Protein AF-A0A9P9BIV9-F1 (afdb_monomer)

Solvent-accessible surface area (backbone atoms only — not comparable to full-atom values): 30762 Å² total; per-residue (Å²): 132,78,80,86,63,76,57,84,69,42,60,63,52,52,39,50,51,55,51,52,54,52,54,55,40,65,40,96,83,45,85,62,80,87,85,87,86,76,80,96,44,76,60,61,51,54,48,50,50,57,45,39,75,73,60,76,75,58,86,85,82,60,58,47,70,68,33,49,66,57,42,52,51,49,48,53,53,44,51,52,53,41,53,52,59,53,53,58,62,65,63,71,75,76,74,92,73,90,81,92,77,93,74,89,81,82,92,67,83,44,92,89,82,91,82,83,90,79,87,86,68,81,66,66,53,52,58,50,51,52,53,53,50,52,52,51,52,48,52,63,74,65,29,80,42,38,61,66,52,48,53,50,54,48,48,52,53,48,53,51,59,72,70,53,92,76,52,77,68,53,55,55,53,47,61,73,65,54,64,85,49,67,66,52,49,52,41,52,52,48,54,58,45,60,75,72,40,57,72,72,59,45,49,51,33,34,50,54,53,27,42,51,58,28,38,52,80,79,45,76,41,28,43,34,25,52,55,48,57,55,10,49,78,54,83,91,63,57,90,80,59,94,81,59,61,56,49,61,52,88,68,25,91,68,45,81,93,32,67,32,52,54,51,40,51,52,52,47,40,70,61,48,41,76,55,51,39,74,49,71,77,73,56,99,83,57,85,92,63,78,44,58,78,61,78,55,54,48,78,30,38,36,40,62,60,43,71,68,54,56,58,39,30,49,30,60,90,65,34,54,94,52,36,48,49,72,66,55,16,38,50,50,41,52,54,49,46,53,54,40,41,55,68,76,38,37,72,61,85,48,81,54,51,63,58,73,66,63,98,85,54,63,93,81,72,57,83,52,40,57,58,47,33,41,58,53,38,41,73,44,57,37,51,47,59,42,68,72,68,52,58,65,84,74,46,47,66,34,59,47,45,61,54,59,58,53,58,65,74,59,40,68,72,66,72,57,56,66,46,59,53,50,15,53,52,49,25,48,44,54,39,50,21,62,75,70,64,36,61,51,17,45,51,36,53,51,47,53,47,52,51,57,56,73,74,42,86,87,83,68,57,67,58,19,54,54,47,18,51,51,50,43,53,49,53,55,52,51,51,69,70,66,60,88,54,85,76,79,71,74,72,78,78,67,76,81,53,39,82,78,79,78,72,81,76,81,78,78,82,81,82,85,129

pLDDT: mean 79.51, std 18.85, range [31.89, 98.25]

Sequence (513 aa):
MDESEDDGGSFELRSRIIVLMADLCKGPSSRLKFLVLSRYTADINKALHKYWKTSRQLNHLVLERENSGDIETLVENGLSGLRHAISMYESDTENDDEDGDGIMFDAGTSNTFNFPISRTDTGHSLQESLVFSRIRNYLIANSDGVILWVKLAIQTFMARVRRGFYKLEDLEADMKSLPKEIIDFYKLTIADLEARYPPEELQRTRTALMWVVGASAIRSLALGELYEALCVPTATAESNQTRCNLDPIANSPTRIHAKSWLAFYRQLRVRCGPLLEVIIPPSRETGSSFRKDTEINPHFTIQLLHRTVKDFLMSADESGSLAFTQNDADNLVWQTMHTYLDLALPKDAVGYCPVPASEDHDMFGAPNVVPAMVEYLENKNLLEFVLTAVPEDDLLPHLMIFERSFFPPLMEIAGTDWDQMLQEVSFSYFYYACHRGLARAMTNLLSMASVLLVSWPTLLRYGALATALKRCSSQFRNAAVSTDGPAVQPADAAPHQILSDRAPRPGRPTARR

Foldseek 3Di:
DDPVPPPVVVLVVLLVVLVVLLVQCPPPPRPDDDDDDDDDDPSNCVSVVVCCVPPVPDDDDDLLVVCLVVQLVLLVVLLVVLVVLLVVVVVVPPPPDDDDDDDDDDDDDDDDDDDDDDDDDPPVVVVLVVLSVVLSVLSSVLCSSPSPLSVLLSVVSSVVSVVDDDDSVVSSVVSVVRDSDPLVSLLVVLVVLPVPDDLVLLVLLLLLQLQQLQLVVQNFAFQLQSQLLQLQDDPVVPPPDPDDLAQSSLVRPSHDPDFFSVRSVVVSCVSNPLQKDWADPPDPPDDDDPHSPPGRDRRTTMHTNDVVSVVQLCDCVRNPSSHDHSVVSNVSNVVSLLSCLCRLQNLADGNNALFPDDDPDDLPRCPCSLVSNLVSQLSCSNLLSSLSPDDLVSNVSSLCSVVVNDDVVVCVVVVDDPLQVLLVSLLSNCLSCVVLVSVRSNSNSVSSVVSCQVPDDHDRHVCRNVVSVVVSVVVVVVVVVPPPDDDPPNDPPDRPTSDDDPDPDPDDDDDDD

Organism: NCBI:txid1682393

Mean predicted aligned error: 11.33 Å

Radius of gyration: 29.08 Å; Cα contacts (8 Å, |Δi|>4): 451; chains: 1; bounding box: 68×80×75 Å

Secondary structure (DSSP, 8-state):
--SS---TTHHHHHHHHHHHHHHHHHSTT------------HHHHHHHHHHHHHHS------HHHHTHHHHHHHHHHHHHHHHHHHHHHHHTTS---S-----------------------TTHHHHHHHHHHHHHHHHHHT-TT-HHHHHHHHHHHHHHHTTS---HHHHHHHHHHS-SSHHHHHHHHHHHHHHHS-HHHHHHHHHHHHHHHHHTTT-PEEHHHHHHHTTSPPGGGGGG-TT-SS-TTTT-TT----SSHHHHHHHHHHHHGGGEEEE----TTS-S---TT----TTSEEEES-HHHHHHHT-HHHHGGG---HHHHHHHHHHHHHHHHHHHS-SS--TTS-----TTS-TTS-TTHHHHHHHHHHT-SSHHHHHHHS-HHHHHHHHTHHHHTS-HHHHHHHT--HHHHHHHHHHHHHHHHHHHT-HHHHHHHHHHHHHHHHHS-TTSSHHHHHHHHHHHHHHHHHHHHH--SS--PPP------S----PPPPPPP----

Structure (mmCIF, N/CA/C/O backbone):
data_AF-A0A9P9BIV9-F1
#
_entry.id   AF-A0A9P9BIV9-F1
#
loop_
_atom_site.group_PDB
_atom_site.id
_atom_site.type_symbol
_atom_site.label_atom_id
_atom_site.label_alt_id
_atom_site.label_comp_id
_atom_site.label_asym_id
_atom_site.label_entity_id
_atom_site.label_seq_id
_atom_site.pdbx_PDB_ins_code
_atom_site.Cartn_x
_atom_site.Cartn_y
_atom_site.Cartn_z
_atom_site.occupancy
_atom_site.B_iso_or_equiv
_atom_site.auth_seq_id
_atom_site.auth_comp_id
_atom_site.auth_asym_id
_atom_site.auth_atom_id
_atom_site.pdbx_PDB_model_num
ATOM 1 N N . MET A 1 1 ? -6.010 -20.204 12.689 1.00 55.47 1 MET A N 1
ATOM 2 C CA . MET A 1 1 ? -7.424 -20.608 12.790 1.00 55.47 1 MET A CA 1
ATOM 3 C C . MET A 1 1 ? -8.181 -19.441 12.221 1.00 55.47 1 MET A C 1
ATOM 5 O O . MET A 1 1 ? -8.135 -18.389 12.844 1.00 55.47 1 MET A O 1
ATOM 9 N N . ASP A 1 2 ? -8.686 -19.557 10.999 1.00 49.06 2 ASP A N 1
ATOM 10 C CA . ASP A 1 2 ? -9.456 -18.454 10.436 1.00 49.06 2 ASP A CA 1
ATOM 11 C C . ASP A 1 2 ? -10.847 -18.467 11.072 1.00 49.06 2 ASP A C 1
ATOM 13 O O . ASP A 1 2 ? -11.487 -19.514 11.138 1.00 49.06 2 ASP A O 1
ATOM 17 N N . GLU A 1 3 ? -11.256 -17.340 11.645 1.00 54.75 3 GLU A N 1
ATOM 18 C CA . GLU A 1 3 ? -12.526 -17.202 12.372 1.00 54.75 3 GLU A CA 1
ATOM 19 C C . GLU A 1 3 ? -13.688 -16.844 11.431 1.00 54.75 3 GLU A C 1
ATOM 21 O O . GLU A 1 3 ? -14.828 -16.788 11.875 1.00 54.75 3 GLU A O 1
ATOM 26 N N . SER A 1 4 ? -13.416 -16.586 10.146 1.00 49.84 4 SER A N 1
ATOM 27 C CA . SER A 1 4 ? -14.420 -16.156 9.163 1.00 49.84 4 SER A CA 1
ATOM 28 C C . SER A 1 4 ? -15.247 -17.289 8.550 1.00 49.84 4 SER A C 1
ATOM 30 O O . SER A 1 4 ? -16.249 -17.008 7.903 1.00 49.84 4 SER A O 1
ATOM 32 N N . GLU A 1 5 ? -14.866 -18.550 8.759 1.00 51.59 5 GLU A N 1
ATOM 33 C CA . GLU A 1 5 ? -15.600 -19.727 8.275 1.00 51.59 5 GLU A CA 1
ATOM 34 C C . GLU A 1 5 ? -16.247 -20.453 9.465 1.00 51.59 5 GLU A C 1
ATOM 36 O O . GLU A 1 5 ? -15.752 -21.459 9.980 1.00 51.59 5 GLU A O 1
ATOM 41 N N . ASP A 1 6 ? -17.348 -19.887 9.960 1.00 54.12 6 ASP A N 1
ATOM 42 C CA . ASP A 1 6 ? -18.102 -20.393 11.116 1.00 54.12 6 ASP A CA 1
ATOM 43 C C . ASP A 1 6 ? -19.201 -21.393 10.691 1.00 54.12 6 ASP A C 1
ATOM 45 O O . ASP A 1 6 ? -20.318 -21.405 11.210 1.00 54.12 6 ASP A O 1
ATOM 49 N N . ASP A 1 7 ? -18.878 -22.292 9.758 1.00 57.00 7 ASP A N 1
ATOM 50 C CA . ASP A 1 7 ? -19.698 -23.480 9.523 1.00 57.00 7 ASP A CA 1
ATOM 51 C C . ASP A 1 7 ? -19.573 -24.372 10.764 1.00 57.00 7 ASP A C 1
ATOM 53 O O . ASP A 1 7 ? -18.467 -24.730 11.166 1.00 57.00 7 ASP A O 1
ATOM 57 N N . GLY A 1 8 ? -20.691 -24.723 11.410 1.00 57.69 8 GLY A N 1
ATOM 58 C CA . GLY A 1 8 ? -20.768 -25.271 12.780 1.00 57.69 8 GLY A CA 1
ATOM 59 C C . GLY A 1 8 ? -19.864 -26.465 13.164 1.00 57.69 8 GLY A C 1
ATOM 60 O O . GLY A 1 8 ? -19.790 -26.805 14.343 1.00 57.69 8 GLY A O 1
ATOM 61 N N . GLY A 1 9 ? -19.130 -27.078 12.228 1.00 65.00 9 GLY A N 1
ATOM 62 C CA . GLY A 1 9 ? -18.020 -28.002 12.506 1.00 65.00 9 GLY A CA 1
ATOM 63 C C . GLY A 1 9 ? -16.717 -27.333 12.994 1.00 65.00 9 GLY A C 1
ATOM 64 O O . GLY A 1 9 ? -15.860 -28.005 13.573 1.00 65.00 9 GLY A O 1
ATOM 65 N N . SER A 1 10 ? -16.570 -26.016 12.822 1.00 71.12 10 SER A N 1
ATOM 66 C CA . SER A 1 10 ? -15.372 -25.238 13.178 1.00 71.12 10 SER A CA 1
ATOM 67 C C . SER A 1 10 ? -15.097 -25.201 14.694 1.00 71.12 10 SER A C 1
ATOM 69 O O . SER A 1 10 ? -13.944 -25.264 15.132 1.00 71.12 10 SER A O 1
ATOM 71 N N . PHE A 1 11 ? -16.144 -25.197 15.530 1.00 79.50 11 PHE A N 1
ATOM 72 C CA . PHE A 1 11 ? -16.032 -25.177 17.000 1.00 79.50 11 PHE A CA 1
ATOM 73 C C . PHE A 1 11 ? -15.239 -26.372 17.553 1.00 79.50 11 PHE A C 1
ATOM 75 O O . PHE A 1 11 ? -14.280 -26.211 18.317 1.00 79.50 11 PHE A O 1
ATOM 82 N N . GLU A 1 12 ? -15.636 -27.595 17.180 1.00 81.50 12 GLU A N 1
ATOM 83 C CA . GLU A 1 12 ? -15.016 -28.805 17.730 1.00 81.50 12 GLU A CA 1
ATOM 84 C C . GLU A 1 12 ? -13.565 -28.920 17.279 1.00 81.50 12 GLU A C 1
ATOM 86 O O . GLU A 1 12 ? -12.697 -29.325 18.057 1.00 81.50 12 GLU A O 1
ATOM 91 N N . LEU A 1 13 ? -13.297 -28.513 16.038 1.00 84.44 13 LEU A N 1
ATOM 92 C CA . LEU A 1 13 ? -11.960 -28.497 15.477 1.00 84.44 13 LEU A CA 1
ATOM 93 C C . LEU A 1 13 ? -11.050 -27.515 16.229 1.00 84.44 13 LEU A C 1
ATOM 95 O O . LEU A 1 13 ? -9.978 -27.922 16.679 1.00 84.44 13 LEU A O 1
ATOM 99 N N . ARG A 1 14 ? -11.482 -26.262 16.446 1.00 86.19 14 ARG A N 1
ATOM 100 C CA . ARG A 1 14 ? -10.713 -25.257 17.209 1.00 86.19 14 ARG A CA 1
ATOM 101 C C . ARG A 1 14 ? -10.390 -25.745 18.617 1.00 86.19 14 ARG A C 1
ATOM 103 O O . ARG A 1 14 ? -9.232 -25.707 19.040 1.00 86.19 14 ARG A O 1
ATOM 110 N N . SER A 1 15 ? -11.389 -26.280 19.320 1.00 84.75 15 SER A N 1
ATOM 111 C CA . SER A 1 15 ? -11.203 -26.829 20.666 1.00 84.75 15 SER A CA 1
ATOM 112 C C . SER A 1 15 ? -10.197 -27.987 20.683 1.00 84.75 15 SER A C 1
ATOM 114 O O . SER A 1 15 ? -9.290 -28.004 21.519 1.00 84.75 15 SER A O 1
ATOM 116 N N . ARG A 1 16 ? -10.296 -28.926 19.729 1.00 87.44 16 ARG A N 1
ATOM 117 C CA . ARG A 1 16 ? -9.352 -30.048 19.584 1.00 87.44 16 ARG A CA 1
ATOM 118 C C . ARG A 1 16 ? -7.930 -29.583 19.285 1.00 87.44 16 ARG A C 1
ATOM 120 O O . ARG A 1 16 ? -6.989 -30.139 19.848 1.00 87.44 16 ARG A O 1
ATOM 127 N N . ILE A 1 17 ? -7.758 -28.566 18.443 1.00 89.69 17 ILE A N 1
ATOM 128 C CA . ILE A 1 17 ? -6.430 -28.024 18.135 1.00 89.69 17 ILE A CA 1
ATOM 129 C C . ILE A 1 17 ? -5.813 -27.380 19.382 1.00 89.69 17 ILE A C 1
ATOM 131 O O . ILE A 1 17 ? -4.655 -27.655 19.688 1.00 89.69 17 ILE A O 1
ATOM 135 N N . ILE A 1 18 ? -6.578 -26.587 20.140 1.00 89.06 18 ILE A N 1
ATOM 136 C CA . ILE A 1 18 ? -6.105 -25.978 21.397 1.00 89.06 18 ILE A CA 1
ATOM 137 C C . ILE A 1 18 ? -5.671 -27.055 22.398 1.00 89.06 18 ILE A C 1
ATOM 139 O O . ILE A 1 18 ? -4.619 -26.933 23.024 1.00 89.06 18 ILE A O 1
ATOM 143 N N . VAL A 1 19 ? -6.461 -28.124 22.527 1.00 86.50 19 VAL A N 1
ATOM 144 C CA . VAL A 1 19 ? -6.142 -29.291 23.362 1.00 86.50 19 VAL A CA 1
ATOM 145 C C . VAL A 1 19 ? -4.810 -29.914 22.940 1.00 86.50 19 VAL A C 1
ATOM 147 O O . VAL A 1 19 ? -3.924 -30.088 23.775 1.00 86.50 19 VAL A O 1
ATOM 150 N N . LEU A 1 20 ? -4.637 -30.181 21.644 1.00 90.38 20 LEU A N 1
ATOM 151 C CA . LEU A 1 20 ? -3.427 -30.796 21.105 1.00 90.38 20 LEU A CA 1
ATOM 152 C C . LEU A 1 20 ? -2.191 -29.903 21.298 1.00 90.38 20 LEU A C 1
ATOM 154 O O . LEU A 1 20 ? -1.144 -30.387 21.722 1.00 90.38 20 LEU A O 1
ATOM 158 N N . MET A 1 21 ? -2.316 -28.595 21.062 1.00 91.19 21 MET A N 1
ATOM 159 C CA . MET A 1 21 ? -1.257 -27.617 21.337 1.00 91.19 21 MET A CA 1
ATOM 160 C C . MET A 1 21 ? -0.862 -27.613 22.817 1.00 91.19 21 MET A C 1
ATOM 162 O O . MET A 1 21 ? 0.325 -27.644 23.149 1.00 91.19 21 MET A O 1
ATOM 166 N N . ALA A 1 22 ? -1.848 -27.612 23.715 1.00 87.50 22 ALA A N 1
ATOM 167 C CA . ALA A 1 22 ? -1.600 -27.630 25.149 1.00 87.50 22 ALA A CA 1
ATOM 168 C C . ALA A 1 22 ? -0.892 -28.920 25.590 1.00 87.50 22 ALA A C 1
ATOM 170 O O . ALA A 1 22 ? 0.041 -28.860 26.390 1.00 87.50 22 ALA A O 1
ATOM 171 N N . ASP A 1 23 ? -1.293 -30.074 25.059 1.00 87.12 23 ASP A N 1
ATOM 172 C CA . ASP A 1 23 ? -0.687 -31.361 25.405 1.00 87.12 23 ASP A CA 1
ATOM 173 C C . ASP A 1 23 ? 0.752 -31.477 24.873 1.00 87.12 23 ASP A C 1
ATOM 175 O O . ASP A 1 23 ? 1.636 -31.944 25.595 1.00 87.12 23 ASP A O 1
ATOM 179 N N . LEU A 1 24 ? 1.035 -30.945 23.676 1.00 89.69 24 LEU A N 1
ATOM 180 C CA . LEU A 1 24 ? 2.400 -30.832 23.145 1.00 89.69 24 LEU A CA 1
ATOM 181 C C . LEU A 1 24 ? 3.302 -29.954 24.025 1.00 89.69 24 LEU A C 1
ATOM 183 O O . LEU A 1 24 ? 4.482 -30.266 24.201 1.00 89.69 24 LEU A O 1
ATOM 187 N N . CYS A 1 25 ? 2.774 -28.876 24.612 1.00 88.31 25 CYS A N 1
ATOM 188 C CA . CYS A 1 25 ? 3.525 -28.030 25.546 1.00 88.31 25 CYS A CA 1
ATOM 189 C C . CYS A 1 25 ? 3.793 -28.700 26.901 1.00 88.31 25 CYS A C 1
ATOM 191 O O . CYS A 1 25 ? 4.795 -28.387 27.537 1.00 88.31 25 CYS A O 1
ATOM 193 N N . LYS A 1 26 ? 2.934 -29.624 27.351 1.00 85.62 26 LYS A N 1
ATOM 194 C CA . LYS A 1 26 ? 3.081 -30.300 28.654 1.00 85.62 26 LYS A CA 1
ATOM 195 C C . LYS A 1 26 ? 4.129 -31.409 28.675 1.00 85.62 26 LYS A C 1
ATOM 197 O O . LYS A 1 26 ? 4.451 -31.905 29.754 1.00 85.62 26 LYS A O 1
ATOM 202 N N . GLY A 1 27 ? 4.632 -31.834 27.515 1.00 86.75 27 GLY A N 1
ATOM 203 C CA . GLY A 1 27 ? 5.666 -32.862 27.449 1.00 86.75 27 GLY A CA 1
ATOM 204 C C . GLY A 1 27 ? 6.870 -32.486 28.333 1.00 86.75 27 GLY A C 1
ATOM 205 O O . GLY A 1 27 ? 7.323 -31.345 28.267 1.00 86.75 27 GLY A O 1
ATOM 206 N N . PRO A 1 28 ? 7.426 -33.409 29.141 1.00 84.56 28 PRO A N 1
ATOM 207 C CA . PRO A 1 28 ? 8.485 -33.098 30.113 1.00 84.56 28 PRO A CA 1
ATOM 208 C C . PRO A 1 28 ? 9.779 -32.570 29.472 1.00 84.56 28 PRO A C 1
ATOM 210 O O . PRO A 1 28 ? 10.578 -31.910 30.129 1.00 84.56 28 PRO A O 1
ATOM 213 N N . SER A 1 29 ? 9.978 -32.836 28.181 1.00 90.56 29 SER A N 1
ATOM 214 C CA . SER A 1 29 ? 11.087 -32.338 27.362 1.00 90.56 29 SER A CA 1
ATOM 215 C C . SER A 1 29 ? 10.657 -31.281 26.338 1.00 90.56 29 SER A C 1
ATOM 217 O O . SER A 1 29 ? 11.441 -30.930 25.454 1.00 90.56 29 SER A O 1
ATOM 219 N N . SER A 1 30 ? 9.413 -30.798 26.403 1.00 87.56 30 SER A N 1
ATOM 220 C CA . SER A 1 30 ? 8.884 -29.861 25.419 1.00 87.56 30 SER A CA 1
ATOM 221 C C . SER A 1 30 ? 9.525 -28.489 25.583 1.00 87.56 30 SER A C 1
ATOM 223 O O . SER A 1 30 ? 9.549 -27.906 26.665 1.00 87.56 30 SER A O 1
ATOM 225 N N . ARG A 1 31 ? 10.054 -27.963 24.478 1.00 91.50 31 ARG A N 1
ATOM 226 C CA . ARG A 1 31 ? 10.532 -26.576 24.365 1.00 91.50 31 ARG A CA 1
ATOM 227 C C . ARG A 1 31 ? 9.579 -25.716 23.535 1.00 91.50 31 ARG A C 1
ATOM 229 O O . ARG A 1 31 ? 9.904 -24.574 23.219 1.00 91.50 31 ARG A O 1
ATOM 236 N N . LEU A 1 32 ? 8.428 -26.275 23.158 1.00 91.69 32 LEU A N 1
ATOM 237 C CA . LEU A 1 32 ? 7.446 -25.605 22.321 1.00 91.69 32 LEU A CA 1
ATOM 238 C C . LEU A 1 32 ? 6.685 -24.564 23.140 1.00 91.69 32 LEU A C 1
ATOM 240 O O . LEU A 1 32 ? 6.249 -24.826 24.261 1.00 91.69 32 LEU A O 1
ATOM 244 N N . LYS A 1 33 ? 6.506 -23.385 22.549 1.00 90.62 33 LYS A N 1
ATOM 245 C CA . LYS A 1 33 ? 5.648 -22.322 23.067 1.00 90.62 33 LYS A CA 1
ATOM 246 C C . LYS A 1 33 ? 4.685 -21.931 21.960 1.00 90.62 33 LYS A C 1
ATOM 248 O O . LYS A 1 33 ? 5.127 -21.576 20.871 1.00 90.62 33 LYS A O 1
ATOM 253 N N . PHE A 1 34 ? 3.393 -21.990 22.248 1.00 90.06 34 PHE A N 1
ATOM 254 C CA . PHE A 1 34 ? 2.366 -21.495 21.341 1.00 90.06 34 PHE A CA 1
ATOM 255 C C . PHE A 1 34 ? 1.891 -20.125 21.816 1.00 90.06 34 PHE A C 1
ATOM 257 O O . PHE A 1 34 ? 1.604 -19.939 22.998 1.00 90.06 34 PHE A O 1
ATOM 264 N N . LEU A 1 35 ? 1.802 -19.182 20.881 1.00 90.62 35 LEU A N 1
ATOM 265 C CA . LEU A 1 35 ? 1.076 -17.933 21.057 1.00 90.62 35 LEU A CA 1
ATOM 266 C C . LEU A 1 35 ? -0.214 -18.049 20.249 1.00 90.62 35 LEU A C 1
ATOM 268 O O . LEU A 1 35 ? -0.167 -18.204 19.031 1.00 90.62 35 LEU A O 1
ATOM 272 N N . VAL A 1 36 ? -1.352 -18.015 20.936 1.00 86.75 36 VAL A N 1
ATOM 273 C CA . VAL A 1 36 ? -2.672 -18.053 20.303 1.00 86.75 36 VAL A CA 1
ATOM 274 C C . VAL A 1 36 ? -3.251 -16.649 20.360 1.00 86.75 36 VAL A C 1
ATOM 276 O O . VAL A 1 36 ? -3.406 -16.092 21.444 1.00 86.75 36 VAL A O 1
ATOM 279 N N . LEU A 1 37 ? -3.541 -16.088 19.190 1.00 87.31 37 LEU A N 1
ATOM 280 C CA . LEU A 1 37 ? -4.213 -14.805 19.032 1.00 87.31 37 LEU A CA 1
ATOM 281 C C . LEU A 1 37 ? -5.593 -15.090 18.441 1.00 87.31 37 LEU A C 1
ATOM 283 O O . LEU A 1 37 ? -5.682 -15.725 17.390 1.00 87.31 37 LEU A O 1
ATOM 287 N N . SER A 1 38 ? -6.648 -14.666 19.127 1.00 83.38 38 SER A N 1
ATOM 288 C CA . SER A 1 38 ? -8.033 -14.850 18.692 1.00 83.38 38 SER A CA 1
ATOM 289 C C . SER A 1 38 ? -8.885 -13.676 19.158 1.00 83.38 38 SER A C 1
ATOM 291 O O . SER A 1 38 ? -8.543 -13.014 20.145 1.00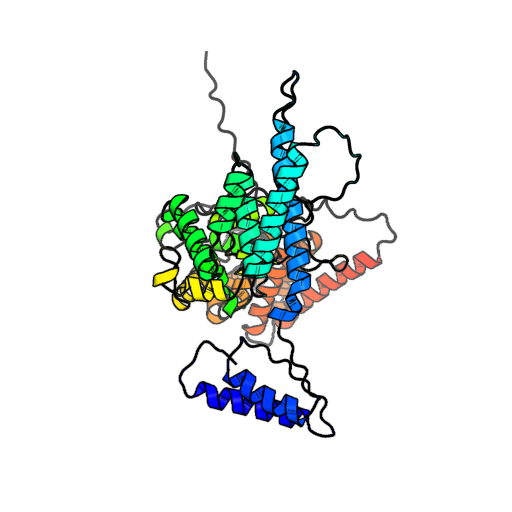 83.38 38 SER A O 1
ATOM 293 N N . ARG A 1 39 ? -10.021 -13.439 18.497 1.00 78.88 39 ARG A N 1
ATOM 294 C CA . ARG A 1 39 ? -11.077 -12.621 19.110 1.00 78.88 39 ARG A CA 1
ATOM 295 C C . ARG A 1 39 ? -11.677 -13.389 20.289 1.00 78.88 39 ARG A C 1
ATOM 297 O O . ARG A 1 39 ? -11.432 -14.586 20.476 1.00 78.88 39 ARG A O 1
ATOM 304 N N . TYR A 1 40 ? -12.446 -12.696 21.127 1.00 78.25 40 TYR A N 1
ATOM 305 C CA . TYR A 1 40 ? -13.193 -13.389 22.166 1.00 78.25 40 TYR A CA 1
ATOM 306 C C . TYR A 1 40 ? -14.263 -14.264 21.519 1.00 78.25 40 TYR A C 1
ATOM 308 O O . TYR A 1 40 ? -15.232 -13.769 20.948 1.00 78.25 40 TYR A O 1
ATOM 316 N N . THR A 1 41 ? -14.110 -15.571 21.676 1.00 80.56 41 THR A N 1
ATOM 317 C CA . THR A 1 41 ? -15.161 -16.538 21.390 1.00 80.56 41 THR A CA 1
ATOM 318 C C . THR A 1 41 ? -15.339 -17.450 22.605 1.00 80.56 41 THR A C 1
ATOM 320 O O . THR A 1 41 ? -14.379 -17.849 23.282 1.00 80.56 41 THR A O 1
ATOM 323 N N . ALA A 1 42 ? -16.596 -17.746 22.951 1.00 82.31 42 ALA A N 1
ATOM 324 C CA . ALA A 1 42 ? -16.920 -18.499 24.164 1.00 82.31 42 ALA A CA 1
ATOM 325 C C . ALA A 1 42 ? -16.284 -19.903 24.168 1.00 82.31 42 ALA A C 1
ATOM 327 O O . ALA A 1 42 ? -15.971 -20.447 25.228 1.00 82.31 42 ALA A O 1
ATOM 328 N N . ASP A 1 43 ? -16.063 -20.480 22.989 1.00 82.44 43 ASP A N 1
ATOM 329 C CA . ASP A 1 43 ? -15.478 -21.798 22.770 1.00 82.44 43 ASP A CA 1
ATOM 330 C C . ASP A 1 43 ? -13.978 -21.858 23.041 1.00 82.44 43 ASP A C 1
ATOM 332 O O . ASP A 1 43 ? -13.536 -22.703 23.826 1.00 82.44 43 ASP A O 1
ATOM 336 N N . ILE A 1 44 ? -13.210 -20.932 22.462 1.00 84.81 44 ILE A N 1
ATOM 337 C CA . ILE A 1 44 ? -11.770 -20.802 22.688 1.00 84.81 44 ILE A CA 1
ATOM 338 C C . ILE A 1 44 ? -11.526 -20.520 24.167 1.00 84.81 44 ILE A C 1
ATOM 340 O O . ILE A 1 44 ? -10.722 -21.203 24.805 1.00 84.81 44 ILE A O 1
ATOM 344 N N . ASN A 1 45 ? -12.288 -19.590 24.750 1.00 85.25 45 ASN A N 1
ATOM 345 C CA . ASN A 1 45 ? -12.191 -19.283 26.171 1.00 85.25 45 ASN A CA 1
ATOM 346 C C . ASN A 1 45 ? -12.516 -20.511 27.038 1.00 85.25 45 ASN A C 1
ATOM 348 O O . ASN A 1 45 ? -11.766 -20.838 27.955 1.00 85.25 45 ASN A O 1
ATOM 352 N N . LYS A 1 46 ? -13.585 -21.260 26.733 1.00 86.94 46 LYS A N 1
ATOM 353 C CA . LYS A 1 46 ? -13.937 -22.486 27.471 1.00 86.94 46 LYS A CA 1
ATOM 354 C C . LYS A 1 46 ? -12.851 -23.559 27.352 1.00 86.94 46 LYS A C 1
ATOM 356 O O . LYS A 1 46 ? -12.527 -24.203 28.356 1.00 86.94 46 LYS A O 1
ATOM 361 N N . ALA A 1 47 ? -12.280 -23.739 26.161 1.00 84.69 47 ALA A N 1
ATOM 362 C CA . ALA A 1 47 ? -11.188 -24.675 25.915 1.00 84.69 47 ALA A CA 1
ATOM 363 C C . ALA A 1 47 ? -9.944 -24.286 26.727 1.00 84.69 47 ALA A C 1
ATOM 365 O O . ALA A 1 47 ? -9.456 -25.093 27.517 1.00 84.69 47 ALA A O 1
ATOM 366 N N . LEU A 1 48 ? -9.487 -23.037 26.620 1.00 85.38 48 LEU A N 1
ATOM 367 C CA . LEU A 1 48 ? -8.315 -22.521 27.333 1.00 85.38 48 LEU A CA 1
ATOM 368 C C . LEU A 1 48 ? -8.512 -22.495 28.854 1.00 85.38 48 LEU A C 1
ATOM 370 O O . LEU A 1 48 ? -7.606 -22.867 29.601 1.00 85.38 48 LEU A O 1
ATOM 374 N N . HIS A 1 49 ? -9.704 -22.140 29.337 1.00 84.06 49 HIS A N 1
ATOM 375 C CA . HIS A 1 49 ? -10.006 -22.060 30.767 1.00 84.06 49 HIS A CA 1
ATOM 376 C C . HIS A 1 49 ? -9.862 -23.414 31.479 1.00 84.06 49 HIS A C 1
ATOM 378 O O . HIS A 1 49 ? -9.401 -23.472 32.624 1.00 84.06 49 HIS A O 1
ATOM 384 N N . LYS A 1 50 ? -10.187 -24.523 30.796 1.00 83.38 50 LYS A N 1
ATOM 385 C CA . LYS A 1 50 ? -9.949 -25.887 31.302 1.00 83.38 50 LYS A CA 1
ATOM 386 C C . LYS A 1 50 ? -8.463 -26.120 31.605 1.00 83.38 50 LYS A C 1
ATOM 388 O O . LYS A 1 50 ? -8.120 -26.703 32.636 1.00 83.38 50 LYS A O 1
ATOM 393 N N . TYR A 1 51 ? -7.577 -25.634 30.739 1.00 79.12 51 TYR A N 1
ATOM 394 C CA . TYR A 1 51 ? -6.127 -25.781 30.890 1.00 79.12 51 TYR A CA 1
ATOM 395 C C . TYR A 1 51 ? -5.529 -24.789 31.875 1.00 79.12 51 TYR A C 1
ATOM 397 O O . TYR A 1 51 ? -4.659 -25.171 32.658 1.00 79.12 51 TYR A O 1
ATOM 405 N N . TRP A 1 52 ? -6.036 -23.558 31.897 1.00 82.31 52 TRP A N 1
ATOM 406 C CA . TRP A 1 52 ? -5.646 -22.555 32.880 1.00 82.31 52 TRP A CA 1
ATOM 407 C C . TRP A 1 52 ? -5.838 -23.068 34.312 1.00 82.31 52 TRP A C 1
ATOM 409 O O . TRP A 1 52 ? -4.901 -23.042 35.111 1.00 82.31 52 TRP A O 1
ATOM 419 N N . LYS A 1 53 ? -7.014 -23.649 34.597 1.00 82.62 53 LYS A N 1
ATOM 420 C CA . LYS A 1 53 ? -7.326 -24.259 35.899 1.00 82.62 53 LYS A CA 1
ATOM 421 C C . LYS A 1 53 ? -6.413 -25.431 36.257 1.00 82.62 53 LYS A C 1
ATOM 423 O O . LYS A 1 53 ? -6.084 -25.604 37.425 1.00 82.62 53 LYS A O 1
ATOM 428 N N . THR A 1 54 ? -6.025 -26.2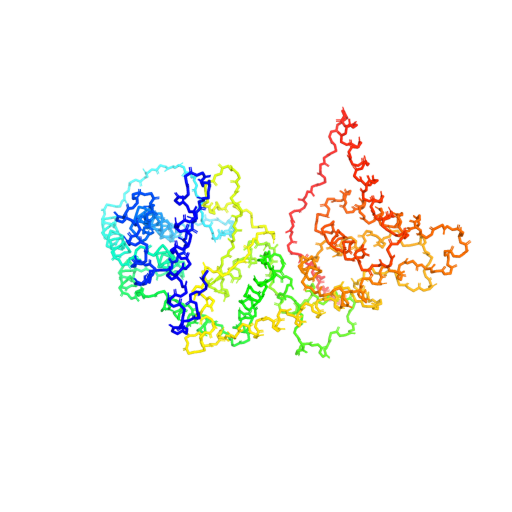36 35.270 1.00 79.44 54 THR A N 1
ATOM 429 C CA . THR A 1 54 ? -5.331 -27.510 35.516 1.00 79.44 54 THR A CA 1
ATOM 430 C C . THR A 1 54 ? -3.811 -27.357 35.585 1.00 79.44 54 THR A C 1
ATOM 432 O O . THR A 1 54 ? -3.172 -28.060 36.361 1.00 79.44 54 THR A O 1
ATOM 435 N N . SER A 1 55 ? -3.210 -26.463 34.790 1.00 68.25 55 SER A N 1
ATOM 436 C CA . SER A 1 55 ? -1.758 -26.492 34.565 1.00 68.25 55 SER A CA 1
ATOM 437 C C . SER A 1 55 ? -0.961 -25.299 35.082 1.00 68.25 55 SER A C 1
ATOM 439 O O . SER A 1 55 ? 0.256 -25.422 35.083 1.00 68.25 55 SER A O 1
ATOM 441 N N . ARG A 1 56 ? -1.549 -24.168 35.512 1.00 69.31 56 ARG A N 1
ATOM 442 C CA . ARG A 1 56 ? -0.829 -22.917 35.904 1.00 69.31 56 ARG A CA 1
ATOM 443 C C . ARG A 1 56 ? 0.228 -22.380 34.907 1.00 69.31 56 ARG A C 1
ATOM 445 O O . ARG A 1 56 ? 0.790 -21.322 35.140 1.00 69.31 56 ARG A O 1
ATOM 452 N N . GLN A 1 57 ? 0.488 -23.079 33.805 1.00 74.00 57 GLN A N 1
ATOM 453 C CA . GLN A 1 57 ? 1.475 -22.765 32.772 1.00 74.00 57 GLN A CA 1
ATOM 454 C C . GLN A 1 57 ? 0.864 -21.993 31.596 1.00 74.00 57 GLN A C 1
ATOM 456 O O . GLN A 1 57 ? 1.589 -21.584 30.695 1.00 74.00 57 GLN A O 1
ATOM 461 N N . LEU A 1 58 ? -0.460 -21.797 31.586 1.00 82.38 58 LEU A N 1
ATOM 462 C CA . LEU A 1 58 ? -1.119 -20.958 30.594 1.00 82.38 58 LEU A CA 1
ATOM 463 C C . LEU A 1 58 ? -1.124 -19.509 31.082 1.00 82.38 58 LEU A C 1
ATOM 465 O O . LEU A 1 58 ? -1.793 -19.191 32.066 1.00 82.38 58 LEU A O 1
ATOM 469 N N . ASN A 1 59 ? -0.439 -18.640 30.347 1.00 85.25 59 ASN A N 1
ATOM 470 C CA . ASN A 1 59 ? -0.610 -17.200 30.474 1.00 85.25 59 ASN A CA 1
ATOM 471 C C . ASN A 1 59 ? -1.782 -16.782 29.585 1.00 85.25 59 ASN A C 1
ATOM 473 O O . ASN A 1 59 ? -1.762 -17.034 28.382 1.00 85.25 59 ASN A O 1
ATOM 477 N N . HIS A 1 60 ? -2.808 -16.184 30.184 1.00 84.81 60 HIS A N 1
ATOM 478 C CA . HIS A 1 60 ? -3.975 -15.676 29.472 1.00 84.81 60 HIS A CA 1
ATOM 479 C C . HIS A 1 60 ? -3.992 -14.156 29.596 1.00 84.81 60 HIS A C 1
ATOM 481 O O . HIS A 1 60 ? -4.116 -13.635 30.703 1.00 84.81 60 HIS A O 1
ATOM 487 N N . LEU A 1 61 ? -3.837 -13.474 28.464 1.00 85.44 61 LEU A N 1
ATOM 488 C CA . LEU A 1 61 ? -3.830 -12.019 28.371 1.00 85.44 61 LEU A CA 1
ATOM 489 C C . LEU A 1 61 ? -5.091 -11.578 27.634 1.00 85.44 61 LEU A C 1
ATOM 491 O O . LEU A 1 61 ? -5.342 -12.022 26.516 1.00 85.44 61 LEU A O 1
ATOM 495 N N . VAL A 1 62 ? -5.878 -10.714 28.271 1.00 86.38 62 VAL A N 1
ATOM 496 C CA . VAL A 1 62 ? -7.067 -10.109 27.664 1.00 86.38 62 VAL A CA 1
ATOM 497 C C . VAL A 1 62 ? -6.701 -8.679 27.303 1.00 86.38 62 VAL A C 1
ATOM 499 O O . VAL A 1 62 ? -6.703 -7.813 28.174 1.00 86.38 62 VAL A O 1
ATOM 502 N N . LEU A 1 63 ? -6.376 -8.448 26.027 1.00 85.44 63 LEU A N 1
ATOM 503 C CA . LEU A 1 63 ? -5.864 -7.156 25.553 1.00 85.44 63 LEU A CA 1
ATOM 504 C C . LEU A 1 63 ? -6.777 -5.986 25.924 1.00 85.44 63 LEU A C 1
ATOM 506 O O . LEU A 1 63 ? -6.279 -4.941 26.299 1.00 85.44 63 LEU A O 1
ATOM 510 N N . GLU A 1 64 ? -8.096 -6.178 25.920 1.00 84.75 64 GLU A N 1
ATOM 511 C CA . GLU A 1 64 ? -9.067 -5.159 26.339 1.00 84.75 64 GLU A CA 1
ATOM 512 C C . GLU A 1 64 ? -8.734 -4.524 27.701 1.00 84.75 64 GLU A C 1
ATOM 514 O O . GLU A 1 64 ? -8.827 -3.312 27.875 1.00 84.75 64 GLU A O 1
ATOM 519 N N . ARG A 1 65 ? -8.296 -5.352 28.658 1.00 86.19 65 ARG A N 1
ATOM 520 C CA . ARG A 1 65 ? -7.951 -4.923 30.019 1.00 86.19 65 ARG A CA 1
ATOM 521 C C . ARG A 1 65 ? -6.540 -4.366 30.102 1.00 86.19 65 ARG A C 1
ATOM 523 O O . ARG A 1 65 ? -6.307 -3.421 30.842 1.00 86.19 65 ARG A O 1
ATOM 530 N N . GLU A 1 66 ? -5.615 -4.963 29.359 1.00 90.19 66 GLU A N 1
ATOM 531 C CA . GLU A 1 66 ? -4.210 -4.545 29.342 1.00 90.19 66 GLU A CA 1
ATOM 532 C C . GLU A 1 66 ? -4.030 -3.197 28.623 1.00 90.19 66 GLU A C 1
ATOM 534 O O . GLU A 1 66 ? -3.164 -2.407 28.985 1.00 90.19 66 GLU A O 1
ATOM 539 N N . ASN A 1 67 ? -4.896 -2.890 27.654 1.00 92.06 67 ASN A N 1
ATOM 540 C CA . ASN A 1 67 ? -4.824 -1.680 26.839 1.00 92.06 67 ASN A CA 1
ATOM 541 C C . ASN A 1 67 ? -5.241 -0.404 27.587 1.00 92.06 67 ASN A C 1
ATOM 543 O O . ASN A 1 67 ? -5.105 0.679 27.024 1.00 92.06 67 ASN A O 1
ATOM 547 N N . SER A 1 68 ? -5.774 -0.476 28.814 1.00 91.88 68 SER A N 1
ATOM 548 C CA . SER A 1 68 ? -6.345 0.705 29.482 1.00 91.88 68 SER A CA 1
ATOM 549 C C . SER A 1 68 ? -5.319 1.830 29.667 1.00 91.88 68 SER A C 1
ATOM 551 O O . SER A 1 68 ? -5.624 2.988 29.393 1.00 91.88 68 SER A O 1
ATOM 553 N N . GLY A 1 69 ? -4.083 1.496 30.058 1.00 92.88 69 GLY A N 1
ATOM 554 C CA . GLY A 1 69 ? -3.000 2.475 30.214 1.00 92.88 69 GLY A CA 1
ATOM 555 C C . GLY A 1 69 ? -2.543 3.088 28.884 1.00 92.88 69 GLY A C 1
ATOM 556 O O . GLY A 1 69 ? -2.279 4.292 28.804 1.00 92.88 69 GLY A O 1
ATOM 557 N N . ASP A 1 70 ? -2.511 2.283 27.820 1.00 91.56 70 ASP A N 1
ATOM 558 C CA . ASP A 1 70 ? -2.193 2.754 26.468 1.00 91.56 70 ASP A CA 1
ATOM 559 C C . ASP A 1 70 ? -3.302 3.659 25.921 1.00 91.56 70 ASP A C 1
ATOM 561 O O . ASP A 1 70 ? -3.016 4.678 25.295 1.00 91.56 70 ASP A O 1
ATOM 565 N N . ILE A 1 71 ? -4.567 3.332 26.200 1.00 93.75 71 ILE A N 1
ATOM 566 C CA . ILE A 1 71 ? -5.730 4.152 25.847 1.00 93.75 71 ILE A CA 1
ATOM 567 C C . ILE A 1 71 ? -5.680 5.490 26.573 1.00 93.75 71 ILE A C 1
ATOM 569 O O . ILE A 1 71 ? -5.839 6.521 25.927 1.00 93.75 71 ILE A O 1
ATOM 573 N N . GLU A 1 72 ? -5.420 5.503 27.881 1.00 94.56 72 GLU A N 1
ATOM 574 C CA . GLU A 1 72 ? -5.259 6.750 28.633 1.00 94.56 72 GLU A CA 1
ATOM 575 C C . GLU A 1 72 ? -4.154 7.619 28.026 1.00 94.56 72 GLU A C 1
ATOM 577 O O . GLU A 1 72 ? -4.376 8.796 27.740 1.00 94.56 72 GLU A O 1
ATOM 582 N N . THR A 1 73 ? -2.995 7.025 27.742 1.00 93.62 73 THR A N 1
ATOM 583 C CA . THR A 1 73 ? -1.863 7.722 27.118 1.00 93.62 73 THR A CA 1
ATOM 584 C C . THR A 1 73 ? -2.222 8.257 25.729 1.00 93.62 73 THR A C 1
ATOM 586 O O . THR A 1 73 ? -1.895 9.395 25.387 1.00 93.62 73 THR A O 1
ATOM 589 N N . LEU A 1 74 ? -2.926 7.463 24.920 1.00 92.44 74 LEU A N 1
ATOM 590 C CA . LEU A 1 74 ? -3.372 7.851 23.585 1.00 92.44 74 LEU A CA 1
ATOM 591 C C . LEU A 1 74 ? -4.386 9.000 23.634 1.00 92.44 74 LEU A C 1
ATOM 593 O O . LEU A 1 74 ? -4.280 9.932 22.836 1.00 92.44 74 LEU A O 1
ATOM 597 N N . VAL A 1 75 ? -5.341 8.950 24.567 1.00 94.56 75 VAL A N 1
ATOM 598 C CA . VAL A 1 75 ? -6.326 10.015 24.789 1.00 94.56 75 VAL A CA 1
ATOM 599 C C . VAL A 1 75 ? -5.622 11.300 25.205 1.00 94.56 75 VAL A C 1
ATOM 601 O O . VAL A 1 75 ? -5.852 12.331 24.581 1.00 94.56 75 VAL A O 1
ATOM 604 N N . GLU A 1 76 ? -4.720 11.255 26.185 1.00 93.69 76 GLU A N 1
ATOM 605 C CA . GLU A 1 76 ? -3.984 12.442 26.638 1.00 93.69 76 GLU A CA 1
ATOM 606 C C . GLU A 1 76 ? -3.165 13.078 25.511 1.00 93.69 76 GLU A C 1
ATOM 608 O O . GLU A 1 76 ? -3.254 14.285 25.270 1.00 93.69 76 GLU A O 1
ATOM 613 N N . ASN A 1 77 ? -2.427 12.264 24.755 1.00 89.44 77 ASN A N 1
ATOM 614 C CA . ASN A 1 77 ? -1.653 12.742 23.613 1.00 89.44 77 ASN A CA 1
ATOM 615 C C . ASN A 1 77 ? -2.556 13.332 22.519 1.00 89.44 77 ASN A C 1
ATOM 617 O O . ASN A 1 77 ? -2.243 14.379 21.949 1.00 89.44 77 ASN A O 1
ATOM 621 N N . GLY A 1 78 ? -3.691 12.687 22.239 1.00 90.44 78 GLY A N 1
ATOM 622 C CA . GLY A 1 78 ? -4.668 13.160 21.265 1.00 90.44 78 GLY A CA 1
ATOM 623 C C . GLY A 1 78 ? -5.303 14.490 21.653 1.00 90.44 78 GLY A C 1
ATOM 624 O O . GLY A 1 78 ? -5.382 15.396 20.825 1.00 90.44 78 GLY A O 1
ATOM 625 N N . LEU A 1 79 ? -5.708 14.636 22.916 1.00 92.69 79 LEU A N 1
ATOM 626 C CA . LEU A 1 79 ? -6.288 15.873 23.440 1.00 92.69 79 LEU A CA 1
ATOM 627 C C . LEU A 1 79 ? -5.260 17.001 23.513 1.00 92.69 79 LEU A C 1
ATOM 629 O O . LEU A 1 79 ? -5.598 18.140 23.203 1.00 92.69 79 LEU A O 1
ATOM 633 N N . SER A 1 80 ? -4.006 16.698 23.850 1.00 90.50 80 SER A N 1
ATOM 634 C CA . SER A 1 80 ? -2.903 17.661 23.764 1.00 90.50 80 SER A CA 1
ATOM 635 C C . SER A 1 80 ? -2.707 18.161 22.327 1.00 90.50 80 SER A C 1
ATOM 637 O O . SER A 1 80 ? -2.648 19.367 22.082 1.00 90.50 80 SER A O 1
ATOM 639 N N . GLY A 1 81 ? -2.713 17.247 21.349 1.00 87.25 81 GLY A N 1
ATOM 640 C CA . GLY A 1 81 ? -2.667 17.599 19.928 1.00 87.25 81 GLY A CA 1
ATOM 641 C C . GLY A 1 81 ? -3.863 18.441 19.475 1.00 87.25 81 GLY A C 1
ATOM 642 O O . GLY A 1 81 ? -3.693 19.361 18.674 1.00 87.25 81 GLY A O 1
ATOM 643 N N . LEU A 1 82 ? -5.051 18.164 20.017 1.00 88.44 82 LEU A N 1
ATOM 644 C CA . LEU A 1 82 ? -6.267 18.927 19.749 1.00 88.44 82 LEU A CA 1
ATOM 645 C C . LEU A 1 82 ? -6.168 20.348 20.303 1.00 88.44 82 LEU A C 1
ATOM 647 O O . LEU A 1 82 ? -6.370 21.285 19.541 1.00 88.44 82 LEU A O 1
ATOM 651 N N . ARG A 1 83 ? -5.761 20.524 21.567 1.00 89.62 83 ARG A N 1
ATOM 652 C CA . ARG A 1 83 ? -5.505 21.852 22.161 1.00 89.62 83 ARG A CA 1
ATOM 653 C C . ARG A 1 83 ? -4.506 22.658 21.346 1.00 89.62 83 ARG A C 1
ATOM 655 O O . ARG A 1 83 ? -4.707 23.838 21.098 1.00 89.62 83 ARG A O 1
ATOM 662 N N . HIS A 1 84 ? -3.440 22.011 20.884 1.00 85.31 84 HIS A N 1
ATOM 663 C CA . HIS A 1 84 ? -2.453 22.693 20.063 1.00 85.31 84 HIS A CA 1
ATOM 664 C C . HIS A 1 84 ? -3.037 23.151 18.720 1.00 85.31 84 HIS A C 1
ATOM 666 O O . HIS A 1 84 ? -2.818 24.292 18.315 1.00 85.31 84 HIS A O 1
ATOM 672 N N . ALA A 1 85 ? -3.812 22.292 18.051 1.00 84.06 85 ALA A N 1
ATOM 673 C CA . ALA A 1 85 ? -4.492 22.659 16.812 1.00 84.06 85 ALA A CA 1
ATOM 674 C C . ALA A 1 85 ? -5.465 23.827 17.022 1.00 84.06 85 ALA A C 1
ATOM 676 O O . ALA A 1 85 ? -5.493 24.726 16.195 1.00 84.06 85 ALA A O 1
ATOM 677 N N . ILE A 1 86 ? -6.197 23.828 18.137 1.00 85.62 86 ILE A N 1
ATOM 678 C CA . ILE A 1 86 ? -7.093 24.909 18.568 1.00 85.62 86 ILE A CA 1
ATOM 679 C C . ILE A 1 86 ? -6.315 26.224 18.728 1.00 85.62 86 ILE A C 1
ATOM 681 O O . ILE A 1 86 ? -6.638 27.203 18.059 1.00 85.62 86 ILE A O 1
ATOM 685 N N . SER A 1 87 ? -5.230 26.211 19.512 1.00 84.31 87 SER A N 1
ATOM 686 C CA . SER A 1 87 ? -4.431 27.408 19.818 1.00 84.31 87 SER A CA 1
ATOM 687 C C . SER A 1 87 ? -3.796 28.073 18.593 1.00 84.31 87 SER A C 1
ATOM 689 O O . SER A 1 87 ? -3.687 29.293 18.554 1.00 84.31 87 SER A O 1
ATOM 691 N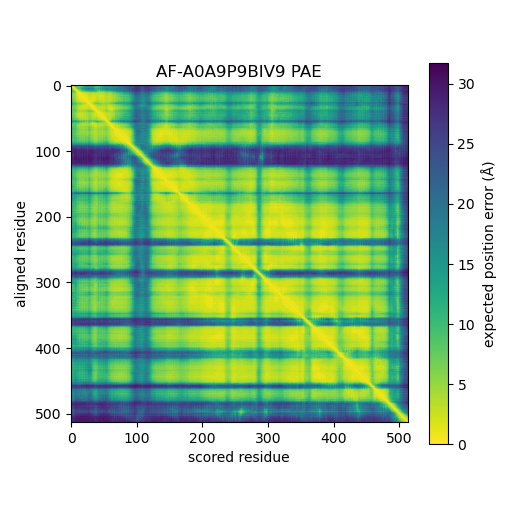 N . MET A 1 88 ? -3.402 27.294 17.575 1.00 79.62 88 MET A N 1
ATOM 692 C CA . MET A 1 88 ? -2.828 27.862 16.348 1.00 79.62 88 MET A CA 1
ATOM 693 C C . MET A 1 88 ? -3.835 28.708 15.562 1.00 79.62 88 MET A C 1
ATOM 695 O O . MET A 1 88 ? -3.434 29.661 14.909 1.00 79.62 88 MET A O 1
ATOM 699 N N . TYR A 1 89 ? -5.132 28.392 15.629 1.00 72.56 89 TYR A N 1
ATOM 700 C CA . TYR A 1 89 ? -6.150 29.185 14.934 1.00 72.56 89 TYR A CA 1
ATOM 701 C C . TYR A 1 89 ? -6.465 30.505 15.640 1.00 72.56 89 TYR A C 1
ATOM 703 O O . TYR A 1 89 ? -6.834 31.464 14.973 1.00 72.56 89 TYR A O 1
ATOM 711 N N . GLU A 1 90 ? -6.330 30.560 16.965 1.00 73.12 90 GLU A N 1
ATOM 712 C CA . GLU A 1 90 ? -6.596 31.773 17.748 1.00 73.12 90 GLU A CA 1
ATOM 713 C C . GLU A 1 90 ? -5.437 32.780 17.650 1.00 73.12 90 GLU A C 1
ATOM 715 O O . GLU A 1 90 ? -5.663 33.987 17.674 1.00 73.12 90 GLU A O 1
ATOM 720 N N . SER A 1 91 ? -4.194 32.309 17.476 1.00 67.12 91 SER A N 1
ATOM 721 C CA . SER A 1 91 ? -3.020 33.186 17.350 1.00 67.12 91 SER A CA 1
ATOM 722 C C . SER A 1 91 ? -2.896 33.897 15.999 1.00 67.12 91 SER A C 1
ATOM 724 O O . SER A 1 91 ? -2.263 34.948 15.927 1.00 67.12 91 SER A O 1
ATOM 726 N N . ASP A 1 92 ? -3.483 33.345 14.934 1.00 59.28 92 ASP A N 1
ATOM 727 C CA . ASP A 1 92 ? -3.399 33.917 13.580 1.00 59.28 92 ASP A CA 1
ATOM 728 C C . ASP A 1 92 ? -4.378 35.088 13.365 1.00 59.28 92 ASP A C 1
ATOM 730 O O . ASP A 1 92 ? -4.277 35.801 12.371 1.00 59.28 92 ASP A O 1
ATOM 734 N N . THR A 1 93 ? -5.314 35.325 14.292 1.00 56.19 93 THR A N 1
ATOM 735 C CA . THR A 1 93 ? -6.348 36.366 14.156 1.00 56.19 93 THR A CA 1
ATOM 736 C C . THR A 1 93 ? -5.979 37.746 14.718 1.00 56.19 93 THR A C 1
ATOM 738 O O . THR A 1 93 ? -6.792 38.659 14.604 1.00 56.19 93 THR A O 1
ATOM 741 N N . GLU A 1 94 ? -4.785 37.938 15.297 1.00 54.69 94 GLU A N 1
ATOM 742 C CA . GLU A 1 94 ? -4.437 39.185 16.017 1.00 54.69 94 GLU A CA 1
ATOM 743 C C . GLU A 1 94 ? -3.216 39.969 15.484 1.00 54.69 94 GLU A C 1
ATOM 745 O O . GLU A 1 94 ? -2.846 40.967 16.094 1.00 54.69 94 GLU A O 1
ATOM 750 N N . ASN A 1 95 ? -2.606 39.601 14.346 1.00 49.19 95 ASN A N 1
ATOM 751 C CA . ASN A 1 95 ? -1.419 40.302 13.804 1.00 49.19 95 ASN A CA 1
ATOM 752 C C . ASN A 1 95 ? -1.592 40.811 12.357 1.00 49.19 95 ASN A C 1
ATOM 754 O O . ASN A 1 95 ? -0.716 40.606 11.519 1.00 49.19 95 ASN A O 1
ATOM 758 N N . ASP A 1 96 ? -2.699 41.497 12.068 1.00 47.25 96 ASP A N 1
ATOM 759 C CA . ASP A 1 96 ? -2.926 42.209 10.794 1.00 47.25 96 ASP A CA 1
ATOM 760 C C . ASP A 1 96 ? -2.533 43.703 10.888 1.00 47.25 96 ASP A C 1
ATOM 762 O O . ASP A 1 96 ? -3.284 44.581 10.469 1.00 47.25 96 ASP A O 1
ATOM 766 N N . ASP A 1 97 ? -1.335 43.999 11.406 1.00 47.03 97 ASP A N 1
ATOM 767 C CA . ASP A 1 97 ? -0.704 45.317 11.255 1.00 47.03 97 ASP A CA 1
ATOM 768 C C . ASP A 1 97 ? 0.598 45.181 10.438 1.00 47.03 97 ASP A C 1
ATOM 770 O O . ASP A 1 97 ? 1.620 44.700 10.921 1.00 47.03 97 ASP A O 1
ATOM 774 N N . GLU A 1 98 ? 0.494 45.592 9.169 1.00 53.56 98 GLU A N 1
ATOM 775 C CA . GLU A 1 98 ? 1.523 46.200 8.305 1.00 53.56 98 GLU A CA 1
ATOM 776 C C . GLU A 1 98 ? 2.951 45.603 8.309 1.00 53.56 98 GLU A C 1
ATOM 778 O O . GLU A 1 98 ? 3.823 46.023 9.059 1.00 53.56 98 GLU A O 1
ATOM 783 N N . ASP A 1 99 ? 3.226 44.672 7.389 1.00 43.56 99 ASP A N 1
ATOM 784 C CA . ASP A 1 99 ? 4.186 44.835 6.275 1.00 43.56 99 ASP A CA 1
ATOM 785 C C . ASP A 1 99 ? 4.639 43.471 5.728 1.00 43.56 99 ASP A C 1
ATOM 787 O O . ASP A 1 99 ? 4.951 42.525 6.448 1.00 43.56 99 ASP A O 1
ATOM 791 N N . GLY A 1 100 ? 4.614 43.359 4.401 1.00 49.47 100 GLY A N 1
ATOM 792 C CA . GLY A 1 100 ? 4.669 42.088 3.691 1.00 49.47 100 GLY A CA 1
ATOM 793 C C . GLY A 1 100 ? 5.990 41.322 3.774 1.00 49.47 100 GLY A C 1
ATOM 794 O O . GLY A 1 100 ? 7.060 41.875 3.560 1.00 49.47 100 GLY A O 1
ATOM 795 N N . ASP A 1 101 ? 5.877 40.002 3.909 1.00 37.44 101 ASP A N 1
ATOM 796 C CA . ASP A 1 101 ? 6.397 39.059 2.916 1.00 37.44 101 ASP A CA 1
ATOM 797 C C . ASP A 1 101 ? 5.651 37.721 3.067 1.00 37.44 101 ASP A C 1
ATOM 799 O O . ASP A 1 101 ? 5.465 37.204 4.169 1.00 37.44 101 ASP A O 1
ATOM 803 N N . GLY A 1 102 ? 5.136 37.182 1.963 1.00 40.88 102 GLY A N 1
ATOM 804 C CA . GLY A 1 102 ? 4.192 36.064 1.973 1.00 40.88 102 GLY A CA 1
ATOM 805 C C . GLY A 1 102 ? 4.857 34.725 2.293 1.00 40.88 102 GLY A C 1
ATOM 806 O O . GLY A 1 102 ? 5.401 34.077 1.398 1.00 40.88 102 GLY A O 1
ATOM 807 N N . ILE A 1 103 ? 4.743 34.262 3.540 1.00 35.62 103 ILE A N 1
ATOM 808 C CA . ILE A 1 103 ? 5.150 32.910 3.945 1.00 35.62 103 ILE A CA 1
ATOM 809 C C . ILE A 1 103 ? 3.918 31.992 3.972 1.00 35.62 103 ILE A C 1
ATOM 811 O O . ILE A 1 103 ? 3.101 32.037 4.887 1.00 35.62 103 ILE A O 1
ATOM 815 N N . MET A 1 104 ? 3.792 31.121 2.964 1.00 38.41 104 MET A N 1
ATOM 816 C CA . MET A 1 104 ? 2.854 29.989 2.980 1.00 38.41 104 MET A CA 1
ATOM 817 C C . MET A 1 104 ? 3.292 28.968 4.043 1.00 38.41 104 MET A C 1
ATOM 819 O O . MET A 1 104 ? 4.294 28.277 3.852 1.00 38.41 104 MET A O 1
ATOM 823 N N . PHE A 1 105 ? 2.536 28.842 5.138 1.00 36.25 105 PHE A N 1
ATOM 824 C CA . PHE A 1 105 ? 2.778 27.838 6.179 1.00 36.25 105 PHE A CA 1
ATOM 825 C C . PHE A 1 105 ? 2.019 26.528 5.921 1.00 36.25 105 PHE A C 1
ATOM 827 O O . PHE A 1 105 ? 0.812 26.501 5.689 1.00 36.25 105 PHE A O 1
ATOM 834 N N . ASP A 1 106 ? 2.774 25.427 5.966 1.00 38.47 106 ASP A N 1
ATOM 835 C CA . ASP A 1 106 ? 2.337 24.060 5.690 1.00 38.47 106 ASP A CA 1
ATOM 836 C C . ASP A 1 106 ? 1.884 23.341 6.979 1.00 38.47 106 ASP A C 1
ATOM 838 O O . ASP A 1 106 ? 2.626 23.232 7.962 1.00 38.47 106 ASP A O 1
ATOM 842 N N . ALA A 1 107 ? 0.648 22.837 6.975 1.00 35.28 107 ALA A N 1
ATOM 843 C CA . ALA A 1 107 ? -0.004 22.205 8.118 1.00 35.28 107 ALA A CA 1
ATOM 844 C C . ALA A 1 107 ? 0.323 20.700 8.218 1.00 35.28 107 ALA A C 1
ATOM 846 O O . ALA A 1 107 ? -0.225 19.858 7.504 1.00 35.28 107 ALA A O 1
ATOM 847 N N . GLY A 1 108 ? 1.175 20.346 9.181 1.00 34.81 108 GLY A N 1
ATOM 848 C CA . GLY A 1 108 ? 1.375 18.978 9.669 1.00 34.81 108 GLY A CA 1
ATOM 849 C C . GLY A 1 108 ? 2.209 18.989 10.951 1.00 34.81 108 GLY A C 1
ATOM 850 O O . GLY A 1 108 ? 3.356 19.391 10.914 1.00 34.81 108 GLY A O 1
ATOM 851 N N . THR A 1 109 ? 1.636 18.637 12.102 1.00 42.00 109 THR A N 1
ATOM 852 C CA . THR A 1 109 ? 2.238 18.679 13.462 1.00 42.00 109 THR A CA 1
ATOM 853 C C . THR A 1 109 ? 2.768 17.289 13.876 1.00 42.00 109 THR A C 1
ATOM 855 O O . THR A 1 109 ? 2.167 16.301 13.467 1.00 42.00 109 THR A O 1
ATOM 858 N N . SER A 1 110 ? 3.904 17.093 14.580 1.00 46.78 110 SER A N 1
ATOM 859 C CA . SER A 1 110 ? 4.328 17.574 15.927 1.00 46.78 110 SER A CA 1
ATOM 860 C C . SER A 1 110 ? 5.880 17.624 16.066 1.00 46.78 110 SER A C 1
ATOM 862 O O . SER A 1 110 ? 6.538 16.746 15.513 1.00 46.78 110 SER A O 1
ATOM 864 N N . ASN A 1 111 ? 6.581 18.638 16.608 1.00 39.34 111 ASN A N 1
ATOM 865 C CA . ASN A 1 111 ? 6.656 19.341 17.917 1.00 39.34 111 ASN A CA 1
ATOM 866 C C . ASN A 1 111 ? 7.573 18.707 18.998 1.00 39.34 111 ASN A C 1
ATOM 868 O O . ASN A 1 111 ? 7.166 17.781 19.691 1.00 39.34 111 ASN A O 1
ATOM 872 N N . THR A 1 112 ? 8.757 19.316 19.194 1.00 33.38 112 THR A N 1
ATOM 873 C CA . THR A 1 112 ? 9.460 19.504 20.484 1.00 33.38 112 THR A CA 1
ATOM 874 C C . THR A 1 112 ? 10.254 20.813 20.427 1.00 33.38 112 THR A C 1
ATOM 876 O O . THR A 1 112 ? 11.339 20.828 19.857 1.00 33.38 112 THR A O 1
ATOM 879 N N . PHE A 1 113 ? 9.749 21.893 21.025 1.00 32.56 113 PHE A N 1
ATOM 880 C CA . PHE A 1 113 ? 10.563 23.037 21.453 1.00 32.56 113 PHE A CA 1
ATOM 881 C C . PHE A 1 113 ? 9.942 23.655 22.714 1.00 32.56 113 PHE A C 1
ATOM 883 O O . PHE A 1 113 ? 8.752 23.956 22.754 1.00 32.56 113 PHE A O 1
ATOM 890 N N . ASN A 1 114 ? 10.766 23.789 23.755 1.00 41.41 114 ASN A N 1
ATOM 891 C CA . ASN A 1 114 ? 10.473 24.503 24.999 1.00 41.41 114 ASN A CA 1
ATOM 892 C C . ASN A 1 114 ? 10.470 26.003 24.730 1.00 41.41 114 ASN A C 1
ATOM 894 O O . ASN A 1 114 ? 11.489 26.444 24.221 1.00 41.41 114 ASN A O 1
ATOM 898 N N . PHE A 1 115 ? 9.451 26.769 25.147 1.00 34.56 115 PHE A N 1
ATOM 899 C CA . PHE A 1 115 ? 9.563 28.221 25.400 1.00 34.56 115 PHE A CA 1
ATOM 900 C C . PHE A 1 115 ? 8.361 28.784 26.201 1.00 34.56 115 PHE A C 1
ATOM 902 O O . PHE A 1 115 ? 7.445 28.023 26.518 1.00 34.56 115 PHE A O 1
ATOM 909 N N . PRO A 1 116 ? 8.434 30.041 26.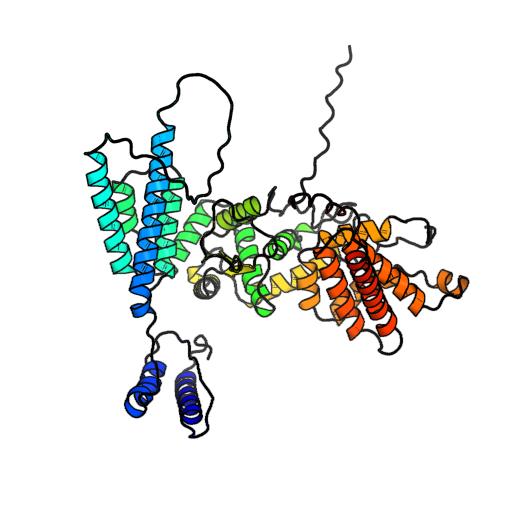697 1.00 35.56 116 PRO A N 1
ATOM 910 C CA . PRO A 1 116 ? 7.989 30.421 28.028 1.00 35.56 116 PRO A CA 1
ATOM 911 C C . PRO A 1 116 ? 6.514 30.812 28.092 1.00 35.56 116 PRO A C 1
ATOM 913 O O . PRO A 1 116 ? 5.950 31.429 27.195 1.00 35.56 116 PRO A O 1
ATOM 916 N N . ILE A 1 117 ? 5.925 30.483 29.237 1.00 39.28 117 ILE A N 1
ATOM 917 C CA . ILE A 1 117 ? 4.549 30.780 29.620 1.00 39.28 117 ILE A CA 1
ATOM 918 C C . ILE A 1 117 ? 4.409 32.293 29.825 1.00 39.28 117 ILE A C 1
ATOM 920 O O . ILE A 1 117 ? 4.826 32.812 30.863 1.00 39.28 117 ILE A O 1
ATOM 924 N N . SER A 1 118 ? 3.799 32.994 28.867 1.00 35.62 118 SER A N 1
ATOM 925 C CA . SER A 1 118 ? 3.244 34.324 29.122 1.00 35.62 118 SER A CA 1
ATOM 926 C C . SER A 1 118 ? 1.782 34.177 29.540 1.00 35.62 118 SER A C 1
ATOM 928 O O . SER A 1 118 ? 0.971 33.555 28.859 1.00 35.62 118 SER A O 1
ATOM 930 N N . ARG A 1 119 ? 1.491 34.671 30.743 1.00 49.56 119 ARG A N 1
ATOM 931 C CA . ARG A 1 119 ? 0.206 34.611 31.440 1.00 49.56 119 ARG A CA 1
ATOM 932 C C . ARG A 1 119 ? -0.615 35.846 31.089 1.00 49.56 119 ARG A C 1
ATOM 934 O O . ARG A 1 119 ? -0.160 36.917 31.463 1.00 49.56 119 ARG A O 1
ATOM 941 N N . THR A 1 120 ? -1.826 35.665 30.558 1.00 43.03 120 THR A N 1
ATOM 942 C CA . THR A 1 120 ? -3.045 36.428 30.917 1.00 43.03 120 THR A CA 1
ATOM 943 C C . THR A 1 120 ? -4.269 35.891 30.154 1.00 43.03 120 THR A C 1
ATOM 945 O O . THR A 1 120 ? -4.682 36.511 29.188 1.00 43.03 120 THR A O 1
ATOM 948 N N . ASP A 1 121 ? -4.866 34.768 30.582 1.00 48.22 121 ASP A N 1
ATOM 949 C CA . ASP A 1 121 ? -6.293 34.479 30.317 1.00 48.22 121 ASP A CA 1
ATOM 950 C C . ASP A 1 121 ? -6.835 33.380 31.260 1.00 48.22 121 ASP A C 1
ATOM 952 O O . ASP A 1 121 ? -6.748 32.179 31.003 1.00 48.22 121 ASP A O 1
ATOM 956 N N . THR A 1 122 ? -7.305 33.762 32.448 1.00 53.22 122 THR A N 1
ATOM 957 C CA . THR A 1 122 ? -7.684 32.800 33.504 1.00 53.22 122 THR A CA 1
ATOM 958 C C . THR A 1 122 ? -9.136 32.321 33.419 1.00 53.22 122 THR A C 1
ATOM 960 O O . THR A 1 122 ? -9.482 31.350 34.091 1.00 53.22 122 THR A O 1
ATOM 963 N N . GLY A 1 123 ? -9.986 32.967 32.612 1.00 55.62 123 GLY A N 1
ATOM 964 C CA . GLY A 1 123 ? -11.411 32.632 32.490 1.00 55.62 123 GLY A CA 1
ATOM 965 C C . GLY A 1 123 ? -11.694 31.576 31.421 1.00 55.62 123 GLY A C 1
ATOM 966 O O . GLY A 1 123 ? -12.300 30.545 31.723 1.00 55.62 123 GLY A O 1
ATOM 967 N N . HIS A 1 124 ? -11.201 31.793 30.197 1.00 61.44 124 HIS A N 1
ATOM 968 C CA . HIS A 1 124 ? -11.385 30.869 29.069 1.00 61.44 124 HIS A CA 1
ATOM 969 C C . HIS A 1 124 ? -10.700 29.512 29.301 1.00 61.44 124 HIS A C 1
ATOM 971 O O . HIS A 1 124 ? -11.272 28.459 29.009 1.00 61.44 124 HIS A O 1
ATOM 977 N N . SER A 1 125 ? -9.544 29.522 29.970 1.00 71.50 125 SER A N 1
ATOM 978 C CA . SER A 1 125 ? -8.772 28.317 30.295 1.00 71.50 125 SER A CA 1
ATOM 979 C C . SER A 1 125 ? -9.518 27.314 31.198 1.00 71.50 125 SER A C 1
ATOM 981 O O . SER A 1 125 ? -9.339 26.099 31.068 1.00 71.50 125 SER A O 1
ATOM 983 N N . LEU A 1 126 ? -10.389 27.780 32.108 1.00 80.25 126 LEU A N 1
ATOM 984 C CA . LEU A 1 126 ? -11.126 26.890 33.018 1.00 80.25 126 LEU A CA 1
ATOM 985 C C . LEU A 1 126 ? -12.258 26.143 32.305 1.00 80.25 126 LEU A C 1
ATOM 987 O O . LEU A 1 126 ? -12.412 24.937 32.504 1.00 80.25 126 LEU A O 1
ATOM 991 N N . GLN A 1 127 ? -13.039 26.837 31.473 1.00 83.00 127 GLN A N 1
ATOM 992 C CA . GLN A 1 127 ? -14.126 26.218 30.710 1.00 83.00 127 GLN A CA 1
ATOM 993 C C . GLN A 1 127 ? -13.580 25.218 29.688 1.00 83.00 127 GLN A C 1
ATOM 995 O O . GLN A 1 127 ? -14.093 24.101 29.599 1.00 83.00 127 GLN A O 1
ATOM 1000 N N . GLU A 1 128 ? -12.506 25.579 28.985 1.00 85.62 128 GLU A N 1
ATOM 1001 C CA . GLU A 1 128 ? -11.797 24.679 28.079 1.00 85.62 128 GLU A CA 1
ATOM 1002 C C . GLU A 1 128 ? -11.326 23.416 28.821 1.00 85.62 128 GLU A C 1
ATOM 1004 O O . GLU A 1 128 ? -11.658 22.296 28.430 1.00 85.62 128 GLU A O 1
ATOM 1009 N N . SER A 1 129 ? -10.637 23.576 29.957 1.00 88.94 129 SER A N 1
ATOM 1010 C CA . SER A 1 129 ? -10.159 22.449 30.767 1.00 88.94 129 SER A CA 1
ATOM 1011 C C . SER A 1 129 ? -11.289 21.498 31.189 1.00 88.94 129 SER A C 1
ATOM 1013 O O . SER A 1 129 ? -11.132 20.274 31.124 1.00 88.94 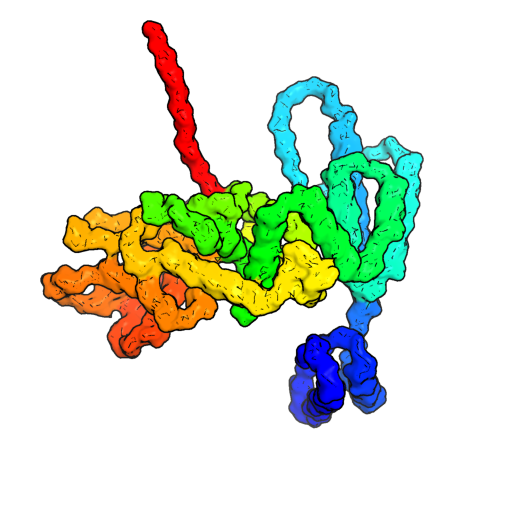129 SER A O 1
ATOM 1015 N N . LEU A 1 130 ? -12.461 22.038 31.549 1.00 91.12 130 LEU A N 1
ATOM 1016 C CA . LEU A 1 130 ? -13.641 21.238 31.889 1.00 91.12 130 LEU A CA 1
ATOM 1017 C C . LEU A 1 130 ? -14.193 20.460 30.687 1.00 91.12 130 LEU A C 1
ATOM 1019 O O . LEU A 1 130 ? -14.514 19.281 30.838 1.00 91.12 130 LEU A O 1
ATOM 1023 N N . VAL A 1 131 ? -14.293 21.077 29.504 1.00 90.06 131 VAL A N 1
ATOM 1024 C CA . VAL A 1 131 ? -14.750 20.400 28.273 1.00 90.06 131 VAL A CA 1
ATOM 1025 C C . VAL A 1 131 ? -13.793 19.269 27.906 1.00 90.06 131 VAL A C 1
ATOM 1027 O O . VAL A 1 131 ? -14.223 18.133 27.712 1.00 90.06 131 VAL A O 1
ATOM 1030 N N . PHE A 1 132 ? -12.486 19.529 27.909 1.00 92.19 132 PHE A N 1
ATOM 1031 C CA . PHE A 1 132 ? -11.478 18.506 27.636 1.00 92.19 132 PHE A CA 1
ATOM 1032 C C . PHE A 1 132 ? -11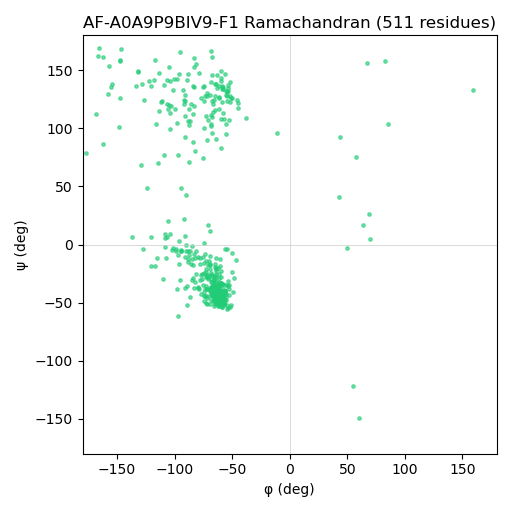.493 17.367 28.658 1.00 92.19 132 PHE A C 1
ATOM 1034 O O . PHE A 1 132 ? -11.323 16.211 28.277 1.00 92.19 132 PHE A O 1
ATOM 1041 N N . SER A 1 133 ? -11.734 17.660 29.939 1.00 94.44 133 SER A N 1
ATOM 1042 C CA . SER A 1 133 ? -11.905 16.624 30.961 1.00 94.44 133 SER A CA 1
ATOM 1043 C C . SER A 1 133 ? -13.139 15.755 30.689 1.00 94.44 133 SER A C 1
ATOM 1045 O O . SER A 1 133 ? -13.067 14.532 30.819 1.00 94.44 133 SER A O 1
ATOM 1047 N N . ARG A 1 134 ? -14.253 16.351 30.237 1.00 94.81 134 ARG A N 1
ATOM 1048 C CA . ARG A 1 134 ? -15.443 15.594 29.814 1.00 94.81 134 ARG A CA 1
ATOM 1049 C C . ARG A 1 134 ? -15.148 14.701 28.609 1.00 94.81 134 ARG A C 1
ATOM 1051 O O . ARG A 1 134 ? -15.499 13.524 28.651 1.00 94.81 134 ARG A O 1
ATOM 1058 N N . ILE A 1 135 ? -14.453 15.221 27.594 1.00 93.94 135 ILE A N 1
ATOM 1059 C CA . ILE A 1 135 ? -14.051 14.448 26.407 1.00 93.94 135 ILE A CA 1
ATOM 1060 C C . ILE A 1 135 ? -13.124 13.296 26.794 1.00 93.94 135 ILE A C 1
ATOM 1062 O O . ILE A 1 135 ? -13.362 12.164 26.378 1.00 93.94 135 ILE A O 1
ATOM 1066 N N . ARG A 1 136 ? -12.120 13.548 27.641 1.00 95.69 136 ARG A N 1
ATOM 1067 C CA . ARG A 1 136 ? -11.223 12.512 28.172 1.00 95.69 136 ARG A CA 1
ATOM 1068 C C . ARG A 1 136 ? -12.015 11.375 28.811 1.00 95.69 136 ARG A C 1
ATOM 1070 O O . ARG A 1 136 ? -11.847 10.217 28.435 1.00 95.69 136 ARG A O 1
ATOM 1077 N N . ASN A 1 137 ? -12.885 11.713 29.762 1.00 95.94 137 ASN A N 1
ATOM 1078 C CA . ASN A 1 137 ? -13.662 10.727 30.507 1.00 95.94 137 ASN A CA 1
ATOM 1079 C C . ASN A 1 137 ? -14.590 9.934 29.582 1.00 95.94 137 ASN A C 1
ATOM 1081 O O . ASN A 1 137 ? -14.715 8.724 29.741 1.00 95.94 137 ASN A O 1
ATOM 1085 N N . TYR A 1 138 ? -15.200 10.598 28.596 1.00 95.25 138 TYR A N 1
ATOM 1086 C CA . TYR A 1 138 ? -16.040 9.937 27.605 1.00 95.25 138 TYR A CA 1
ATOM 1087 C C . TYR A 1 138 ? -15.249 8.943 26.751 1.00 95.25 138 TYR A C 1
ATOM 1089 O O . TYR A 1 138 ? -15.674 7.799 26.613 1.00 95.25 138 TYR A O 1
ATOM 1097 N N . LEU A 1 139 ? -14.099 9.354 26.205 1.00 94.75 139 LEU A N 1
ATOM 1098 C CA . LEU A 1 139 ? -13.280 8.496 25.349 1.00 94.75 139 LEU A CA 1
ATOM 1099 C C . LEU A 1 139 ? -12.772 7.263 26.098 1.00 94.75 139 LEU A C 1
ATOM 1101 O O . LEU A 1 139 ? -12.839 6.168 25.557 1.00 94.75 139 LEU A O 1
ATOM 1105 N N . ILE A 1 140 ? -12.317 7.421 27.345 1.00 94.75 140 ILE A N 1
ATOM 1106 C CA . ILE A 1 140 ? -11.873 6.289 28.170 1.00 94.75 140 ILE A CA 1
ATOM 1107 C C . ILE A 1 140 ? -13.052 5.350 28.453 1.00 94.75 140 ILE A C 1
ATOM 1109 O O . ILE A 1 140 ? -12.948 4.149 28.207 1.00 94.75 140 ILE A O 1
ATOM 1113 N N . ALA A 1 141 ? -14.186 5.896 28.907 1.00 93.62 141 ALA A N 1
ATOM 1114 C CA . ALA A 1 141 ? -15.342 5.107 29.333 1.00 93.62 141 ALA A CA 1
ATOM 1115 C C . ALA A 1 141 ? -16.057 4.359 28.198 1.00 93.62 141 ALA A C 1
ATOM 1117 O O . ALA A 1 141 ? -16.721 3.370 28.479 1.00 93.62 141 ALA A O 1
ATOM 1118 N N . ASN A 1 142 ? -15.948 4.826 26.950 1.00 93.00 142 ASN A N 1
ATOM 1119 C CA . ASN A 1 142 ? -16.589 4.200 25.784 1.00 93.00 142 ASN A CA 1
ATOM 1120 C C . ASN A 1 142 ? -15.586 3.491 24.859 1.00 93.00 142 ASN A C 1
ATOM 1122 O O . ASN A 1 142 ? -15.964 3.051 23.781 1.00 93.00 142 ASN A O 1
ATOM 1126 N N . SER A 1 143 ? -14.305 3.414 25.238 1.00 91.62 143 SER A N 1
ATOM 1127 C CA . SER A 1 143 ? -13.291 2.765 24.400 1.00 91.62 143 SER A CA 1
ATOM 1128 C C . SER A 1 143 ? -13.414 1.245 24.364 1.00 91.62 143 SER A C 1
ATOM 1130 O O . SER A 1 143 ? -12.923 0.648 23.412 1.00 91.62 143 SER A O 1
ATOM 1132 N N . ASP A 1 144 ? -13.987 0.628 25.407 1.00 90.00 144 ASP A N 1
ATOM 1133 C CA . ASP A 1 144 ? -14.091 -0.826 25.595 1.00 90.00 144 ASP A CA 1
ATOM 1134 C C . ASP A 1 144 ? -12.792 -1.572 25.230 1.00 90.00 144 ASP A C 1
ATOM 1136 O O . ASP A 1 144 ? -12.795 -2.584 24.537 1.00 90.00 144 ASP A O 1
ATOM 1140 N N . GLY A 1 145 ? -11.635 -1.010 25.613 1.00 89.56 145 GLY A N 1
ATOM 1141 C CA . GLY A 1 145 ? -10.312 -1.582 25.325 1.00 89.56 145 GLY A CA 1
ATOM 1142 C C . GLY A 1 145 ? -9.870 -1.536 23.850 1.00 89.56 145 GLY A C 1
ATOM 1143 O O . GLY A 1 145 ? -8.791 -2.038 23.507 1.00 89.56 145 GLY A O 1
ATOM 1144 N N . VAL A 1 146 ? -10.658 -0.914 22.970 1.00 90.50 146 VAL A N 1
ATOM 1145 C CA . VAL A 1 146 ? -10.426 -0.807 21.526 1.00 90.50 146 VAL A CA 1
ATOM 1146 C C . VAL A 1 146 ? -9.628 0.458 21.190 1.00 90.50 146 VAL A C 1
ATOM 1148 O O . VAL A 1 146 ? -10.167 1.525 20.896 1.00 90.50 146 VAL A O 1
ATOM 1151 N N . ILE A 1 147 ? -8.302 0.320 21.125 1.00 90.62 147 ILE A N 1
ATOM 1152 C CA . ILE A 1 147 ? -7.370 1.400 20.735 1.00 90.62 147 ILE A CA 1
ATOM 1153 C C . ILE A 1 147 ? -7.752 2.041 19.387 1.00 90.62 147 ILE A C 1
ATOM 1155 O O . ILE A 1 147 ? -7.650 3.256 19.205 1.00 90.62 147 ILE A O 1
ATOM 1159 N N . LEU A 1 148 ? -8.214 1.227 18.433 1.00 90.06 148 LEU A N 1
ATOM 1160 C CA . LEU A 1 148 ? -8.604 1.684 17.099 1.00 90.06 148 LEU A CA 1
ATOM 1161 C C . LEU A 1 148 ? -9.768 2.682 17.136 1.00 90.06 148 LEU A C 1
ATOM 1163 O O . LEU A 1 148 ? -9.730 3.690 16.432 1.00 90.06 148 LEU A O 1
ATOM 1167 N N . TRP A 1 149 ? -10.771 2.422 17.975 1.00 94.19 149 TRP A N 1
ATOM 1168 C CA . TRP A 1 149 ? -11.928 3.294 18.152 1.00 94.19 149 TRP A CA 1
ATOM 1169 C C . TRP A 1 149 ? -11.490 4.667 18.668 1.00 94.19 149 TRP A C 1
ATOM 1171 O O . TRP A 1 149 ? -11.825 5.697 18.085 1.00 94.19 149 TRP A O 1
ATOM 1181 N N . VAL A 1 150 ? -10.620 4.678 19.682 1.00 93.75 150 VAL A N 1
ATOM 1182 C CA . VAL A 1 150 ? -10.057 5.907 20.262 1.00 93.75 150 VAL A CA 1
ATOM 1183 C C . VAL A 1 150 ? -9.268 6.699 19.213 1.00 93.75 150 VAL A C 1
ATOM 1185 O O . VAL A 1 150 ? -9.448 7.912 19.083 1.00 93.75 150 VAL A O 1
ATOM 1188 N N . LYS A 1 151 ? -8.436 6.018 18.410 1.00 91.31 151 LYS A N 1
ATOM 1189 C CA . LYS A 1 151 ? -7.680 6.629 17.301 1.00 91.31 151 LYS A CA 1
ATOM 1190 C C . LYS A 1 151 ? -8.619 7.299 16.290 1.00 91.31 151 LYS A C 1
ATOM 1192 O O . LYS A 1 151 ? -8.349 8.430 15.888 1.00 91.31 151 LYS A O 1
ATOM 1197 N N . LEU A 1 152 ? -9.711 6.641 15.897 1.00 90.69 152 LEU A N 1
ATOM 1198 C CA . LEU A 1 152 ? -10.699 7.182 14.953 1.00 90.69 152 LEU A CA 1
ATOM 1199 C C . LEU A 1 152 ? -11.472 8.373 15.535 1.00 90.69 152 LEU A C 1
ATOM 1201 O O . LEU A 1 152 ? -11.618 9.395 14.859 1.00 90.69 152 LEU A O 1
ATOM 1205 N N . ALA A 1 153 ? -11.895 8.291 16.797 1.00 92.44 153 ALA A N 1
ATOM 1206 C CA . ALA A 1 153 ? -12.577 9.379 17.492 1.00 92.44 153 ALA A CA 1
ATOM 1207 C C . ALA A 1 153 ? -11.703 10.646 17.560 1.00 92.44 153 ALA A C 1
ATOM 1209 O O . ALA A 1 153 ? -12.122 11.721 17.128 1.00 92.44 153 ALA A O 1
ATOM 1210 N N . ILE A 1 154 ? -10.446 10.514 18.002 1.00 91.12 154 ILE A N 1
ATOM 1211 C CA . ILE A 1 154 ? -9.484 11.629 18.054 1.00 91.12 154 ILE A CA 1
ATOM 1212 C C . ILE A 1 154 ? -9.241 12.206 16.657 1.00 91.12 154 ILE A C 1
ATOM 1214 O O . ILE A 1 154 ? -9.223 13.424 16.480 1.00 91.12 154 ILE A O 1
ATOM 1218 N N . GLN A 1 155 ? -9.069 11.355 15.642 1.00 87.50 155 GLN A N 1
ATOM 1219 C CA . GLN A 1 155 ? -8.881 11.819 14.266 1.00 87.50 155 GLN A CA 1
ATOM 1220 C C . GLN A 1 155 ? -10.092 12.587 13.735 1.00 87.50 155 GLN A C 1
ATOM 1222 O O . GLN A 1 155 ? -9.900 13.571 13.022 1.00 87.50 155 GLN A O 1
ATOM 1227 N N . THR A 1 156 ? -11.305 12.180 14.110 1.00 87.88 156 THR A N 1
ATOM 1228 C CA . THR A 1 156 ? -12.551 12.866 13.746 1.00 87.88 156 THR A CA 1
ATOM 1229 C C . THR A 1 156 ? -12.585 14.273 14.342 1.00 87.88 156 THR A C 1
ATOM 1231 O O . THR A 1 156 ? -12.784 15.244 13.609 1.00 87.88 156 THR A O 1
ATOM 1234 N N . PHE A 1 157 ? -12.269 14.416 15.635 1.00 89.06 157 PHE A N 1
ATOM 1235 C CA . PHE A 1 157 ? -12.158 15.731 16.278 1.00 89.06 157 PHE A CA 1
ATOM 1236 C C . PHE A 1 157 ? -11.087 16.611 15.626 1.00 89.06 157 PHE A C 1
ATOM 1238 O O . PHE A 1 157 ? -11.352 17.758 15.265 1.00 89.06 157 PHE A O 1
ATOM 1245 N N . MET A 1 158 ? -9.889 16.062 15.407 1.00 86.50 158 MET A N 1
ATOM 1246 C CA . MET A 1 158 ? -8.784 16.782 14.766 1.00 86.50 158 MET A CA 1
ATOM 1247 C C . MET A 1 158 ? -9.134 17.236 13.347 1.00 86.50 158 MET A C 1
ATOM 1249 O O . MET A 1 158 ? -8.759 18.333 12.939 1.00 86.50 158 MET A O 1
ATOM 1253 N N . ALA A 1 159 ? -9.821 16.394 12.571 1.00 82.44 159 ALA A N 1
ATOM 1254 C CA . ALA A 1 159 ? -10.247 16.736 11.220 1.00 82.44 159 ALA A CA 1
ATOM 1255 C C . ALA A 1 159 ? -11.240 17.900 11.228 1.00 82.44 159 ALA A C 1
ATOM 1257 O O . ALA A 1 159 ? -11.151 18.766 10.361 1.00 82.44 159 ALA A O 1
ATOM 1258 N N . ARG A 1 160 ? -12.145 17.951 12.210 1.00 83.19 160 ARG A N 1
ATOM 1259 C CA . ARG A 1 160 ? -13.132 19.024 12.325 1.00 83.19 160 ARG A CA 1
ATOM 1260 C C . ARG A 1 160 ? -12.524 20.347 12.767 1.00 83.19 160 ARG A C 1
ATOM 1262 O O . ARG A 1 160 ? -12.770 21.346 12.104 1.00 83.19 160 ARG A O 1
ATOM 1269 N N . VAL A 1 161 ? -11.665 20.347 13.788 1.00 85.56 161 VAL A N 1
ATOM 1270 C CA . VAL A 1 161 ? -10.935 21.560 14.209 1.00 85.56 161 VAL A CA 1
ATOM 1271 C C . VAL A 1 161 ? -10.143 22.156 13.042 1.00 85.56 161 VAL A C 1
ATOM 1273 O O . VAL A 1 161 ? -10.179 23.360 12.815 1.00 85.56 161 VAL A O 1
ATOM 1276 N N . ARG A 1 162 ? -9.514 21.308 12.218 1.00 80.44 162 ARG A N 1
ATOM 1277 C CA . ARG A 1 162 ? -8.762 21.743 11.029 1.00 80.44 162 ARG A CA 1
ATOM 1278 C C . ARG A 1 162 ? -9.612 22.296 9.881 1.00 80.44 162 ARG A C 1
ATOM 1280 O O . ARG A 1 162 ? -9.057 22.929 8.990 1.00 80.44 162 ARG A O 1
ATOM 1287 N N . ARG A 1 163 ? -10.927 22.045 9.848 1.00 79.06 163 ARG A N 1
ATOM 1288 C CA . ARG A 1 163 ? -11.822 22.638 8.833 1.00 79.06 163 ARG A CA 1
ATOM 1289 C C . ARG A 1 163 ? -12.121 24.120 9.122 1.00 79.06 163 ARG A C 1
ATOM 1291 O O . ARG A 1 163 ? -12.633 24.796 8.237 1.00 79.06 163 ARG A O 1
ATOM 1298 N N . GLY A 1 164 ? -11.747 24.626 10.302 1.00 70.00 164 GLY A N 1
ATOM 1299 C CA . GLY A 1 164 ? -12.010 25.997 10.738 1.00 70.00 164 GLY A CA 1
ATOM 1300 C C . GLY A 1 164 ? -13.417 26.167 11.321 1.00 70.00 164 GLY A C 1
ATOM 1301 O O . GLY A 1 164 ? -14.308 25.369 11.044 1.00 70.00 164 GLY A O 1
ATOM 1302 N N . PHE A 1 165 ? -13.601 27.209 12.140 1.00 65.25 165 PHE A N 1
ATOM 1303 C CA . PHE A 1 165 ? -14.851 27.543 12.844 1.00 65.25 165 PHE A CA 1
ATOM 1304 C C . PHE A 1 165 ? -15.382 26.424 13.754 1.00 65.25 165 PHE A C 1
ATOM 1306 O O . PHE A 1 165 ? -16.376 25.770 13.446 1.00 65.25 165 PHE A O 1
ATOM 1313 N N . TYR A 1 166 ? -14.748 26.229 14.909 1.00 74.69 166 TYR A N 1
ATOM 1314 C CA . TYR A 1 166 ? -15.280 25.355 15.956 1.00 74.69 166 TYR A CA 1
ATOM 1315 C C . TYR A 1 166 ? -15.565 26.170 17.217 1.00 74.69 166 TYR A C 1
ATOM 1317 O O . TYR A 1 166 ? -14.810 27.073 17.574 1.00 74.69 166 TYR A O 1
ATOM 1325 N N . LYS A 1 167 ? -16.660 25.840 17.901 1.00 84.31 167 LYS A N 1
ATOM 1326 C CA . LYS A 1 167 ? -16.891 26.257 19.284 1.00 84.31 167 LYS A CA 1
ATOM 1327 C C . LYS A 1 167 ? -16.661 25.071 20.211 1.00 84.31 167 LYS A C 1
ATOM 1329 O O . LYS A 1 167 ? -16.851 23.918 19.820 1.00 84.31 167 LYS A O 1
ATOM 1334 N N . LEU A 1 168 ? -16.272 25.343 21.454 1.00 84.50 168 LEU A N 1
ATOM 1335 C CA . LEU A 1 168 ? -16.096 24.301 22.472 1.00 84.50 168 LEU A CA 1
ATOM 1336 C C . LEU A 1 168 ? -17.391 23.504 22.697 1.00 84.50 168 LEU A C 1
ATOM 1338 O O . LEU A 1 168 ? -17.339 22.296 22.930 1.00 84.50 168 LEU A O 1
ATOM 1342 N N . GLU A 1 169 ? -18.551 24.154 22.577 1.00 84.19 169 GLU A N 1
ATOM 1343 C CA . GLU A 1 169 ? -19.860 23.505 22.674 1.00 84.19 169 GLU A CA 1
ATOM 1344 C C . GLU A 1 169 ? -20.104 22.514 21.528 1.00 84.19 169 GLU A C 1
ATOM 1346 O O . GLU A 1 169 ? -20.668 21.441 21.758 1.00 84.19 169 GLU A O 1
ATOM 1351 N N . ASP A 1 170 ? -19.639 22.836 20.318 1.00 86.94 170 ASP A N 1
ATOM 1352 C CA . ASP A 1 170 ? -19.778 21.964 19.148 1.00 86.94 170 ASP A CA 1
ATOM 1353 C C . ASP A 1 170 ? -18.938 20.697 19.323 1.00 86.94 170 ASP A C 1
ATOM 1355 O O . ASP A 1 170 ? -19.406 19.602 19.026 1.00 86.94 170 ASP A O 1
ATOM 1359 N N . LEU A 1 171 ? -17.735 20.819 19.895 1.00 86.50 171 LEU A N 1
ATOM 1360 C CA . LEU A 1 171 ? -16.864 19.676 20.171 1.00 86.50 171 LEU A CA 1
ATOM 1361 C C . LEU A 1 171 ? -17.495 18.702 21.183 1.00 86.50 171 LEU A C 1
ATOM 1363 O O . LEU A 1 171 ? -17.367 17.482 21.055 1.00 86.50 171 LEU A O 1
ATOM 1367 N N . GLU A 1 172 ? -18.209 19.224 22.184 1.00 86.50 172 GLU A N 1
ATOM 1368 C CA . GLU A 1 172 ? -18.943 18.388 23.137 1.00 86.50 172 GLU A CA 1
ATOM 1369 C C . GLU A 1 172 ? -20.186 17.738 22.506 1.00 86.50 172 GLU A C 1
ATOM 1371 O O . GLU A 1 172 ? -20.500 16.581 22.808 1.00 86.50 172 GLU A O 1
ATOM 1376 N N . ALA A 1 173 ? -20.901 18.452 21.634 1.00 88.69 173 ALA A N 1
ATOM 1377 C CA . ALA A 1 173 ? -22.004 17.872 20.870 1.00 88.69 173 ALA A CA 1
ATOM 1378 C C . ALA A 1 173 ? -21.500 16.739 19.962 1.00 88.69 173 ALA A C 1
ATOM 1380 O O . ALA A 1 173 ? -22.088 15.656 19.933 1.00 88.69 173 ALA A O 1
ATOM 1381 N N . ASP A 1 174 ? -20.354 16.950 19.318 1.00 87.12 174 ASP A N 1
ATOM 1382 C CA . ASP A 1 174 ? -19.713 15.970 18.450 1.00 87.12 174 ASP A CA 1
ATOM 1383 C C . ASP A 1 174 ? -19.308 14.721 19.213 1.00 87.12 174 ASP A C 1
ATOM 1385 O O . ASP A 1 174 ? -19.596 13.613 18.765 1.00 87.12 174 ASP A O 1
ATOM 1389 N N . MET A 1 175 ? -18.731 14.890 20.404 1.00 91.06 175 MET A N 1
ATOM 1390 C CA . MET A 1 175 ? -18.399 13.788 21.304 1.00 91.06 175 MET A CA 1
ATOM 1391 C C . MET A 1 175 ? -19.609 12.890 21.572 1.00 91.06 175 MET A C 1
ATOM 1393 O O . MET A 1 175 ? -19.485 11.668 21.524 1.00 91.06 175 MET A O 1
ATOM 1397 N N . LYS A 1 176 ? -20.784 13.481 21.813 1.00 87.88 176 LYS A N 1
ATOM 1398 C CA . LYS A 1 176 ? -22.029 12.733 22.058 1.00 87.88 176 LYS A CA 1
ATOM 1399 C C . LYS A 1 176 ? -22.587 12.077 20.794 1.00 87.88 176 LYS A C 1
ATOM 1401 O O . LYS A 1 176 ? -23.336 11.113 20.907 1.00 87.88 176 LYS A O 1
ATOM 1406 N N . SER A 1 177 ? -22.238 12.595 19.618 1.00 90.38 177 SER A N 1
ATOM 1407 C CA . SER A 1 177 ? -22.638 12.044 18.318 1.00 90.38 177 SER A CA 1
ATOM 1408 C C . SER A 1 177 ? -21.694 10.964 17.782 1.00 90.38 177 SER A C 1
ATOM 1410 O O . SER A 1 177 ? -22.018 10.328 16.780 1.00 90.38 177 SER A O 1
ATOM 1412 N N . LEU A 1 178 ? -20.535 10.756 18.424 1.00 90.69 178 LEU A N 1
ATOM 1413 C CA . LEU A 1 178 ? -19.564 9.766 17.972 1.00 90.69 178 LEU A CA 1
ATOM 1414 C C . LEU A 1 178 ? -20.190 8.367 17.948 1.00 90.69 178 LEU A C 1
ATOM 1416 O O . LEU A 1 178 ? -20.801 7.954 18.942 1.00 90.69 178 LEU A O 1
ATOM 1420 N N . PRO A 1 179 ? -19.991 7.609 16.859 1.00 92.62 179 PRO A N 1
ATOM 1421 C CA . PRO A 1 179 ? -20.418 6.226 16.822 1.00 92.62 179 PRO A CA 1
ATOM 1422 C C . PRO A 1 179 ? -19.751 5.394 17.919 1.00 92.62 179 PRO A C 1
ATOM 1424 O O . PRO A 1 179 ? -18.585 5.591 18.254 1.00 92.62 179 PRO A O 1
ATOM 1427 N N . 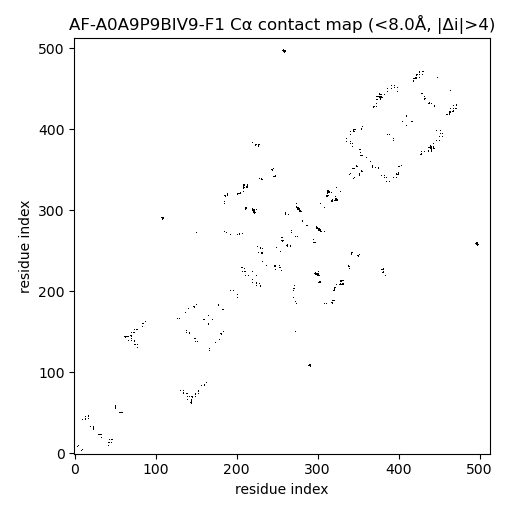LYS A 1 180 ? -20.493 4.446 18.492 1.00 89.94 180 LYS A N 1
ATOM 1428 C CA . LYS A 1 180 ? -19.947 3.520 19.498 1.00 89.94 180 LYS A CA 1
ATOM 1429 C C . LYS A 1 180 ? -19.258 2.325 18.854 1.00 89.94 180 LYS A C 1
ATOM 1431 O O . LYS A 1 180 ? -18.266 1.840 19.374 1.00 89.94 180 LYS A O 1
ATOM 1436 N N . GLU A 1 181 ? -19.727 1.921 17.680 1.00 90.25 181 GLU A N 1
ATOM 1437 C CA . GLU A 1 181 ? -19.169 0.804 16.933 1.00 90.25 181 GLU A CA 1
ATOM 1438 C C . GLU A 1 181 ? -18.173 1.279 15.871 1.00 90.25 181 GLU A C 1
ATOM 1440 O O . GLU A 1 181 ? -18.334 2.330 15.244 1.00 90.25 181 GLU A O 1
ATOM 1445 N N . ILE A 1 182 ? -17.143 0.469 15.618 1.00 91.62 182 ILE A N 1
ATOM 1446 C CA . ILE A 1 182 ? -16.125 0.764 14.597 1.00 91.62 182 ILE A CA 1
ATOM 1447 C C . ILE A 1 182 ? -16.738 0.794 13.187 1.00 91.62 182 ILE A C 1
ATOM 1449 O O . ILE A 1 182 ? -16.353 1.619 12.360 1.00 91.62 182 ILE A O 1
ATOM 1453 N N . ILE A 1 183 ? -17.699 -0.090 12.911 1.00 92.94 183 ILE A N 1
ATOM 1454 C CA . ILE A 1 183 ? -18.371 -0.168 11.607 1.00 92.94 183 ILE A CA 1
ATOM 1455 C C . ILE A 1 183 ? -19.085 1.149 11.291 1.00 92.94 183 ILE A C 1
ATOM 1457 O O . ILE A 1 183 ? -18.994 1.659 10.176 1.00 92.94 183 ILE A O 1
ATOM 1461 N N . ASP A 1 184 ? -19.738 1.746 12.284 1.00 93.69 184 ASP A N 1
ATOM 1462 C CA . ASP A 1 184 ? -20.452 3.005 12.106 1.00 93.69 184 ASP A CA 1
ATOM 1463 C C . ASP A 1 184 ? -19.492 4.181 11.851 1.00 93.69 184 ASP A C 1
ATOM 1465 O O . ASP A 1 184 ? -19.821 5.091 11.088 1.00 93.69 184 ASP A O 1
ATOM 1469 N N . PHE A 1 185 ? -18.263 4.140 12.385 1.00 91.56 185 PHE A N 1
ATOM 1470 C CA . PHE A 1 185 ? -17.203 5.078 11.985 1.00 91.56 185 PHE A CA 1
ATOM 1471 C C . PHE A 1 185 ? -16.808 4.929 10.514 1.00 91.56 185 PHE A C 1
ATOM 1473 O O . PHE A 1 185 ? -16.537 5.929 9.841 1.00 91.56 185 PHE A O 1
ATOM 1480 N N . TYR A 1 186 ? -16.759 3.700 9.999 1.00 94.69 186 TYR A N 1
ATOM 1481 C CA . TYR A 1 186 ? -16.477 3.474 8.584 1.00 94.69 186 TYR A CA 1
ATOM 1482 C C . TYR A 1 186 ? -17.628 3.965 7.704 1.00 94.69 186 TYR A C 1
ATOM 1484 O O . TYR A 1 186 ? -17.372 4.660 6.723 1.00 94.69 186 TYR A O 1
ATOM 1492 N N . LYS A 1 187 ? -18.885 3.717 8.095 1.00 95.19 187 LYS A N 1
ATOM 1493 C CA . LYS A 1 187 ? -20.073 4.259 7.410 1.00 95.19 187 LYS A CA 1
ATOM 1494 C C . LYS A 1 187 ? -20.052 5.786 7.369 1.00 95.19 187 LYS A C 1
ATOM 1496 O O . LYS A 1 187 ? -20.222 6.367 6.301 1.00 95.19 187 LYS A O 1
ATOM 1501 N N . LEU A 1 188 ? -19.757 6.433 8.500 1.00 92.19 188 LEU A N 1
ATOM 1502 C CA . LEU A 1 188 ? -19.601 7.888 8.566 1.00 92.19 188 LEU A CA 1
ATOM 1503 C C . LEU A 1 188 ? -18.484 8.377 7.633 1.00 92.19 188 LEU A C 1
ATOM 1505 O O . LEU A 1 188 ? -18.658 9.360 6.922 1.00 92.19 188 LEU A O 1
ATOM 1509 N N . THR A 1 189 ? -17.355 7.663 7.593 1.00 91.69 189 THR A N 1
ATOM 1510 C CA . THR A 1 189 ? -16.237 7.978 6.692 1.00 91.69 189 THR A CA 1
ATOM 1511 C C . THR A 1 189 ? -16.653 7.910 5.223 1.00 91.69 189 THR A C 1
ATOM 1513 O O . THR A 1 189 ? -16.291 8.802 4.455 1.00 91.69 189 THR A O 1
ATOM 1516 N N . ILE A 1 190 ? -17.401 6.877 4.823 1.00 94.44 190 ILE A N 1
ATOM 1517 C CA . ILE A 1 190 ? -17.886 6.729 3.446 1.00 94.44 190 ILE A CA 1
ATOM 1518 C C . ILE A 1 190 ? -18.883 7.828 3.102 1.00 94.44 190 ILE A C 1
ATOM 1520 O O . ILE A 1 190 ? -18.701 8.479 2.079 1.00 94.44 190 ILE A O 1
ATOM 1524 N N . ALA A 1 191 ? -19.852 8.112 3.973 1.00 94.19 191 ALA A N 1
ATOM 1525 C CA . ALA A 1 191 ? -20.801 9.204 3.760 1.00 94.19 191 ALA A CA 1
ATOM 1526 C C . ALA A 1 191 ? -20.082 10.556 3.579 1.00 94.19 191 ALA A C 1
ATOM 1528 O O . ALA A 1 191 ? -20.401 11.325 2.672 1.00 94.19 191 ALA A O 1
ATOM 1529 N N . ASP A 1 192 ? -19.046 10.820 4.384 1.00 91.12 192 ASP A N 1
ATOM 1530 C CA . ASP A 1 192 ? -18.196 12.007 4.251 1.00 91.12 192 ASP A CA 1
ATOM 1531 C C . ASP A 1 192 ? -17.437 12.041 2.914 1.00 91.12 192 ASP A C 1
ATOM 1533 O O . ASP A 1 192 ? -17.163 13.121 2.387 1.00 91.12 192 ASP A O 1
ATOM 1537 N N . LEU A 1 193 ? -17.012 10.892 2.382 1.00 93.38 193 LEU A N 1
ATOM 1538 C CA . LEU A 1 193 ? -16.351 10.803 1.076 1.00 93.38 193 LEU A CA 1
ATOM 1539 C C . LEU A 1 193 ? -17.349 11.007 -0.068 1.00 93.38 193 LEU A C 1
ATOM 1541 O O . LEU A 1 193 ? -17.066 11.790 -0.972 1.00 93.38 193 LEU A O 1
ATOM 1545 N N . GLU A 1 194 ? -18.518 10.375 0.002 1.00 95.12 194 GLU A N 1
ATOM 1546 C CA . GLU A 1 194 ? -19.599 10.493 -0.982 1.00 95.12 194 GLU A CA 1
ATOM 1547 C C . GLU A 1 194 ? -20.141 11.920 -1.080 1.00 95.12 194 GLU A C 1
ATOM 1549 O O . GLU A 1 194 ? -20.412 12.411 -2.173 1.00 95.12 194 GLU A O 1
ATOM 1554 N N . ALA A 1 195 ? -20.224 12.630 0.046 1.00 94.56 195 ALA A N 1
ATOM 1555 C CA . ALA A 1 195 ? -20.617 14.035 0.062 1.00 94.56 195 ALA A CA 1
ATOM 1556 C C . ALA A 1 195 ? -19.569 14.965 -0.579 1.00 94.56 195 ALA A C 1
ATOM 1558 O O . ALA A 1 195 ? -19.911 16.052 -1.047 1.00 94.56 195 ALA A O 1
ATOM 1559 N N . ARG A 1 196 ? -18.287 14.573 -0.577 1.00 92.81 196 ARG A N 1
ATOM 1560 C CA . ARG A 1 196 ? -17.170 15.407 -1.055 1.00 92.81 196 ARG A CA 1
ATOM 1561 C C . ARG A 1 196 ? -16.771 15.136 -2.500 1.00 92.81 196 ARG A C 1
ATOM 1563 O O . ARG A 1 196 ? -16.260 16.049 -3.148 1.00 92.81 196 ARG A O 1
ATOM 1570 N N . TYR A 1 197 ? -16.943 13.909 -2.987 1.00 94.88 197 TYR A N 1
ATOM 1571 C CA . TYR A 1 197 ? -16.372 13.468 -4.256 1.00 94.88 197 TYR A CA 1
ATOM 1572 C C . TYR A 1 197 ? -17.430 12.977 -5.245 1.00 94.88 197 TYR A C 1
ATOM 1574 O O . TYR A 1 197 ? -18.354 12.267 -4.856 1.00 94.88 197 TYR A O 1
ATOM 1582 N N . PRO A 1 198 ? -17.277 13.295 -6.544 1.00 95.12 198 PRO A N 1
ATOM 1583 C CA . PRO A 1 198 ? -18.110 12.700 -7.579 1.00 95.12 198 PRO A CA 1
ATOM 1584 C C . PRO A 1 198 ? -17.817 11.192 -7.724 1.00 95.12 198 PRO A C 1
ATOM 1586 O O . PRO A 1 198 ? -16.725 10.740 -7.358 1.00 95.12 198 PRO A O 1
ATOM 1589 N N . PRO A 1 199 ? -18.732 10.416 -8.339 1.00 94.88 199 PRO A N 1
ATOM 1590 C CA . PRO A 1 199 ? -18.575 8.969 -8.515 1.00 94.88 199 PRO A CA 1
ATOM 1591 C C . PRO A 1 199 ? -17.256 8.541 -9.175 1.00 94.88 199 PRO A C 1
ATOM 1593 O O . PRO A 1 199 ? -16.685 7.521 -8.802 1.00 94.88 199 PRO A O 1
ATOM 1596 N N . GLU A 1 200 ? -16.728 9.330 -10.114 1.00 92.06 200 GLU A N 1
ATOM 1597 C CA . GLU A 1 200 ? -15.453 9.039 -10.786 1.00 92.06 200 GLU A CA 1
ATOM 1598 C C . GLU A 1 200 ? -14.246 9.099 -9.834 1.00 92.06 200 GLU A C 1
ATOM 1600 O O . GLU A 1 200 ? -13.354 8.253 -9.898 1.00 92.06 200 GLU A O 1
ATOM 1605 N N . GLU A 1 201 ? -14.215 10.067 -8.913 1.00 92.12 201 GLU A N 1
ATOM 1606 C CA . GLU A 1 201 ? -13.152 10.167 -7.904 1.00 92.12 201 GLU A CA 1
ATOM 1607 C C . GLU A 1 201 ? -13.335 9.113 -6.802 1.00 92.12 201 GLU A C 1
ATOM 1609 O O . GLU A 1 201 ? -12.346 8.545 -6.337 1.00 92.12 201 GLU A O 1
ATOM 1614 N N . LEU A 1 202 ? -14.579 8.775 -6.439 1.00 95.25 202 LEU A N 1
ATOM 1615 C CA . LEU A 1 202 ? -14.861 7.649 -5.539 1.00 95.25 202 LEU A CA 1
ATOM 1616 C C . LEU A 1 202 ? -14.387 6.323 -6.131 1.00 95.25 202 LEU A C 1
ATOM 1618 O O . LEU A 1 202 ? -13.810 5.508 -5.414 1.00 95.25 202 LEU A O 1
ATOM 1622 N N . GLN A 1 203 ? -14.544 6.127 -7.442 1.00 95.12 203 GLN A N 1
ATOM 1623 C CA . GLN A 1 203 ? -14.018 4.944 -8.114 1.00 95.12 203 GLN A CA 1
ATOM 1624 C C . GLN A 1 203 ? -12.490 4.874 -8.007 1.00 95.12 203 GLN A C 1
ATOM 1626 O O . GLN A 1 203 ? -11.951 3.793 -7.801 1.00 95.12 203 GLN A O 1
ATOM 1631 N N . ARG A 1 204 ? -11.776 6.007 -8.057 1.00 93.69 204 ARG A N 1
ATOM 1632 C CA . ARG A 1 204 ? -10.318 6.040 -7.819 1.00 93.69 204 ARG A CA 1
ATOM 1633 C C . ARG A 1 204 ? -9.965 5.661 -6.381 1.00 93.69 204 ARG A C 1
ATOM 1635 O O . ARG A 1 204 ? -9.003 4.923 -6.171 1.00 93.69 204 ARG A O 1
ATOM 1642 N N . THR A 1 205 ? -10.742 6.125 -5.400 1.00 96.19 205 THR A N 1
ATOM 1643 C CA . THR A 1 205 ? -10.608 5.687 -4.001 1.00 96.19 205 THR A CA 1
ATOM 1644 C C . THR A 1 205 ? -10.825 4.181 -3.878 1.00 96.19 205 THR A C 1
ATOM 1646 O O . THR A 1 205 ? -10.001 3.489 -3.281 1.00 96.19 205 THR A O 1
ATOM 1649 N N . ARG A 1 206 ? -11.886 3.655 -4.497 1.00 97.38 206 ARG A N 1
ATOM 1650 C CA . ARG A 1 206 ? -12.189 2.222 -4.528 1.00 97.38 206 ARG A CA 1
ATOM 1651 C C . ARG A 1 206 ? -11.048 1.423 -5.160 1.00 97.38 206 ARG A C 1
ATOM 1653 O O . ARG A 1 206 ? -10.595 0.461 -4.555 1.00 97.38 206 ARG A O 1
ATOM 1660 N N . THR A 1 207 ? -10.513 1.864 -6.299 1.00 97.00 207 THR A N 1
ATOM 1661 C CA . THR A 1 207 ? -9.350 1.252 -6.962 1.00 97.00 207 THR A CA 1
ATOM 1662 C C . THR A 1 207 ? -8.126 1.204 -6.044 1.00 97.00 207 THR A C 1
ATOM 1664 O O . THR A 1 207 ? -7.464 0.171 -5.976 1.00 97.00 207 THR A O 1
ATOM 1667 N N . ALA A 1 208 ? -7.831 2.273 -5.295 1.00 97.62 208 ALA A N 1
ATOM 1668 C CA . ALA A 1 208 ? -6.719 2.275 -4.340 1.00 97.62 208 ALA A CA 1
ATOM 1669 C C . ALA A 1 208 ? -6.916 1.258 -3.205 1.00 97.62 208 ALA A C 1
ATOM 1671 O O . ALA A 1 208 ? -5.986 0.529 -2.863 1.00 97.62 208 ALA A O 1
ATOM 1672 N N . LEU A 1 209 ? -8.128 1.175 -2.651 1.00 98.19 209 LEU A N 1
ATOM 1673 C CA . LEU A 1 209 ? -8.469 0.201 -1.611 1.00 98.19 209 LEU A CA 1
ATOM 1674 C C . LEU A 1 209 ? -8.407 -1.239 -2.140 1.00 98.19 209 LEU A C 1
ATOM 1676 O O . LEU A 1 209 ? -7.845 -2.107 -1.474 1.00 98.19 209 LEU A O 1
ATOM 1680 N N . MET A 1 210 ? -8.923 -1.483 -3.347 1.00 98.25 210 MET A N 1
ATOM 1681 C CA . MET A 1 210 ? -8.853 -2.782 -4.018 1.00 98.25 210 MET A CA 1
ATOM 1682 C C . MET A 1 210 ? -7.409 -3.209 -4.270 1.00 98.25 210 MET A C 1
ATOM 1684 O O . MET A 1 210 ? -7.075 -4.355 -3.999 1.00 98.25 210 MET A O 1
ATOM 1688 N N . TRP A 1 211 ? -6.531 -2.298 -4.699 1.00 98.19 211 TRP A N 1
ATOM 1689 C CA . TRP A 1 211 ? -5.105 -2.592 -4.856 1.00 98.19 211 TRP A CA 1
ATOM 1690 C C . TRP A 1 211 ? -4.455 -3.041 -3.550 1.00 98.19 211 TRP A C 1
ATOM 1692 O O . TRP A 1 211 ? -3.768 -4.058 -3.525 1.00 98.19 211 TRP A O 1
ATOM 1702 N N . VAL A 1 212 ? -4.707 -2.325 -2.452 1.00 98.12 212 VAL A N 1
ATOM 1703 C CA . VAL A 1 212 ? -4.168 -2.687 -1.132 1.00 98.12 212 VAL A CA 1
ATOM 1704 C C . VAL A 1 212 ? -4.709 -4.042 -0.659 1.00 98.12 212 VAL A C 1
ATOM 1706 O O . VAL A 1 212 ? -3.961 -4.831 -0.080 1.00 98.12 212 VAL A O 1
ATOM 1709 N N . VAL A 1 213 ? -5.984 -4.346 -0.925 1.00 97.88 213 VAL A N 1
ATOM 1710 C CA . VAL A 1 213 ? -6.593 -5.636 -0.566 1.00 97.88 213 VAL A CA 1
ATOM 1711 C C . VAL A 1 213 ? -6.091 -6.783 -1.442 1.00 97.88 213 VAL A C 1
ATOM 1713 O O . VAL A 1 213 ? -5.669 -7.800 -0.893 1.00 97.88 213 VAL A O 1
ATOM 1716 N N . GLY A 1 214 ? -6.122 -6.647 -2.765 1.00 97.69 214 GLY A N 1
ATOM 1717 C CA . GLY A 1 214 ? -5.728 -7.705 -3.699 1.00 97.69 214 GLY A CA 1
ATOM 1718 C C . GLY A 1 214 ? -4.236 -8.020 -3.604 1.00 97.69 214 GLY A C 1
ATOM 1719 O O . GLY A 1 214 ? -3.843 -9.178 -3.500 1.00 97.69 214 GLY A O 1
ATOM 1720 N N . ALA A 1 215 ? -3.387 -6.993 -3.494 1.00 97.44 215 ALA A N 1
ATOM 1721 C CA . ALA A 1 215 ? -1.948 -7.200 -3.363 1.00 97.44 215 ALA A CA 1
ATOM 1722 C C . ALA A 1 215 ? -1.553 -7.937 -2.073 1.00 97.44 215 ALA A C 1
ATOM 1724 O O . ALA A 1 215 ? -0.561 -8.665 -2.072 1.00 97.44 215 ALA A O 1
ATOM 1725 N N . SER A 1 216 ? -2.346 -7.817 -0.997 1.00 95.38 216 SER A N 1
ATOM 1726 C CA . SER A 1 216 ? -2.064 -8.466 0.294 1.00 95.38 216 SER A CA 1
ATOM 1727 C C . SER A 1 216 ? -2.001 -9.999 0.234 1.00 95.38 216 SER A C 1
ATOM 1729 O O . SER A 1 216 ? -1.419 -10.604 1.133 1.00 95.38 216 SER A O 1
ATOM 1731 N N . ALA A 1 217 ? -2.547 -10.621 -0.819 1.00 92.75 217 ALA A N 1
ATOM 1732 C CA . ALA A 1 217 ? -2.413 -12.056 -1.073 1.00 92.75 217 ALA A CA 1
ATOM 1733 C C . ALA A 1 217 ? -0.989 -12.463 -1.499 1.00 92.75 217 ALA A C 1
ATOM 1735 O O . ALA A 1 217 ? -0.584 -13.600 -1.269 1.00 92.75 217 ALA A O 1
ATOM 1736 N N . ILE A 1 218 ? -0.229 -11.536 -2.093 1.00 94.69 218 ILE A N 1
ATOM 1737 C CA . ILE A 1 218 ? 1.160 -11.735 -2.530 1.00 94.69 218 ILE A CA 1
ATOM 1738 C C . ILE A 1 218 ? 2.107 -11.191 -1.456 1.00 94.69 218 ILE A C 1
ATOM 1740 O O . ILE A 1 218 ? 2.891 -11.932 -0.866 1.00 94.69 218 ILE A O 1
ATOM 1744 N N . ARG A 1 219 ? 2.021 -9.879 -1.191 1.00 95.44 219 ARG A N 1
ATOM 1745 C CA . ARG A 1 219 ? 2.722 -9.167 -0.112 1.00 95.44 219 ARG A CA 1
ATOM 1746 C C . ARG A 1 219 ? 2.140 -7.770 0.079 1.00 95.44 219 ARG A C 1
ATOM 1748 O O . ARG A 1 219 ? 1.516 -7.215 -0.819 1.00 95.44 219 ARG A O 1
ATOM 1755 N N . SER A 1 220 ? 2.412 -7.149 1.223 1.00 95.19 220 SER A N 1
ATOM 1756 C CA . SER A 1 220 ? 2.060 -5.740 1.421 1.00 95.19 220 SER A CA 1
ATOM 1757 C C . SER A 1 220 ? 2.753 -4.840 0.387 1.00 95.19 220 SER A C 1
ATOM 1759 O O . SER A 1 220 ? 3.927 -5.043 0.058 1.00 95.19 220 SER A O 1
ATOM 1761 N N . LEU A 1 221 ? 2.021 -3.837 -0.104 1.00 96.75 221 LEU A N 1
ATOM 1762 C CA . LEU A 1 221 ? 2.530 -2.865 -1.071 1.00 96.75 221 LEU A CA 1
ATOM 1763 C C . LEU A 1 221 ? 3.393 -1.808 -0.391 1.00 96.75 221 LEU A C 1
ATOM 1765 O O . LEU A 1 221 ? 3.120 -1.381 0.732 1.00 96.75 221 LEU A O 1
ATOM 1769 N N . ALA A 1 222 ? 4.394 -1.326 -1.111 1.00 97.19 222 ALA A N 1
ATOM 1770 C CA . ALA A 1 222 ? 5.067 -0.076 -0.809 1.00 97.19 222 ALA A CA 1
ATOM 1771 C C . ALA A 1 222 ? 4.261 1.121 -1.347 1.00 97.19 222 ALA A C 1
ATOM 1773 O O . ALA A 1 222 ? 3.500 1.017 -2.312 1.00 97.19 222 ALA A O 1
ATOM 1774 N N . LEU A 1 223 ? 4.446 2.298 -0.752 1.00 97.19 223 LEU A N 1
ATOM 1775 C CA . LEU A 1 223 ? 3.756 3.524 -1.150 1.00 97.19 223 LEU A CA 1
ATOM 1776 C C . LEU A 1 223 ? 4.047 3.905 -2.613 1.00 97.19 223 LEU A C 1
ATOM 1778 O O . LEU A 1 223 ? 3.140 4.327 -3.330 1.00 97.19 223 LEU A O 1
ATOM 1782 N N . GLY A 1 224 ? 5.293 3.734 -3.059 1.00 97.12 224 GLY A N 1
ATOM 1783 C CA . GLY A 1 224 ? 5.705 3.964 -4.446 1.00 97.12 224 GLY A CA 1
ATOM 1784 C C . GLY A 1 224 ? 5.097 2.962 -5.430 1.00 97.12 224 GLY A C 1
ATOM 1785 O O . GLY A 1 224 ? 4.783 3.335 -6.557 1.00 97.12 224 GLY A O 1
ATOM 1786 N N . GLU A 1 225 ? 4.868 1.720 -4.996 1.00 98.25 225 GLU A N 1
ATOM 1787 C CA . GLU A 1 225 ? 4.192 0.695 -5.804 1.00 98.25 225 GLU A CA 1
ATOM 1788 C C . GLU A 1 225 ? 2.723 1.066 -6.005 1.00 98.25 225 GLU A C 1
ATOM 1790 O O . GLU A 1 225 ? 2.253 1.098 -7.139 1.00 98.25 225 GLU A O 1
ATOM 1795 N N . LEU A 1 226 ? 2.014 1.445 -4.930 1.00 98.06 226 LEU A N 1
ATOM 1796 C CA . LEU A 1 226 ? 0.627 1.907 -5.040 1.00 98.06 226 LEU A CA 1
ATOM 1797 C C . LEU A 1 226 ? 0.518 3.173 -5.901 1.00 98.06 226 LEU A C 1
ATOM 1799 O O . LEU A 1 226 ? -0.422 3.309 -6.680 1.00 98.06 226 LEU A O 1
ATOM 1803 N N . TYR A 1 227 ? 1.465 4.106 -5.771 1.00 97.31 227 TYR A N 1
ATOM 1804 C CA . TYR A 1 227 ? 1.498 5.311 -6.598 1.00 97.31 227 TYR A CA 1
ATOM 1805 C C . TYR A 1 227 ? 1.483 4.980 -8.090 1.00 97.31 227 TYR A C 1
ATOM 1807 O O . TYR A 1 227 ? 0.648 5.500 -8.830 1.00 97.31 227 TYR A O 1
ATOM 1815 N N . GLU A 1 228 ? 2.393 4.111 -8.524 1.00 97.12 228 GLU A N 1
ATOM 1816 C CA . GLU A 1 228 ? 2.512 3.743 -9.930 1.00 97.12 228 GLU A CA 1
ATOM 1817 C C . GLU A 1 228 ? 1.356 2.842 -10.386 1.00 97.12 228 GLU A C 1
ATOM 1819 O O . GLU A 1 228 ? 0.836 3.039 -11.480 1.00 97.12 228 GLU A O 1
ATOM 1824 N N . ALA A 1 229 ? 0.869 1.948 -9.520 1.00 97.56 229 ALA A N 1
ATOM 1825 C CA . ALA A 1 229 ? -0.315 1.125 -9.762 1.00 97.56 229 ALA A CA 1
ATOM 1826 C C . ALA A 1 229 ? -1.562 1.959 -10.094 1.00 97.56 229 ALA A C 1
ATOM 1828 O O . ALA A 1 229 ? -2.312 1.630 -11.010 1.00 97.56 229 ALA A O 1
ATOM 1829 N N . LEU A 1 230 ? -1.757 3.086 -9.402 1.00 96.38 230 LEU A N 1
ATOM 1830 C CA . LEU A 1 230 ? -2.850 4.028 -9.675 1.00 96.38 230 LEU A CA 1
ATOM 1831 C C . LEU A 1 230 ? -2.655 4.849 -10.961 1.00 96.38 230 LEU A C 1
ATOM 1833 O O . LEU A 1 230 ? -3.598 5.493 -11.433 1.00 96.38 230 LEU A O 1
ATOM 1837 N N . CYS A 1 231 ? -1.443 4.852 -11.516 1.00 95.38 231 CYS A N 1
ATOM 1838 C CA . CYS A 1 231 ? -1.138 5.499 -12.787 1.00 95.38 231 CYS A CA 1
ATOM 1839 C C . CYS A 1 231 ? -1.361 4.569 -13.985 1.00 95.38 231 CYS A C 1
ATOM 1841 O O . CYS A 1 231 ? -1.434 5.064 -15.108 1.00 95.38 231 CYS A O 1
ATOM 1843 N N . VAL A 1 232 ? -1.496 3.256 -13.785 1.00 95.38 232 VAL A N 1
ATOM 1844 C CA . VAL A 1 232 ? -1.741 2.324 -14.891 1.00 95.38 232 VAL A CA 1
ATOM 1845 C C . VAL A 1 232 ? -3.119 2.607 -15.506 1.00 95.38 232 VAL A C 1
ATOM 1847 O O . VAL A 1 232 ? -4.117 2.622 -14.779 1.00 95.38 232 VAL A O 1
ATOM 1850 N N . PRO A 1 233 ? -3.203 2.862 -16.825 1.00 90.69 233 PRO A N 1
ATOM 1851 C CA . PRO A 1 233 ? -4.478 3.056 -17.500 1.00 90.69 233 PRO A CA 1
ATOM 1852 C C . PRO A 1 233 ? -5.373 1.825 -17.343 1.00 90.69 233 PRO A C 1
ATOM 1854 O O . PRO A 1 233 ? -4.925 0.695 -17.504 1.00 90.69 233 PRO A O 1
ATOM 1857 N N . THR A 1 234 ? -6.653 2.041 -17.055 1.00 82.94 234 THR A N 1
ATOM 1858 C CA . THR A 1 234 ? -7.655 0.973 -17.119 1.00 82.94 234 THR A CA 1
ATOM 1859 C C . THR A 1 234 ? -8.148 0.813 -18.557 1.00 82.94 234 THR A C 1
ATOM 1861 O O . THR A 1 234 ? -8.179 1.791 -19.305 1.00 82.94 234 THR A O 1
ATOM 1864 N N . ALA A 1 235 ? -8.596 -0.390 -18.934 1.00 69.62 235 ALA A N 1
ATOM 1865 C CA . ALA A 1 235 ? -9.005 -0.743 -20.304 1.00 69.62 235 ALA A CA 1
ATOM 1866 C C . ALA A 1 235 ? -9.977 0.255 -20.976 1.00 69.62 235 ALA A C 1
ATOM 1868 O O . ALA A 1 235 ? -9.965 0.456 -22.187 1.00 69.62 235 ALA A O 1
ATOM 1869 N N . THR A 1 236 ? -10.796 0.960 -20.191 1.00 60.69 236 THR A N 1
ATOM 1870 C CA . THR A 1 236 ? -11.700 2.018 -20.673 1.00 60.69 236 THR A CA 1
ATOM 1871 C C . THR A 1 236 ? -10.997 3.256 -21.252 1.00 60.69 236 THR A C 1
ATOM 1873 O O . THR A 1 236 ? -11.630 4.015 -21.980 1.00 60.69 236 THR A O 1
ATOM 1876 N N . ALA A 1 237 ? -9.718 3.485 -20.942 1.00 59.34 237 ALA A N 1
ATOM 1877 C CA . ALA A 1 237 ? -8.943 4.656 -21.368 1.00 59.34 237 ALA A CA 1
ATOM 1878 C C . ALA A 1 237 ? -8.043 4.397 -22.597 1.00 59.34 237 ALA A C 1
ATOM 1880 O O . ALA A 1 237 ? -7.435 5.331 -23.126 1.00 59.34 237 ALA A O 1
ATOM 1881 N N . GLU A 1 238 ? -7.967 3.152 -23.075 1.00 57.25 238 GLU A N 1
ATOM 1882 C CA . GLU A 1 238 ? -6.986 2.702 -24.075 1.00 57.25 238 GLU A CA 1
ATOM 1883 C C . GLU A 1 238 ? -7.228 3.245 -25.493 1.00 57.25 238 GLU A C 1
ATOM 1885 O O . GLU A 1 238 ? -6.311 3.271 -26.317 1.00 57.25 238 GLU A O 1
ATOM 1890 N N . SER A 1 239 ? -8.430 3.744 -25.800 1.00 52.84 239 SER A N 1
ATOM 1891 C CA . SER A 1 239 ? -8.824 4.048 -27.181 1.00 52.84 239 SER A CA 1
ATOM 1892 C C . SER A 1 239 ? -8.097 5.236 -27.832 1.00 52.84 239 SER A C 1
ATOM 1894 O O . SER A 1 239 ? -8.231 5.415 -29.039 1.00 52.84 239 SER A O 1
ATOM 1896 N N . ASN A 1 240 ? -7.316 6.036 -27.088 1.00 52.22 240 ASN A N 1
ATOM 1897 C CA . ASN A 1 240 ? -6.696 7.268 -27.611 1.00 52.22 240 ASN A CA 1
ATOM 1898 C C . ASN A 1 240 ? -5.168 7.396 -27.412 1.00 52.22 240 ASN A C 1
ATOM 1900 O O . ASN A 1 240 ? -4.593 8.375 -27.886 1.00 52.22 240 ASN A O 1
ATOM 1904 N N . GLN A 1 241 ? -4.489 6.463 -26.730 1.00 56.47 241 GLN A N 1
ATOM 1905 C CA . GLN A 1 241 ? -3.085 6.651 -26.296 1.00 56.47 241 GLN A CA 1
ATOM 1906 C C . GLN A 1 241 ? -2.018 5.934 -27.138 1.00 56.47 241 GLN A C 1
ATOM 1908 O O . GLN A 1 241 ? -0.828 6.180 -26.955 1.00 56.47 241 GLN A O 1
ATOM 1913 N N . THR A 1 242 ? -2.405 5.127 -28.124 1.00 53.78 242 THR A N 1
ATOM 1914 C CA . THR A 1 242 ? -1.519 4.208 -28.868 1.00 53.78 242 THR A CA 1
ATOM 1915 C C . THR A 1 242 ? -0.488 4.866 -29.807 1.00 53.78 242 THR A C 1
ATOM 1917 O O . THR A 1 242 ? 0.109 4.178 -30.629 1.00 53.78 242 THR A O 1
ATOM 1920 N N . ARG A 1 243 ? -0.266 6.189 -29.752 1.00 55.69 243 ARG A N 1
ATOM 1921 C CA . ARG A 1 243 ? 0.632 6.896 -30.696 1.00 55.69 243 ARG A CA 1
ATOM 1922 C C . ARG A 1 243 ? 1.561 7.946 -30.088 1.00 55.69 243 ARG A C 1
ATOM 1924 O O . ARG A 1 243 ? 2.237 8.648 -30.837 1.00 55.69 243 ARG A O 1
ATOM 1931 N N . CYS A 1 244 ? 1.613 8.083 -28.767 1.00 61.81 244 CYS A N 1
ATOM 1932 C CA . CYS A 1 244 ? 2.500 9.061 -28.139 1.00 61.81 244 CYS A CA 1
ATOM 1933 C C . CYS A 1 244 ? 3.849 8.424 -27.773 1.00 61.81 244 CYS A C 1
ATOM 1935 O O . CYS A 1 244 ? 3.888 7.387 -27.125 1.00 61.81 244 CYS A O 1
ATOM 1937 N N . ASN A 1 245 ? 4.959 9.093 -28.106 1.00 79.31 245 ASN A N 1
ATOM 1938 C CA . ASN A 1 245 ? 6.321 8.737 -27.658 1.00 79.31 245 ASN A CA 1
ATOM 1939 C C . ASN A 1 245 ? 6.557 9.012 -26.156 1.00 79.31 245 ASN A C 1
ATOM 1941 O O . ASN A 1 245 ? 7.697 9.133 -25.720 1.00 79.31 245 ASN A O 1
ATOM 1945 N N . LEU A 1 246 ? 5.491 9.186 -25.375 1.00 88.19 246 LEU A N 1
ATOM 1946 C CA . LEU A 1 246 ? 5.543 9.502 -23.953 1.00 88.19 246 LEU A CA 1
ATOM 1947 C C . LEU A 1 246 ? 5.148 8.263 -23.160 1.00 88.19 246 LEU A C 1
ATOM 1949 O O . LEU A 1 246 ? 4.221 7.560 -23.551 1.00 88.19 246 LEU A O 1
ATOM 1953 N N . ASP A 1 247 ? 5.824 8.036 -22.037 1.00 89.62 247 ASP A N 1
ATOM 1954 C CA . ASP A 1 247 ? 5.517 6.927 -21.137 1.00 89.62 247 ASP A CA 1
ATOM 1955 C C . ASP A 1 247 ? 4.075 7.071 -20.604 1.00 89.62 247 ASP A C 1
ATOM 1957 O O . ASP A 1 247 ? 3.784 8.056 -19.909 1.00 89.62 247 ASP A O 1
ATOM 1961 N N . PRO A 1 248 ? 3.168 6.130 -20.919 1.00 91.69 248 PRO A N 1
ATOM 1962 C CA . PRO A 1 248 ? 1.757 6.231 -20.556 1.00 91.69 248 PRO A CA 1
ATOM 1963 C C . PRO A 1 248 ? 1.521 6.134 -19.047 1.00 91.69 248 PRO A C 1
ATOM 1965 O O . PRO A 1 248 ? 0.558 6.713 -18.549 1.00 91.69 248 PRO A O 1
ATOM 1968 N N . ILE A 1 249 ? 2.412 5.469 -18.304 1.00 93.06 249 ILE A N 1
ATOM 1969 C CA . ILE A 1 249 ? 2.328 5.369 -16.843 1.00 93.06 249 ILE A CA 1
ATOM 1970 C C . ILE A 1 249 ? 2.748 6.708 -16.227 1.00 93.06 249 ILE A C 1
ATOM 1972 O O . ILE A 1 249 ? 2.029 7.280 -15.407 1.00 93.06 249 ILE A O 1
ATOM 1976 N N . ALA A 1 250 ? 3.880 7.269 -16.664 1.00 91.19 250 ALA A N 1
ATOM 1977 C CA . ALA A 1 250 ? 4.372 8.547 -16.139 1.00 91.19 250 ALA A CA 1
ATOM 1978 C C . ALA A 1 250 ? 3.443 9.732 -16.478 1.00 91.19 250 ALA A C 1
ATOM 1980 O O . ALA A 1 250 ? 3.330 10.682 -15.695 1.00 91.19 250 ALA A O 1
ATOM 1981 N N . ASN A 1 251 ? 2.753 9.662 -17.621 1.00 90.12 251 ASN A N 1
ATOM 1982 C CA . ASN A 1 251 ? 1.879 10.713 -18.154 1.00 90.12 251 ASN A CA 1
ATOM 1983 C C . ASN A 1 251 ? 0.384 10.398 -18.006 1.00 90.12 251 ASN A C 1
ATOM 1985 O O . ASN A 1 251 ? -0.452 10.967 -18.712 1.00 90.12 251 ASN A O 1
ATOM 1989 N N . SER A 1 252 ? 0.035 9.486 -17.101 1.00 90.00 252 SER A N 1
ATOM 1990 C CA . SER A 1 252 ? -1.346 9.054 -16.933 1.00 90.00 252 SER A CA 1
ATOM 1991 C C . SER A 1 252 ? -2.266 10.196 -16.472 1.00 90.00 252 SER A C 1
ATOM 1993 O O . SER A 1 252 ? -1.935 10.906 -15.518 1.00 90.00 252 SER A O 1
ATOM 1995 N N . PRO A 1 253 ? -3.459 10.370 -17.074 1.00 86.88 253 PRO A N 1
ATOM 1996 C CA . PRO A 1 253 ? -4.432 11.374 -16.637 1.00 86.88 253 PRO A CA 1
ATOM 1997 C C . PRO A 1 253 ? -5.074 11.040 -15.279 1.00 86.88 253 PRO A C 1
ATOM 1999 O O . PRO A 1 253 ? -5.722 11.894 -14.671 1.00 86.88 253 PRO A O 1
ATOM 2002 N N . THR A 1 254 ? -4.929 9.803 -14.790 1.00 85.94 254 THR A N 1
ATOM 2003 C CA . THR A 1 254 ? -5.409 9.388 -13.460 1.00 85.94 254 THR A CA 1
ATOM 2004 C C . THR A 1 254 ? -4.379 9.626 -12.358 1.00 85.94 254 THR A C 1
ATOM 2006 O O . THR A 1 254 ? -4.691 9.450 -11.176 1.00 85.94 254 THR A O 1
ATOM 2009 N N . ARG A 1 255 ? -3.169 10.061 -12.728 1.00 88.06 255 ARG A N 1
ATOM 2010 C CA . ARG A 1 255 ? -2.050 10.303 -11.821 1.00 88.06 255 ARG A CA 1
ATOM 2011 C C . ARG A 1 255 ? -2.412 11.329 -10.751 1.00 88.06 255 ARG A C 1
ATOM 2013 O O . ARG A 1 255 ? -2.927 12.412 -11.027 1.00 88.06 255 ARG A O 1
ATOM 2020 N N . ILE A 1 256 ? -2.070 11.012 -9.504 1.00 88.94 256 ILE A N 1
ATOM 2021 C CA . ILE A 1 256 ? -2.124 11.983 -8.411 1.00 88.94 256 ILE A CA 1
ATOM 2022 C C . ILE A 1 256 ? -0.964 12.966 -8.593 1.00 88.94 256 ILE A C 1
ATOM 2024 O O . ILE A 1 256 ? 0.205 12.600 -8.435 1.00 88.94 256 ILE A O 1
ATOM 2028 N N . HIS A 1 257 ? -1.278 14.217 -8.937 1.00 88.81 257 HIS A N 1
ATOM 2029 C CA . HIS A 1 257 ? -0.285 15.276 -9.098 1.00 88.81 257 HIS A CA 1
ATOM 2030 C C . HIS A 1 257 ? 0.271 15.694 -7.730 1.00 88.81 257 HIS A C 1
ATOM 2032 O O . HIS A 1 257 ? -0.249 16.581 -7.051 1.00 88.81 257 HIS A O 1
ATOM 2038 N N . ALA A 1 258 ? 1.347 15.034 -7.314 1.00 89.81 258 ALA A N 1
ATOM 2039 C CA . ALA A 1 258 ? 2.080 15.325 -6.094 1.00 89.81 258 ALA A CA 1
ATOM 2040 C C . ALA A 1 258 ? 3.530 15.673 -6.436 1.00 89.81 258 ALA A C 1
ATOM 2042 O O . ALA A 1 258 ? 4.146 15.001 -7.251 1.00 89.81 258 ALA A O 1
ATOM 2043 N N . LYS A 1 259 ? 4.075 16.718 -5.803 1.00 90.56 259 LYS A N 1
ATOM 2044 C CA . LYS A 1 259 ? 5.483 17.130 -5.976 1.00 90.56 259 LYS A CA 1
ATOM 2045 C C . LYS A 1 259 ? 6.442 16.382 -5.041 1.00 90.56 259 LYS A C 1
ATOM 2047 O O . LYS A 1 259 ? 7.651 16.410 -5.238 1.00 90.56 259 LYS A O 1
ATOM 2052 N N . SER A 1 260 ? 5.906 15.745 -4.003 1.00 93.06 260 SER A N 1
ATOM 2053 C CA . SER A 1 260 ? 6.654 15.014 -2.980 1.00 93.06 260 SER A CA 1
ATOM 2054 C C . SER A 1 260 ? 5.844 13.830 -2.462 1.00 93.06 260 SER A C 1
ATOM 2056 O O . SER A 1 260 ? 4.611 13.825 -2.537 1.00 93.06 260 SER A O 1
ATOM 2058 N N . TRP A 1 261 ? 6.525 12.846 -1.879 1.00 92.88 261 TRP A N 1
ATOM 2059 C CA . TRP A 1 261 ? 5.888 11.681 -1.259 1.00 92.88 261 TRP A CA 1
ATOM 2060 C C . TRP A 1 261 ? 4.960 12.050 -0.103 1.00 92.88 261 TRP A C 1
ATOM 2062 O O . TRP A 1 261 ? 3.892 11.458 0.041 1.00 92.88 261 TRP A O 1
ATOM 2072 N N . LEU A 1 262 ? 5.294 13.096 0.658 1.00 89.44 262 LEU A N 1
ATOM 2073 C CA . LEU A 1 262 ? 4.403 13.640 1.682 1.00 89.44 262 LEU A CA 1
ATOM 2074 C C . LEU A 1 262 ? 3.114 14.209 1.070 1.00 89.44 262 LEU A C 1
ATOM 2076 O O . LEU A 1 262 ? 2.028 13.954 1.589 1.00 89.44 262 LEU A O 1
ATOM 2080 N N . ALA A 1 263 ? 3.209 14.942 -0.044 1.00 90.81 263 ALA A N 1
ATOM 2081 C CA . ALA A 1 263 ? 2.033 15.460 -0.740 1.00 90.81 263 ALA A CA 1
ATOM 2082 C C . ALA A 1 263 ? 1.169 14.326 -1.314 1.00 90.81 263 ALA A C 1
ATOM 2084 O O . ALA A 1 263 ? -0.055 14.390 -1.205 1.00 90.81 263 ALA A O 1
ATOM 2085 N N . PHE A 1 264 ? 1.788 13.276 -1.864 1.00 94.38 264 PHE A N 1
ATOM 2086 C CA . PHE A 1 264 ? 1.070 12.088 -2.331 1.00 94.38 264 PHE A CA 1
ATOM 2087 C C . PHE A 1 264 ? 0.340 11.395 -1.178 1.00 94.38 264 PHE A C 1
ATOM 2089 O O . PHE A 1 264 ? -0.866 11.175 -1.264 1.00 94.38 264 PHE A O 1
ATOM 2096 N N . TYR A 1 265 ? 1.030 11.139 -0.064 1.00 92.50 265 TYR A N 1
ATOM 2097 C CA . TYR A 1 265 ? 0.432 10.540 1.128 1.00 92.50 265 TYR A CA 1
ATOM 2098 C C . TYR A 1 265 ? -0.742 11.365 1.672 1.00 92.50 265 TYR A C 1
ATOM 2100 O O . TYR A 1 265 ? -1.796 10.812 1.989 1.00 92.50 265 TYR A O 1
ATOM 2108 N N . ARG A 1 266 ? -0.610 12.697 1.738 1.00 89.38 266 ARG A N 1
ATOM 2109 C CA . ARG A 1 266 ? -1.709 13.583 2.154 1.00 89.38 266 ARG A CA 1
ATOM 2110 C C . ARG A 1 266 ? -2.909 13.475 1.214 1.00 89.38 266 ARG A C 1
ATOM 2112 O O . ARG A 1 266 ? -4.030 13.342 1.698 1.00 89.38 266 ARG A O 1
ATOM 2119 N N . GLN A 1 267 ? -2.689 13.487 -0.102 1.00 92.06 267 GLN A N 1
ATOM 2120 C CA . GLN A 1 267 ? -3.765 13.317 -1.087 1.00 92.06 267 GLN A CA 1
ATOM 2121 C C . GLN A 1 267 ? -4.430 11.941 -0.969 1.00 92.06 267 GLN A C 1
ATOM 2123 O O . GLN A 1 267 ? -5.656 11.845 -1.003 1.00 92.06 267 GLN A O 1
ATOM 2128 N N . LEU A 1 268 ? -3.646 10.887 -0.741 1.00 93.06 268 LEU A N 1
ATOM 2129 C CA . LEU A 1 268 ? -4.162 9.542 -0.521 1.00 93.06 268 LEU A CA 1
ATOM 2130 C C . LEU A 1 268 ? -5.023 9.463 0.747 1.00 93.06 268 LEU A C 1
ATOM 2132 O O . LEU A 1 268 ? -6.123 8.919 0.705 1.00 93.06 268 LEU A O 1
ATOM 2136 N N . ARG A 1 269 ? -4.578 10.077 1.849 1.00 90.38 269 ARG A N 1
ATOM 2137 C CA . ARG A 1 269 ? -5.338 10.160 3.106 1.00 90.38 269 ARG A CA 1
ATOM 2138 C C . ARG A 1 269 ? -6.623 10.974 2.961 1.00 90.38 269 ARG A C 1
ATOM 2140 O O . ARG A 1 269 ? -7.632 10.654 3.577 1.00 90.38 269 ARG A O 1
ATOM 2147 N N . VAL A 1 270 ? -6.599 12.029 2.154 1.00 89.94 270 VAL A N 1
ATOM 2148 C CA . VAL A 1 270 ? -7.786 12.836 1.854 1.00 89.94 270 VAL A CA 1
ATOM 2149 C C . VAL A 1 270 ? -8.822 12.019 1.067 1.00 89.94 270 VAL A C 1
ATOM 2151 O O . VAL A 1 270 ? -10.008 12.099 1.387 1.00 89.94 270 VAL A O 1
ATOM 2154 N N . ARG A 1 271 ? -8.371 11.193 0.112 1.00 91.81 271 ARG A N 1
ATOM 2155 C CA . ARG A 1 271 ? -9.220 10.342 -0.742 1.00 91.81 271 ARG A CA 1
ATOM 2156 C C . ARG A 1 271 ? -9.743 9.080 -0.062 1.00 91.81 271 ARG A C 1
ATOM 2158 O O . ARG A 1 271 ? -10.900 8.732 -0.249 1.00 91.81 271 ARG A O 1
ATOM 2165 N N . CYS A 1 272 ? -8.898 8.393 0.700 1.00 93.94 272 CYS A N 1
ATOM 2166 C CA . CYS A 1 272 ? -9.232 7.110 1.328 1.00 93.94 272 CYS A CA 1
ATOM 2167 C C . CYS A 1 272 ? -9.635 7.262 2.801 1.00 93.94 272 CYS A C 1
ATOM 2169 O O . CYS A 1 272 ? -10.004 6.287 3.453 1.00 93.94 272 CYS A O 1
ATOM 2171 N N . GLY A 1 273 ? -9.555 8.477 3.348 1.00 88.38 273 GLY A N 1
ATOM 2172 C CA . GLY A 1 273 ? -9.845 8.741 4.750 1.00 88.38 273 GLY A CA 1
ATOM 2173 C C . GLY A 1 273 ? -8.916 7.959 5.691 1.00 88.38 273 GLY A C 1
ATOM 2174 O O . GLY A 1 273 ? -7.759 7.693 5.355 1.00 88.38 273 GLY A O 1
ATOM 2175 N N . PRO A 1 274 ? -9.399 7.585 6.886 1.00 89.38 274 PRO A N 1
ATOM 2176 C CA . PRO A 1 274 ? -8.666 6.729 7.809 1.00 89.38 274 PRO A CA 1
ATOM 2177 C C . PRO A 1 274 ? -8.626 5.253 7.382 1.00 89.38 274 PRO A C 1
ATOM 2179 O O . PRO A 1 274 ? -8.066 4.456 8.117 1.00 89.38 274 PRO A O 1
ATOM 2182 N N . LEU A 1 275 ? -9.199 4.847 6.243 1.00 94.62 275 LEU A N 1
ATOM 2183 C CA . LEU A 1 275 ? -9.271 3.426 5.865 1.00 94.62 275 LEU A CA 1
ATOM 2184 C C . LEU A 1 275 ? -7.898 2.827 5.513 1.00 94.62 275 LEU A C 1
ATOM 2186 O O . LEU A 1 275 ? -7.721 1.611 5.591 1.00 94.62 275 LEU A O 1
ATOM 2190 N N . LEU A 1 276 ? -6.928 3.678 5.168 1.00 93.88 276 LEU A N 1
ATOM 2191 C CA . LEU A 1 276 ? -5.543 3.309 4.885 1.00 93.88 276 LEU A CA 1
ATOM 2192 C C . LEU A 1 276 ? -4.588 3.881 5.928 1.00 93.88 276 LEU A C 1
ATOM 2194 O O . LEU A 1 276 ? -4.764 4.998 6.421 1.00 93.88 276 LEU A O 1
ATOM 2198 N N . GLU A 1 277 ? -3.515 3.143 6.188 1.00 91.44 277 GLU A N 1
ATOM 2199 C CA . GLU A 1 277 ? -2.370 3.637 6.937 1.00 91.44 277 GLU A CA 1
ATOM 2200 C C . GLU A 1 277 ? -1.050 3.316 6.234 1.00 91.44 277 GLU A C 1
ATOM 2202 O O . GLU A 1 277 ? -0.910 2.311 5.536 1.00 91.44 277 GLU A O 1
ATOM 2207 N N . VAL A 1 278 ? -0.076 4.206 6.424 1.00 92.12 278 VAL A N 1
ATOM 2208 C CA . VAL A 1 278 ? 1.304 4.008 5.981 1.00 92.12 278 VAL A CA 1
ATOM 2209 C C . VAL A 1 278 ? 2.135 3.643 7.202 1.00 92.12 278 VAL A C 1
ATOM 2211 O O . VAL A 1 278 ? 2.221 4.417 8.159 1.00 92.12 278 VAL A O 1
ATOM 2214 N N . ILE A 1 279 ? 2.733 2.458 7.163 1.00 90.19 279 ILE A N 1
ATOM 2215 C CA . ILE A 1 279 ? 3.607 1.933 8.202 1.00 90.19 279 ILE A CA 1
ATOM 2216 C C . ILE A 1 279 ? 5.007 2.476 7.974 1.00 90.19 279 ILE A C 1
ATOM 2218 O O . ILE A 1 279 ? 5.693 2.134 7.010 1.00 90.19 279 ILE A O 1
ATOM 2222 N N . ILE A 1 280 ? 5.427 3.326 8.903 1.00 83.81 280 ILE A N 1
ATOM 2223 C CA . ILE A 1 280 ? 6.800 3.801 8.979 1.00 83.81 280 ILE A CA 1
ATOM 2224 C C . ILE A 1 280 ? 7.592 2.729 9.730 1.00 83.81 280 ILE A C 1
ATOM 2226 O O . ILE A 1 280 ? 7.258 2.449 10.887 1.00 83.81 280 ILE A O 1
ATOM 2230 N N . PRO A 1 281 ? 8.620 2.120 9.113 1.00 77.50 281 PRO A N 1
ATOM 2231 C CA . PRO A 1 281 ? 9.493 1.194 9.814 1.00 77.50 281 PRO A CA 1
ATOM 2232 C C . PRO A 1 281 ? 10.035 1.880 11.071 1.00 77.50 281 PRO A C 1
ATOM 2234 O O . PRO A 1 281 ? 10.485 3.026 10.971 1.00 77.50 281 PRO A O 1
ATOM 2237 N N . PRO A 1 282 ? 9.998 1.231 12.249 1.00 64.69 282 PRO A N 1
ATOM 2238 C CA . PRO A 1 282 ? 10.577 1.818 13.445 1.00 64.69 282 PRO A CA 1
ATOM 2239 C C . PRO A 1 282 ? 12.051 2.084 13.149 1.00 64.69 282 PRO A C 1
ATOM 2241 O O . PRO A 1 282 ? 12.831 1.152 12.932 1.00 64.69 282 PRO A O 1
ATOM 2244 N N . SER A 1 283 ? 12.440 3.360 13.090 1.00 56.53 283 SER A N 1
ATOM 2245 C CA . SER A 1 283 ? 13.857 3.690 13.089 1.00 56.53 283 SER A CA 1
ATOM 2246 C C . SER A 1 283 ? 14.426 3.096 14.374 1.00 56.53 283 SER A C 1
ATOM 2248 O O . SER A 1 283 ? 13.796 3.167 15.432 1.00 56.53 283 SER A O 1
ATOM 2250 N N . ARG A 1 284 ? 15.593 2.448 14.290 1.00 46.75 284 ARG A N 1
ATOM 2251 C CA . ARG A 1 284 ? 16.208 1.699 15.405 1.00 46.75 284 ARG A CA 1
ATOM 2252 C C . ARG A 1 284 ? 16.424 2.526 16.687 1.00 46.75 284 ARG A C 1
ATOM 2254 O O . ARG A 1 284 ? 16.860 1.965 17.684 1.00 46.75 284 ARG A O 1
ATOM 2261 N N . GLU A 1 285 ? 16.126 3.823 16.675 1.00 43.59 285 GLU A N 1
ATOM 2262 C CA . GLU A 1 285 ? 16.515 4.772 17.709 1.00 43.59 285 GLU A CA 1
ATOM 2263 C C . GLU A 1 285 ? 15.356 5.423 18.478 1.00 43.59 285 GLU A C 1
ATOM 2265 O O . GLU A 1 285 ? 15.604 5.898 19.579 1.00 43.59 285 GLU A O 1
ATOM 2270 N N . THR A 1 286 ? 14.095 5.435 18.014 1.00 40.22 286 THR A N 1
ATOM 2271 C CA . THR A 1 286 ? 13.008 6.031 18.828 1.00 40.22 286 THR A CA 1
ATOM 2272 C C . THR A 1 286 ? 11.620 5.464 18.537 1.00 40.22 286 THR A C 1
ATOM 2274 O O . THR A 1 286 ? 11.234 5.265 17.390 1.00 40.22 286 THR A O 1
ATOM 2277 N N . GLY A 1 287 ? 10.860 5.232 19.614 1.00 41.88 287 GLY A N 1
ATOM 2278 C CA . GLY A 1 287 ? 9.466 4.801 19.581 1.00 41.88 287 GLY A CA 1
ATOM 2279 C C . GLY A 1 287 ? 8.593 5.685 18.688 1.00 41.88 287 GLY A C 1
ATOM 2280 O O . GLY A 1 287 ? 8.729 6.906 18.635 1.00 41.88 287 GLY A O 1
ATOM 2281 N N . SER A 1 288 ? 7.709 5.008 17.974 1.00 38.62 288 SER A N 1
ATOM 2282 C CA . SER A 1 288 ? 6.836 5.448 16.892 1.00 38.62 288 SER A CA 1
ATOM 2283 C C . SER A 1 288 ? 5.928 6.633 17.236 1.00 38.62 288 SER A C 1
ATOM 2285 O O . SER A 1 288 ? 4.799 6.462 17.693 1.00 38.62 288 SER A O 1
ATOM 2287 N N . SER A 1 289 ? 6.382 7.838 16.905 1.00 45.16 289 SER A N 1
ATOM 2288 C CA . SER A 1 289 ? 5.506 8.957 16.567 1.00 45.16 289 SER A CA 1
ATOM 2289 C C . SER A 1 289 ? 6.042 9.624 15.306 1.00 45.16 289 SER A C 1
ATOM 2291 O O . SER A 1 289 ? 7.252 9.807 15.166 1.00 45.16 289 SER A O 1
ATOM 2293 N N . PHE A 1 290 ? 5.140 9.948 14.379 1.00 50.31 290 PHE A N 1
ATOM 2294 C CA . PHE A 1 290 ? 5.419 10.748 13.188 1.00 50.31 290 PHE A CA 1
ATOM 2295 C C . PHE A 1 290 ? 6.035 12.068 13.667 1.00 50.31 290 PHE A C 1
ATOM 2297 O O . PHE A 1 290 ? 5.331 12.926 14.208 1.00 50.31 290 PHE A O 1
ATOM 2304 N N . ARG A 1 291 ? 7.353 12.238 13.527 1.00 55.12 291 ARG A N 1
ATOM 2305 C CA . ARG A 1 291 ? 7.927 13.569 13.720 1.00 55.12 291 ARG A CA 1
ATOM 2306 C C . ARG A 1 291 ? 7.408 14.433 12.575 1.00 55.12 291 ARG A C 1
ATOM 2308 O O . ARG A 1 291 ? 7.219 13.943 11.462 1.00 55.12 291 ARG A O 1
ATOM 2315 N N . LYS A 1 292 ? 7.183 15.720 12.841 1.00 52.91 292 LYS A N 1
ATOM 2316 C CA . LYS A 1 292 ? 6.865 16.730 11.815 1.00 52.91 292 LYS A CA 1
ATOM 2317 C C . LYS A 1 292 ? 7.851 16.696 10.634 1.00 52.91 292 LYS A C 1
ATOM 2319 O O . LYS A 1 292 ? 7.463 17.011 9.515 1.00 52.91 292 LYS A O 1
ATOM 2324 N N . ASP A 1 293 ? 9.057 16.187 10.885 1.00 62.22 293 ASP A N 1
ATOM 2325 C CA . ASP A 1 293 ? 10.157 16.074 9.927 1.00 62.22 293 ASP A CA 1
ATOM 2326 C C . ASP A 1 293 ? 10.376 14.643 9.403 1.00 62.22 293 ASP A C 1
ATOM 2328 O O . ASP A 1 293 ? 11.390 14.372 8.763 1.00 62.22 293 ASP A O 1
ATOM 2332 N N . THR A 1 294 ? 9.479 13.688 9.691 1.00 70.50 294 THR A N 1
ATOM 2333 C CA . THR A 1 294 ? 9.602 12.343 9.118 1.00 70.50 294 THR A CA 1
ATOM 2334 C C . THR A 1 294 ? 9.337 12.422 7.621 1.00 70.50 294 THR A C 1
ATOM 2336 O O . THR A 1 294 ? 8.194 12.515 7.170 1.00 70.50 294 THR A O 1
ATOM 2339 N N . GLU A 1 295 ? 10.421 12.384 6.852 1.00 85.94 295 GLU A N 1
ATOM 2340 C CA . GLU A 1 295 ? 10.371 12.291 5.405 1.00 85.94 295 GLU A CA 1
ATOM 2341 C C . GLU A 1 295 ? 9.617 11.019 5.004 1.00 85.94 295 GLU A C 1
ATOM 2343 O O . GLU A 1 295 ? 9.953 9.905 5.419 1.00 85.94 295 GLU A O 1
ATOM 2348 N N . ILE A 1 296 ? 8.548 11.192 4.225 1.00 89.88 296 ILE A N 1
ATOM 2349 C CA . ILE A 1 296 ? 7.791 10.060 3.699 1.00 89.88 296 ILE A CA 1
ATOM 2350 C C . ILE A 1 296 ? 8.592 9.433 2.581 1.00 89.88 296 ILE A C 1
ATOM 2352 O O . ILE A 1 296 ? 8.920 10.095 1.601 1.00 89.88 296 ILE A O 1
ATOM 2356 N N . ASN A 1 297 ? 8.867 8.144 2.730 1.00 91.50 297 ASN A N 1
ATOM 2357 C CA . ASN A 1 297 ? 9.659 7.396 1.779 1.00 91.50 297 ASN A CA 1
ATOM 2358 C C . ASN A 1 297 ? 8.756 6.490 0.913 1.00 91.50 297 ASN A C 1
ATOM 2360 O O . ASN A 1 297 ? 7.821 5.881 1.445 1.00 91.50 297 ASN A O 1
ATOM 2364 N N . PRO A 1 298 ? 9.023 6.353 -0.400 1.00 94.12 298 PRO A N 1
ATOM 2365 C CA . PRO A 1 298 ? 8.267 5.459 -1.283 1.00 94.12 298 PRO A CA 1
ATOM 2366 C C . PRO A 1 298 ? 8.307 3.985 -0.870 1.00 94.12 298 PRO A C 1
ATOM 2368 O O . PRO A 1 298 ? 7.413 3.232 -1.243 1.00 94.12 298 PRO A O 1
ATOM 2371 N N . HIS A 1 299 ? 9.312 3.561 -0.105 1.00 93.56 299 HIS A N 1
ATOM 2372 C CA . HIS A 1 299 ? 9.457 2.191 0.382 1.00 93.56 299 HIS A CA 1
ATOM 2373 C C . HIS A 1 299 ? 8.618 1.894 1.633 1.00 93.56 299 HIS A C 1
ATOM 2375 O O . HIS A 1 299 ? 8.591 0.751 2.085 1.00 93.56 299 HIS A O 1
ATOM 2381 N N . PHE A 1 300 ? 7.942 2.890 2.219 1.00 94.75 300 PHE A N 1
ATOM 2382 C CA . PHE A 1 300 ? 7.059 2.642 3.358 1.00 94.75 300 PHE A CA 1
ATOM 2383 C C . PHE A 1 300 ? 5.877 1.775 2.946 1.00 94.75 300 PHE A C 1
ATOM 2385 O O . PHE A 1 300 ? 5.291 1.967 1.882 1.00 94.75 300 PHE A O 1
ATOM 2392 N N . THR A 1 301 ? 5.526 0.823 3.802 1.00 95.44 301 THR A N 1
ATOM 2393 C CA . THR A 1 301 ? 4.444 -0.119 3.532 1.00 95.44 301 THR A CA 1
ATOM 2394 C C . THR A 1 301 ? 3.098 0.571 3.692 1.00 95.44 301 THR A C 1
ATOM 2396 O O . THR A 1 301 ? 2.881 1.293 4.662 1.00 95.44 301 THR A O 1
ATOM 2399 N N . ILE A 1 302 ? 2.178 0.328 2.767 1.00 95.94 302 ILE A N 1
ATOM 2400 C CA . ILE A 1 302 ? 0.788 0.751 2.871 1.00 95.94 302 ILE A CA 1
ATOM 2401 C C . ILE A 1 302 ? -0.118 -0.453 3.105 1.00 95.94 302 ILE A C 1
ATOM 2403 O O . ILE A 1 302 ? 0.037 -1.505 2.485 1.00 95.94 302 ILE A O 1
ATOM 2407 N N . GLN A 1 303 ? -1.068 -0.291 4.018 1.00 95.75 303 GLN A N 1
ATOM 2408 C CA . GLN A 1 303 ? -2.047 -1.315 4.351 1.00 95.75 303 GLN A CA 1
ATOM 2409 C C . GLN A 1 303 ? -3.388 -0.686 4.727 1.00 95.75 303 GLN A C 1
ATOM 2411 O O . GLN A 1 303 ? -3.495 0.522 4.953 1.00 95.75 303 GLN A O 1
ATOM 2416 N N . LEU A 1 304 ? -4.425 -1.518 4.807 1.00 96.19 304 LEU A N 1
ATOM 2417 C CA . LEU A 1 304 ? -5.663 -1.121 5.465 1.00 96.19 304 LEU A CA 1
ATOM 2418 C C . LEU A 1 304 ? -5.392 -0.844 6.944 1.00 96.19 304 LEU A C 1
ATOM 2420 O O . LEU A 1 304 ? -4.606 -1.553 7.569 1.00 96.19 304 LEU A O 1
ATOM 2424 N N . LEU A 1 305 ? -6.100 0.130 7.517 1.00 92.62 305 LEU A N 1
ATOM 2425 C CA . LEU A 1 305 ? -5.966 0.494 8.931 1.00 92.62 305 LEU A CA 1
ATOM 2426 C C . LEU A 1 305 ? -6.157 -0.708 9.870 1.00 92.62 305 LEU A C 1
ATOM 2428 O O . LEU A 1 305 ? -5.545 -0.776 10.932 1.00 92.62 305 LEU A O 1
ATOM 2432 N N . HIS A 1 306 ? -7.048 -1.635 9.506 1.00 91.62 306 HIS A N 1
ATOM 2433 C CA . HIS A 1 306 ? -7.301 -2.856 10.261 1.00 91.62 306 HIS A CA 1
ATOM 2434 C C . HIS A 1 306 ? -8.030 -3.901 9.401 1.00 91.62 306 HIS A C 1
ATOM 2436 O O . HIS A 1 306 ? -8.697 -3.548 8.428 1.00 91.62 306 HIS A O 1
ATOM 2442 N N . ARG A 1 307 ? -7.995 -5.184 9.798 1.00 90.00 307 ARG A N 1
ATOM 2443 C CA . ARG A 1 307 ? -8.738 -6.267 9.114 1.00 90.00 307 ARG A CA 1
ATOM 2444 C C . ARG A 1 307 ? -10.244 -5.988 9.029 1.00 90.00 307 ARG A C 1
ATOM 2446 O O . ARG A 1 307 ? -10.848 -6.286 8.012 1.00 90.00 307 ARG A O 1
ATOM 2453 N N . THR A 1 308 ? -10.832 -5.341 10.035 1.00 92.69 308 THR A N 1
ATOM 2454 C CA . THR A 1 308 ? -12.262 -4.965 10.024 1.00 92.69 308 THR A CA 1
ATOM 2455 C C . THR A 1 308 ? -12.628 -4.012 8.889 1.00 92.69 308 THR A C 1
ATOM 2457 O O . THR A 1 308 ? -13.774 -4.014 8.462 1.00 92.69 308 THR A O 1
ATOM 2460 N N . VAL A 1 309 ? -11.679 -3.217 8.374 1.00 95.94 309 VAL A N 1
ATOM 2461 C CA . VAL A 1 309 ? -11.907 -2.393 7.176 1.00 95.94 309 VAL A CA 1
ATOM 2462 C C . VAL A 1 309 ? -12.097 -3.284 5.953 1.00 95.94 309 VAL A C 1
ATOM 2464 O O . VAL A 1 309 ? -12.970 -3.014 5.139 1.00 95.94 309 VAL A O 1
ATOM 2467 N N . LYS A 1 310 ? -11.308 -4.360 5.833 1.00 96.00 310 LYS A N 1
ATOM 2468 C CA . LYS A 1 310 ? -11.439 -5.334 4.744 1.00 96.00 310 LYS A CA 1
ATOM 2469 C C . LYS A 1 310 ? -12.816 -5.989 4.782 1.00 96.00 310 LYS A C 1
ATOM 2471 O O . LYS A 1 310 ? -13.518 -5.963 3.780 1.00 96.00 310 LYS A O 1
ATOM 2476 N N . ASP A 1 311 ? -13.196 -6.506 5.951 1.00 95.06 311 ASP A N 1
ATOM 2477 C CA . ASP A 1 311 ? -14.490 -7.164 6.166 1.00 95.06 311 ASP A CA 1
ATOM 2478 C C . ASP A 1 311 ? -15.651 -6.205 5.824 1.00 95.06 311 ASP A C 1
ATOM 2480 O O . ASP A 1 311 ? -16.590 -6.576 5.124 1.00 95.06 311 ASP A O 1
ATOM 2484 N N . PHE A 1 312 ? -15.540 -4.939 6.242 1.00 96.81 312 PHE A N 1
ATOM 2485 C CA . PHE A 1 312 ? -16.510 -3.887 5.939 1.00 96.81 312 PHE A CA 1
ATOM 2486 C C . PHE A 1 312 ? -16.607 -3.567 4.438 1.00 96.81 312 PHE A C 1
ATOM 2488 O O . PHE A 1 312 ? -17.708 -3.533 3.899 1.00 96.81 312 PHE A O 1
ATOM 2495 N N . LEU A 1 313 ? -15.477 -3.381 3.742 1.00 97.44 313 LEU A N 1
ATOM 2496 C CA . LEU A 1 313 ? -15.441 -3.113 2.293 1.00 97.44 313 LEU A CA 1
ATOM 2497 C C . LEU A 1 313 ? -15.980 -4.283 1.453 1.00 97.44 313 LEU A C 1
ATOM 2499 O O . LEU A 1 313 ? -16.409 -4.082 0.320 1.00 97.44 313 LEU A O 1
ATOM 2503 N N . MET A 1 314 ? -15.973 -5.498 2.003 1.00 96.56 314 MET A N 1
ATOM 2504 C CA . MET A 1 314 ? -16.565 -6.682 1.372 1.00 96.56 314 MET A CA 1
ATOM 2505 C C . MET A 1 314 ? -18.063 -6.832 1.628 1.00 96.56 314 MET A C 1
ATOM 2507 O O . MET A 1 314 ? -18.723 -7.628 0.960 1.00 96.56 314 MET A O 1
ATOM 2511 N N . SER A 1 315 ? -18.615 -6.061 2.563 1.00 96.00 315 SER A N 1
ATOM 2512 C CA . SER A 1 315 ? -20.045 -6.028 2.835 1.00 96.00 315 SER A CA 1
ATOM 2513 C C . SER A 1 315 ? -20.729 -5.000 1.938 1.00 96.00 315 SER A C 1
ATOM 2515 O O . SER A 1 315 ? -20.612 -3.790 2.155 1.00 96.00 315 SER A O 1
ATOM 2517 N N . ALA A 1 316 ? -21.455 -5.484 0.927 1.00 93.06 316 ALA A N 1
ATOM 2518 C CA . ALA A 1 316 ? -22.175 -4.635 -0.025 1.00 93.06 316 ALA A CA 1
ATOM 2519 C C . ALA A 1 316 ? -23.210 -3.724 0.655 1.00 93.06 316 ALA A C 1
ATOM 2521 O O . ALA A 1 316 ? -23.344 -2.561 0.280 1.00 93.06 316 ALA A O 1
ATOM 2522 N N . ASP A 1 317 ? -23.884 -4.232 1.689 1.00 93.44 317 ASP A N 1
ATOM 2523 C CA . ASP A 1 317 ? -24.915 -3.491 2.418 1.00 93.44 317 ASP A CA 1
ATOM 2524 C C . ASP A 1 317 ? -24.328 -2.375 3.292 1.00 93.44 317 ASP A C 1
ATOM 2526 O O . ASP A 1 317 ? -24.994 -1.376 3.561 1.00 93.44 317 ASP A O 1
ATOM 2530 N N . GLU A 1 318 ? -23.082 -2.528 3.752 1.00 93.50 318 GLU A N 1
ATOM 2531 C CA . GLU A 1 318 ? -22.474 -1.585 4.691 1.00 93.50 318 GLU A CA 1
ATOM 2532 C C . GLU A 1 318 ? -21.566 -0.550 4.031 1.00 93.50 318 GLU A C 1
ATOM 2534 O O . GLU A 1 318 ? -21.560 0.605 4.460 1.00 93.50 318 GLU A O 1
ATOM 2539 N N . SER A 1 319 ? -20.795 -0.945 3.015 1.00 93.62 319 SER A N 1
ATOM 2540 C CA . SER A 1 319 ? -19.765 -0.091 2.409 1.00 93.62 319 SER A CA 1
ATOM 2541 C C . SER A 1 319 ? -20.221 0.686 1.170 1.00 93.62 319 SER A C 1
ATOM 2543 O O . SER A 1 319 ? -19.475 1.528 0.667 1.00 93.62 319 SER A O 1
ATOM 2545 N N . GLY A 1 320 ? -21.448 0.457 0.693 1.00 93.69 320 GLY A N 1
ATOM 2546 C CA . GLY A 1 320 ? -22.084 1.287 -0.333 1.00 93.69 320 GLY A CA 1
ATOM 2547 C C . GLY A 1 320 ? -21.241 1.429 -1.605 1.00 93.69 320 GLY A C 1
ATOM 2548 O O . GLY A 1 320 ? -20.887 0.437 -2.243 1.00 93.69 320 GLY A O 1
ATOM 2549 N N . SER A 1 321 ? -20.907 2.668 -1.987 1.00 94.94 321 SER A N 1
ATOM 2550 C CA . SER A 1 321 ? -20.161 2.958 -3.225 1.00 94.94 321 SER A CA 1
ATOM 2551 C C . SER A 1 321 ? -18.735 2.395 -3.267 1.00 94.94 321 SER A C 1
ATOM 2553 O O . SER A 1 321 ? -18.181 2.220 -4.355 1.00 94.94 321 SER A O 1
ATOM 2555 N N . LEU A 1 322 ? -18.138 2.088 -2.110 1.00 97.00 322 LEU A N 1
ATOM 2556 C CA . LEU A 1 322 ? -16.794 1.515 -2.020 1.00 97.00 322 LEU A CA 1
ATOM 2557 C C . LEU A 1 322 ? -16.797 -0.014 -1.889 1.00 97.00 322 LEU A C 1
ATOM 2559 O O . LEU A 1 322 ? -15.717 -0.588 -1.768 1.00 97.00 322 LEU A O 1
ATOM 2563 N N . ALA A 1 323 ? -17.959 -0.670 -1.935 1.00 97.75 323 ALA A N 1
ATOM 2564 C CA . ALA A 1 323 ? -18.066 -2.117 -1.788 1.00 97.75 323 ALA A CA 1
ATOM 2565 C C . ALA A 1 323 ? -17.371 -2.887 -2.921 1.00 97.75 323 ALA A C 1
ATOM 2567 O O . ALA A 1 323 ? -17.513 -2.544 -4.095 1.00 97.75 323 ALA A O 1
ATOM 2568 N N . PHE A 1 324 ? -16.654 -3.966 -2.609 1.00 97.94 324 PHE A N 1
ATOM 2569 C CA . PHE A 1 324 ? -16.107 -4.901 -3.601 1.00 97.94 324 PHE A CA 1
ATOM 2570 C C . PHE A 1 324 ? -15.848 -6.283 -2.999 1.00 97.94 324 PHE A C 1
ATOM 2572 O O . PHE A 1 324 ? -15.577 -6.418 -1.811 1.00 97.94 324 PHE A O 1
ATOM 2579 N N . THR A 1 325 ? -15.878 -7.328 -3.823 1.00 97.75 325 THR A N 1
ATOM 2580 C CA . THR A 1 325 ? -15.506 -8.681 -3.388 1.00 97.75 325 THR A CA 1
ATOM 2581 C C . THR A 1 325 ? -13.987 -8.884 -3.438 1.00 97.75 325 THR A C 1
ATOM 2583 O O . THR A 1 325 ? -13.280 -8.178 -4.158 1.00 97.75 325 THR A O 1
ATOM 2586 N N . GLN A 1 326 ? -13.459 -9.883 -2.718 1.00 96.62 326 GLN A N 1
ATOM 2587 C CA . GLN A 1 326 ? -12.039 -10.259 -2.838 1.00 96.62 326 GLN A CA 1
ATOM 2588 C C . GLN A 1 326 ? -11.674 -10.591 -4.293 1.00 96.62 326 GLN A C 1
ATOM 2590 O O . GLN A 1 326 ? -10.655 -10.125 -4.785 1.00 96.62 326 GLN A O 1
ATOM 2595 N N . ASN A 1 327 ? -12.553 -11.307 -5.001 1.00 97.69 327 ASN A N 1
ATOM 2596 C CA . ASN A 1 327 ? -12.358 -11.646 -6.406 1.00 97.69 327 ASN A CA 1
ATOM 2597 C C . ASN A 1 327 ? -12.293 -10.397 -7.304 1.00 97.69 327 ASN A C 1
ATOM 2599 O O . ASN A 1 327 ? -11.502 -10.366 -8.240 1.00 97.69 327 ASN A O 1
ATOM 2603 N N . ASP A 1 328 ? -13.075 -9.349 -7.026 1.00 97.81 328 ASP A N 1
ATOM 2604 C CA . ASP A 1 328 ? -12.968 -8.088 -7.774 1.00 97.81 328 ASP A CA 1
ATOM 2605 C C . ASP A 1 328 ? -11.594 -7.439 -7.565 1.00 97.81 328 ASP A C 1
ATOM 2607 O O . ASP A 1 328 ? -10.984 -6.962 -8.521 1.00 97.81 328 ASP A O 1
ATOM 2611 N N . ALA A 1 329 ? -11.103 -7.425 -6.320 1.00 97.88 329 ALA A N 1
ATOM 2612 C CA . ALA A 1 329 ? -9.793 -6.872 -5.982 1.00 97.88 329 ALA A CA 1
ATOM 2613 C C . ALA A 1 329 ? -8.654 -7.667 -6.636 1.00 97.88 329 ALA A C 1
ATOM 2615 O O . ALA A 1 329 ? -7.768 -7.067 -7.242 1.00 97.88 329 ALA A O 1
ATOM 2616 N N . ASP A 1 330 ? -8.711 -8.997 -6.574 1.00 97.31 330 ASP A N 1
ATOM 2617 C CA . ASP A 1 330 ? -7.714 -9.883 -7.180 1.00 97.31 330 ASP A CA 1
ATOM 2618 C C . ASP A 1 330 ? -7.693 -9.730 -8.704 1.00 97.31 330 ASP A C 1
ATOM 2620 O O . ASP A 1 330 ? -6.627 -9.550 -9.289 1.00 97.31 330 ASP A O 1
ATOM 2624 N N . ASN A 1 331 ? -8.867 -9.709 -9.347 1.00 97.25 331 ASN A N 1
ATOM 2625 C CA . ASN A 1 331 ? -8.972 -9.519 -10.794 1.00 97.25 331 ASN A CA 1
ATOM 2626 C C . ASN A 1 331 ? -8.474 -8.141 -11.235 1.00 97.25 331 ASN A C 1
ATOM 2628 O O . ASN A 1 331 ? -7.782 -8.046 -12.247 1.00 97.25 331 ASN A O 1
ATOM 2632 N N . LEU A 1 332 ? -8.792 -7.080 -10.484 1.00 97.19 332 LEU A N 1
ATOM 2633 C CA . LEU A 1 332 ? -8.281 -5.737 -10.759 1.00 97.19 332 LEU A CA 1
ATOM 2634 C C . LEU A 1 332 ? -6.752 -5.721 -10.704 1.00 97.19 332 LEU A C 1
ATOM 2636 O O . LEU A 1 332 ? -6.116 -5.241 -11.642 1.00 97.19 332 LEU A O 1
ATOM 2640 N N . VAL A 1 333 ? -6.166 -6.232 -9.616 1.00 97.56 333 VAL A N 1
ATOM 2641 C CA . VAL A 1 333 ? -4.710 -6.279 -9.437 1.00 97.56 333 VAL A CA 1
ATOM 2642 C C . VAL A 1 333 ? -4.081 -7.085 -10.567 1.00 97.56 333 VAL A C 1
ATOM 2644 O O . VAL A 1 333 ? -3.202 -6.574 -11.253 1.00 97.56 333 VAL A O 1
ATOM 2647 N N . TRP A 1 334 ? -4.593 -8.285 -10.837 1.00 96.94 334 TRP A N 1
ATOM 2648 C CA . TRP A 1 334 ? -4.125 -9.153 -11.914 1.00 96.94 334 TRP A CA 1
ATOM 2649 C C . TRP A 1 334 ? -4.133 -8.470 -13.286 1.00 96.94 334 TRP A C 1
ATOM 2651 O O . TRP A 1 334 ? -3.092 -8.371 -13.934 1.00 96.94 334 TRP A O 1
ATOM 2661 N N . GLN A 1 335 ? -5.281 -7.935 -13.712 1.00 96.81 335 GLN A N 1
ATOM 2662 C CA . GLN A 1 335 ? -5.408 -7.243 -14.999 1.00 96.81 335 GLN A CA 1
ATOM 2663 C C . GLN A 1 335 ? -4.448 -6.059 -15.091 1.00 96.81 335 GLN A C 1
ATOM 2665 O O . GLN A 1 335 ? -3.751 -5.895 -16.089 1.00 96.81 335 GLN A O 1
ATOM 2670 N N . THR A 1 336 ? -4.362 -5.268 -14.022 1.00 96.69 336 THR A N 1
ATOM 2671 C CA . THR A 1 336 ? -3.508 -4.083 -14.011 1.00 96.69 336 THR A CA 1
ATOM 2672 C C . THR A 1 336 ? -2.020 -4.452 -14.033 1.00 96.69 336 THR A C 1
ATOM 2674 O O . THR A 1 336 ? -1.239 -3.727 -14.640 1.00 96.69 336 THR A O 1
ATOM 2677 N N . MET A 1 337 ? -1.605 -5.582 -13.443 1.00 97.62 337 MET A N 1
ATOM 2678 C CA . MET A 1 337 ? -0.228 -6.087 -13.553 1.00 97.62 337 MET A CA 1
ATOM 2679 C C . MET A 1 337 ? 0.130 -6.488 -14.991 1.00 97.62 337 MET A C 1
ATOM 2681 O O . MET A 1 337 ? 1.223 -6.163 -15.450 1.00 97.62 337 MET A O 1
ATOM 2685 N N . HIS A 1 338 ? -0.783 -7.129 -15.727 1.00 96.12 338 HIS A N 1
ATOM 2686 C CA . HIS A 1 338 ? -0.556 -7.447 -17.142 1.00 96.12 338 HIS A CA 1
ATOM 2687 C C . HIS A 1 338 ? -0.471 -6.188 -18.005 1.00 96.12 338 HIS A C 1
ATOM 2689 O O . HIS A 1 338 ? 0.501 -6.024 -18.741 1.00 96.12 338 HIS A O 1
ATOM 2695 N N . THR A 1 339 ? -1.414 -5.254 -17.845 1.00 95.81 339 THR A N 1
ATOM 2696 C CA . THR A 1 339 ? -1.345 -3.952 -18.524 1.00 95.81 339 THR A CA 1
ATOM 2697 C C . THR A 1 339 ? -0.047 -3.227 -18.169 1.00 95.81 339 THR A C 1
ATOM 2699 O O . THR A 1 339 ? 0.609 -2.659 -19.037 1.00 95.81 339 THR A O 1
ATOM 2702 N N . TYR A 1 340 ? 0.379 -3.280 -16.905 1.00 96.75 340 TYR A N 1
ATOM 2703 C CA . TYR A 1 340 ? 1.651 -2.704 -16.488 1.00 96.75 340 TYR A CA 1
ATOM 2704 C C . TYR A 1 340 ? 2.837 -3.333 -17.219 1.00 96.75 340 TYR A C 1
ATOM 2706 O O . TYR A 1 340 ? 3.698 -2.591 -17.675 1.00 96.75 340 TYR A O 1
ATOM 2714 N N . LEU A 1 341 ? 2.894 -4.659 -17.370 1.00 95.56 341 LEU A N 1
ATOM 2715 C CA . LEU A 1 341 ? 3.969 -5.329 -18.111 1.00 95.56 341 LEU A CA 1
ATOM 2716 C C . LEU A 1 341 ? 3.989 -4.933 -19.584 1.00 95.56 341 LEU A C 1
ATOM 2718 O O . LEU A 1 341 ? 5.058 -4.613 -20.098 1.00 95.56 341 LEU A O 1
ATOM 2722 N N . ASP A 1 342 ? 2.829 -4.903 -20.244 1.00 93.50 342 ASP A N 1
ATOM 2723 C CA . ASP A 1 342 ? 2.718 -4.479 -21.645 1.00 93.50 342 ASP A CA 1
ATOM 2724 C C . ASP A 1 342 ? 3.208 -3.035 -21.847 1.00 93.50 342 ASP A C 1
ATOM 2726 O O . ASP A 1 342 ? 3.792 -2.717 -22.882 1.00 93.50 342 ASP A O 1
ATOM 2730 N N . LEU A 1 343 ? 3.013 -2.162 -20.854 1.00 93.06 343 LEU A N 1
ATOM 2731 C CA . LEU A 1 343 ? 3.437 -0.765 -20.923 1.00 93.06 343 LEU A CA 1
ATOM 2732 C C . LEU A 1 343 ? 4.887 -0.552 -20.474 1.00 93.06 343 LEU A C 1
ATOM 2734 O O . LEU A 1 343 ? 5.618 0.197 -21.120 1.00 93.06 343 LEU A O 1
ATOM 2738 N N . ALA A 1 344 ? 5.303 -1.164 -19.366 1.00 94.19 344 ALA A N 1
ATOM 2739 C CA . ALA A 1 344 ? 6.603 -0.949 -18.739 1.00 94.19 344 ALA A CA 1
ATOM 2740 C C . ALA A 1 344 ? 7.723 -1.730 -19.437 1.00 94.19 344 ALA A C 1
ATOM 2742 O O . ALA A 1 344 ? 8.837 -1.216 -19.548 1.00 94.19 344 ALA A O 1
ATOM 2743 N N . LEU A 1 345 ? 7.422 -2.939 -19.914 1.00 92.69 345 LEU A N 1
ATOM 2744 C CA . LEU A 1 345 ? 8.314 -3.826 -20.659 1.00 92.69 345 LEU A CA 1
ATOM 2745 C C . LEU A 1 345 ? 7.597 -4.275 -21.947 1.00 92.69 345 LEU A C 1
ATOM 2747 O O . LEU A 1 345 ? 7.193 -5.437 -22.066 1.00 92.69 345 LEU A O 1
ATOM 2751 N N . PRO A 1 346 ? 7.378 -3.346 -22.894 1.00 89.94 346 PRO A N 1
ATOM 2752 C CA . PRO A 1 346 ? 6.660 -3.637 -24.128 1.00 89.94 346 PRO A CA 1
ATOM 2753 C C . PRO A 1 346 ? 7.381 -4.734 -24.907 1.00 89.94 346 PRO A C 1
ATOM 2755 O O . PRO A 1 346 ? 8.594 -4.857 -24.824 1.00 89.94 346 PRO A O 1
ATOM 2758 N N . LYS A 1 347 ? 6.653 -5.549 -25.673 1.00 84.62 347 LYS A N 1
ATOM 2759 C CA . LYS A 1 347 ? 7.263 -6.631 -26.475 1.00 84.62 347 LYS A CA 1
ATOM 2760 C C . LYS A 1 347 ? 7.957 -6.099 -27.727 1.00 84.62 347 LYS A C 1
ATOM 2762 O O . LYS A 1 347 ? 8.893 -6.717 -28.233 1.00 84.62 347 LYS A O 1
ATOM 2767 N N . ASP A 1 348 ? 7.509 -4.941 -28.200 1.00 81.62 348 ASP A N 1
ATOM 2768 C CA . ASP A 1 348 ? 8.004 -4.267 -29.392 1.00 81.62 348 ASP A CA 1
ATOM 2769 C C . ASP A 1 348 ? 8.623 -2.913 -29.041 1.00 81.62 348 ASP A C 1
ATOM 2771 O O . ASP A 1 348 ? 8.355 -2.335 -27.987 1.00 81.62 348 ASP A O 1
ATOM 2775 N N . ALA A 1 349 ? 9.479 -2.408 -29.929 1.00 77.19 349 ALA A N 1
ATOM 2776 C CA . ALA A 1 349 ? 10.149 -1.134 -29.720 1.00 77.19 349 ALA A CA 1
ATOM 2777 C C . ALA A 1 349 ? 9.132 0.020 -29.703 1.00 77.19 349 ALA A C 1
ATOM 2779 O O . ALA A 1 349 ? 8.345 0.190 -30.636 1.00 77.19 349 ALA A O 1
ATOM 2780 N N . VAL A 1 350 ? 9.188 0.842 -28.656 1.00 84.75 350 VAL A N 1
ATOM 2781 C CA . VAL A 1 350 ? 8.351 2.038 -28.488 1.00 84.75 350 VAL A CA 1
ATOM 2782 C C . VAL A 1 350 ? 9.219 3.226 -28.094 1.00 84.75 350 VAL A C 1
ATOM 2784 O O . VAL A 1 350 ? 10.228 3.070 -27.415 1.00 84.75 350 VAL A O 1
ATOM 2787 N N . GLY A 1 351 ? 8.821 4.437 -28.491 1.00 84.25 351 GLY A N 1
ATOM 2788 C CA . GLY A 1 351 ? 9.660 5.631 -28.338 1.00 84.25 351 GLY A CA 1
ATOM 2789 C C . GLY A 1 351 ? 9.979 6.048 -26.896 1.00 84.25 351 GLY A C 1
ATOM 2790 O O . GLY A 1 351 ? 10.939 6.783 -26.690 1.00 84.25 351 GLY A O 1
ATOM 2791 N N . TYR A 1 352 ? 9.199 5.600 -25.906 1.00 88.25 352 TYR A N 1
ATOM 2792 C CA . TYR A 1 352 ? 9.402 5.951 -24.494 1.00 88.25 352 TYR A CA 1
ATOM 2793 C C . TYR A 1 352 ? 10.202 4.907 -23.701 1.00 88.25 352 TYR A C 1
ATOM 2795 O O . TYR A 1 352 ? 10.666 5.211 -22.604 1.00 88.25 352 TYR A O 1
ATOM 2803 N N . CYS A 1 353 ? 10.337 3.682 -24.218 1.00 88.50 353 CYS A N 1
ATOM 2804 C CA . CYS A 1 353 ? 11.078 2.612 -23.563 1.00 88.50 353 CYS A CA 1
ATOM 2805 C C . CYS A 1 353 ? 12.423 2.465 -24.287 1.00 88.50 353 CYS A C 1
ATOM 2807 O O . CYS A 1 353 ? 12.432 2.105 -25.465 1.00 88.50 353 CYS A O 1
ATOM 2809 N N . PRO A 1 354 ? 13.554 2.775 -23.632 1.00 83.12 354 PRO A N 1
ATOM 2810 C CA . PRO A 1 354 ? 14.877 2.767 -24.249 1.00 83.12 354 PRO A CA 1
ATOM 2811 C C . PRO A 1 354 ? 15.369 1.329 -24.443 1.00 83.12 354 PRO A C 1
ATOM 2813 O O . PRO A 1 354 ? 16.235 0.826 -23.734 1.00 83.12 354 PRO A O 1
ATOM 2816 N N . VAL A 1 355 ? 14.789 0.659 -25.424 1.00 73.56 355 VAL A N 1
ATOM 2817 C CA . VAL A 1 355 ? 15.202 -0.656 -25.897 1.00 73.56 355 VAL A CA 1
ATOM 2818 C C . VAL A 1 355 ? 16.010 -0.441 -27.174 1.00 73.56 355 VAL A C 1
ATOM 2820 O O . VAL A 1 355 ? 15.644 0.432 -27.965 1.00 73.56 355 VAL A O 1
ATOM 2823 N N . PRO A 1 356 ? 17.089 -1.207 -27.420 1.00 62.31 356 PRO A N 1
ATOM 2824 C CA . PRO A 1 356 ? 17.799 -1.170 -28.693 1.00 62.31 356 PRO A CA 1
ATOM 2825 C C . PRO A 1 356 ? 16.828 -1.378 -29.859 1.00 62.31 356 PRO A C 1
ATOM 2827 O O . PRO A 1 356 ? 16.299 -2.469 -30.069 1.00 62.31 356 PRO A O 1
ATOM 2830 N N . ALA A 1 357 ? 16.549 -0.305 -30.593 1.00 52.50 357 ALA A N 1
ATOM 2831 C CA . ALA A 1 357 ? 15.658 -0.340 -31.735 1.00 52.50 357 ALA A CA 1
ATOM 2832 C C . ALA A 1 357 ? 16.456 -0.618 -33.015 1.00 52.50 357 ALA A C 1
ATOM 2834 O O . ALA A 1 357 ? 17.138 0.263 -33.531 1.00 52.50 357 ALA A O 1
ATOM 2835 N N . SER A 1 358 ? 16.237 -1.822 -33.544 1.00 53.22 358 SER A N 1
ATOM 2836 C CA . SER A 1 358 ? 16.319 -2.221 -34.956 1.00 53.22 358 SER A CA 1
ATOM 2837 C C . SER A 1 358 ? 17.683 -2.229 -35.660 1.00 53.22 358 SER A C 1
ATOM 2839 O O . SER A 1 358 ? 18.626 -1.538 -35.291 1.00 53.22 358 SER A O 1
ATOM 2841 N N . GLU A 1 359 ? 17.719 -3.044 -36.716 1.00 55.94 359 GLU A N 1
ATOM 2842 C CA . GLU A 1 359 ? 18.822 -3.407 -37.621 1.00 55.94 359 GLU A CA 1
ATOM 2843 C C . GLU A 1 359 ? 19.683 -2.244 -38.166 1.00 55.94 359 GLU A C 1
ATOM 2845 O O . GLU A 1 359 ? 20.771 -2.497 -38.678 1.00 55.94 359 GLU A O 1
ATOM 2850 N N . ASP A 1 360 ? 19.244 -0.988 -38.021 1.00 57.44 360 ASP A N 1
ATOM 2851 C CA . ASP A 1 360 ? 19.839 0.193 -38.665 1.00 57.44 360 ASP A CA 1
ATOM 2852 C C . ASP A 1 360 ? 20.750 1.051 -37.762 1.00 57.44 360 ASP A C 1
ATOM 2854 O O . ASP A 1 360 ? 21.341 2.031 -38.228 1.00 57.44 360 ASP A O 1
ATOM 2858 N N . HIS A 1 361 ? 20.893 0.725 -36.473 1.00 54.56 361 HIS A N 1
ATOM 2859 C CA . HIS A 1 361 ? 21.770 1.471 -35.566 1.00 54.56 361 HIS A CA 1
ATOM 2860 C C . HIS A 1 361 ? 23.051 0.706 -35.230 1.00 54.56 361 HIS A C 1
ATOM 2862 O O . HIS A 1 361 ? 23.012 -0.381 -34.657 1.00 54.56 361 HIS A O 1
ATOM 2868 N N . ASP A 1 362 ? 24.199 1.320 -35.550 1.00 55.25 362 ASP A N 1
ATOM 2869 C CA . ASP A 1 362 ? 25.527 0.853 -35.151 1.00 55.25 362 ASP A CA 1
ATOM 2870 C C . ASP A 1 362 ? 25.516 0.452 -33.669 1.00 55.25 362 ASP A C 1
ATOM 2872 O O . ASP A 1 362 ? 25.292 1.272 -32.778 1.00 55.25 362 ASP A O 1
ATOM 2876 N N . MET A 1 363 ? 25.786 -0.828 -33.414 1.00 48.62 363 MET A N 1
ATOM 2877 C CA . MET A 1 363 ? 25.685 -1.509 -32.115 1.00 48.62 363 MET A CA 1
ATOM 2878 C C . MET A 1 363 ? 26.595 -0.907 -31.018 1.00 48.62 363 MET A C 1
ATOM 2880 O O . MET A 1 363 ? 26.419 -1.175 -29.833 1.00 48.62 363 MET A O 1
ATOM 2884 N N . PHE A 1 364 ? 27.541 -0.045 -31.403 1.00 51.16 364 PHE A N 1
ATOM 2885 C CA . PHE A 1 364 ? 28.426 0.716 -30.512 1.00 51.16 364 PHE A CA 1
ATOM 2886 C C . PHE A 1 364 ? 28.093 2.223 -30.448 1.00 51.16 364 PHE A C 1
ATOM 2888 O O . PHE A 1 364 ? 28.734 2.972 -29.712 1.00 51.16 364 PHE A O 1
ATOM 2895 N N . GLY A 1 365 ? 27.101 2.679 -31.219 1.00 45.28 365 GLY A N 1
ATOM 2896 C CA . GLY A 1 365 ? 26.768 4.082 -31.474 1.00 45.28 365 GLY A CA 1
ATOM 2897 C C . GLY A 1 365 ? 25.688 4.688 -30.580 1.00 45.28 365 GLY A C 1
ATOM 2898 O O . GLY A 1 365 ? 25.482 5.898 -30.634 1.00 45.28 365 GLY A O 1
ATOM 2899 N N . ALA A 1 366 ? 25.039 3.916 -29.707 1.00 55.19 366 ALA A N 1
ATOM 2900 C CA . ALA A 1 366 ? 24.186 4.485 -28.668 1.00 55.19 366 ALA A CA 1
ATOM 2901 C C . ALA A 1 366 ? 24.769 4.198 -27.272 1.00 55.19 366 ALA A C 1
ATOM 2903 O O . ALA A 1 366 ? 24.161 3.458 -26.497 1.00 55.19 366 ALA A O 1
ATOM 2904 N N . PRO A 1 367 ? 25.905 4.829 -26.891 1.00 63.91 367 PRO A N 1
ATOM 2905 C CA . PRO A 1 367 ? 26.442 4.800 -25.519 1.00 63.91 367 PRO A CA 1
ATOM 2906 C C . PRO A 1 367 ? 25.429 5.251 -24.445 1.00 63.91 367 PRO A C 1
ATOM 2908 O O . PRO A 1 367 ? 25.706 5.168 -23.252 1.00 63.91 367 PRO A O 1
ATOM 2911 N N . ASN A 1 368 ? 24.240 5.689 -24.861 1.00 81.06 368 ASN A N 1
ATOM 2912 C CA . ASN A 1 368 ? 23.155 6.160 -24.023 1.00 81.06 368 ASN A CA 1
ATOM 2913 C C . ASN A 1 368 ? 22.080 5.102 -23.719 1.00 81.06 368 ASN A C 1
ATOM 2915 O O . ASN A 1 368 ? 21.241 5.389 -22.876 1.00 81.06 368 ASN A O 1
ATOM 2919 N N . VAL A 1 369 ? 22.066 3.908 -24.337 1.00 83.75 369 VAL A N 1
ATOM 2920 C CA . VAL A 1 369 ? 20.973 2.935 -24.087 1.00 83.75 369 VAL A CA 1
ATOM 2921 C C . VAL A 1 369 ? 21.029 2.365 -22.677 1.00 83.75 369 VAL A C 1
ATOM 2923 O O . VAL A 1 369 ? 20.033 2.422 -21.967 1.00 83.75 369 VAL A O 1
ATOM 2926 N N . VAL A 1 370 ? 22.190 1.855 -22.248 1.00 87.19 370 VAL A N 1
ATOM 2927 C CA . VAL A 1 370 ? 22.349 1.327 -20.883 1.00 87.19 370 VAL A CA 1
ATOM 2928 C C . VAL A 1 370 ? 22.011 2.408 -19.845 1.00 87.19 370 VAL A C 1
ATOM 2930 O O . VAL A 1 370 ? 21.147 2.143 -19.011 1.00 87.19 370 VAL A O 1
ATOM 2933 N N . PRO A 1 371 ? 22.580 3.633 -19.912 1.00 92.12 371 PRO A N 1
ATOM 2934 C CA . PRO A 1 371 ? 22.153 4.735 -19.054 1.00 92.12 371 PRO A CA 1
ATOM 2935 C C . PRO A 1 371 ? 20.644 4.993 -19.077 1.00 92.12 371 PRO A C 1
ATOM 2937 O O . PRO A 1 371 ? 20.012 4.965 -18.025 1.00 92.12 371 PRO A O 1
ATOM 2940 N N . ALA A 1 372 ? 20.058 5.180 -20.264 1.00 90.94 372 ALA A N 1
ATOM 2941 C CA . ALA A 1 372 ? 18.648 5.525 -20.409 1.00 90.94 372 ALA A CA 1
ATOM 2942 C C . ALA A 1 372 ? 17.731 4.432 -19.856 1.00 90.94 372 ALA A C 1
ATOM 2944 O O . ALA A 1 372 ? 16.736 4.738 -19.210 1.00 90.94 372 ALA A O 1
ATOM 2945 N N . MET A 1 373 ? 18.066 3.162 -20.073 1.00 90.81 373 MET A N 1
ATOM 2946 C CA . MET A 1 373 ? 17.269 2.041 -19.591 1.00 90.81 373 MET A CA 1
ATOM 2947 C C . MET A 1 373 ? 17.397 1.837 -18.087 1.00 90.81 373 MET A C 1
ATOM 2949 O O . MET A 1 373 ? 16.394 1.579 -17.429 1.00 90.81 373 MET A O 1
ATOM 2953 N N . VAL A 1 374 ? 18.584 2.017 -17.506 1.00 93.50 374 VAL A N 1
ATOM 2954 C CA . VAL A 1 374 ? 18.716 2.003 -16.043 1.00 93.50 374 VAL A CA 1
ATOM 2955 C C . VAL A 1 374 ? 17.949 3.177 -15.422 1.00 93.50 374 VAL A C 1
ATOM 2957 O O . VAL A 1 374 ? 17.223 2.976 -14.453 1.00 93.50 374 VAL A O 1
ATOM 2960 N N . GLU A 1 375 ? 18.043 4.383 -15.988 1.00 95.00 375 GLU A N 1
ATOM 2961 C CA . GLU A 1 375 ? 17.273 5.550 -15.530 1.00 95.00 375 GLU A CA 1
ATOM 2962 C C . GLU A 1 375 ? 15.759 5.357 -15.715 1.00 95.00 375 GLU A C 1
ATOM 2964 O O . GLU A 1 375 ? 14.964 5.755 -14.863 1.00 95.00 375 GLU A O 1
ATOM 2969 N N . TYR A 1 376 ? 15.339 4.693 -16.790 1.00 94.50 376 TYR A N 1
ATOM 2970 C CA . TYR A 1 376 ? 13.948 4.310 -17.005 1.00 94.50 376 TYR A CA 1
ATOM 2971 C C . TYR A 1 376 ? 13.469 3.332 -15.925 1.00 94.50 376 TYR A C 1
ATOM 2973 O O . TYR A 1 376 ? 12.445 3.583 -15.288 1.00 94.50 376 TYR A O 1
ATOM 2981 N N . LEU A 1 377 ? 14.234 2.267 -15.659 1.00 95.38 377 LEU A N 1
ATOM 2982 C CA . LEU A 1 377 ? 13.923 1.271 -14.630 1.00 95.38 377 LEU A CA 1
ATOM 2983 C C . LEU A 1 377 ? 13.949 1.851 -13.211 1.00 95.38 377 LEU A C 1
ATOM 2985 O O . LEU A 1 377 ? 13.230 1.344 -12.354 1.00 95.38 377 LEU A O 1
ATOM 2989 N N . GLU A 1 378 ? 14.715 2.911 -12.945 1.00 95.94 378 GLU A N 1
ATOM 2990 C CA . GLU A 1 378 ? 14.687 3.612 -11.651 1.00 95.94 378 GLU A CA 1
ATOM 2991 C C . GLU A 1 378 ? 13.291 4.168 -11.339 1.00 95.94 378 GLU A C 1
ATOM 2993 O O . GLU A 1 378 ? 12.860 4.180 -10.188 1.00 95.94 378 GLU A O 1
ATOM 2998 N N . ASN A 1 379 ? 12.545 4.576 -12.367 1.00 95.06 379 ASN A N 1
ATOM 2999 C CA . ASN A 1 379 ? 11.215 5.157 -12.209 1.00 95.06 379 ASN A CA 1
ATOM 3000 C C . ASN A 1 379 ? 10.090 4.107 -12.119 1.00 95.06 379 ASN A C 1
ATOM 3002 O O . ASN A 1 379 ? 8.930 4.481 -11.936 1.00 95.06 379 ASN A O 1
ATOM 3006 N N . LYS A 1 380 ? 10.417 2.810 -12.217 1.00 96.81 380 LYS A N 1
ATOM 3007 C CA . LYS A 1 380 ? 9.470 1.684 -12.184 1.00 96.81 380 LYS A CA 1
ATOM 3008 C C . LYS A 1 380 ? 9.380 1.075 -10.787 1.00 96.81 380 LYS A C 1
ATOM 3010 O O . LYS A 1 380 ? 9.968 0.040 -10.492 1.00 96.81 380 LYS A O 1
ATOM 3015 N N . ASN A 1 381 ? 8.661 1.742 -9.896 1.00 96.94 381 ASN A N 1
ATOM 3016 C CA . ASN A 1 381 ? 8.443 1.308 -8.518 1.00 96.94 381 ASN A CA 1
ATOM 3017 C C . ASN A 1 381 ? 7.635 0.008 -8.396 1.00 96.94 381 ASN A C 1
ATOM 3019 O O . ASN A 1 381 ? 7.900 -0.754 -7.474 1.00 96.94 381 ASN A O 1
ATOM 3023 N N . LEU A 1 382 ? 6.677 -0.241 -9.292 1.00 98.06 382 LEU A N 1
ATOM 3024 C CA . LEU A 1 382 ? 5.774 -1.396 -9.264 1.00 98.06 382 LEU A CA 1
ATOM 3025 C C . LEU A 1 382 ? 6.378 -2.658 -9.905 1.00 98.06 382 LEU A C 1
ATOM 3027 O O . LEU A 1 382 ? 5.906 -3.763 -9.646 1.00 98.06 382 LEU A O 1
ATOM 3031 N N . LEU A 1 383 ? 7.432 -2.519 -10.712 1.00 97.69 383 LEU A N 1
ATOM 3032 C CA . LEU A 1 383 ? 7.975 -3.618 -11.513 1.00 97.69 383 LEU A CA 1
ATOM 3033 C C . LEU A 1 383 ? 8.444 -4.815 -10.675 1.00 97.69 383 LEU A C 1
ATOM 3035 O O . LEU A 1 383 ? 8.090 -5.944 -10.995 1.00 97.69 383 LEU A O 1
ATOM 3039 N N . GLU A 1 384 ? 9.169 -4.594 -9.578 1.00 96.94 384 GLU A N 1
ATOM 3040 C CA . GLU A 1 384 ? 9.574 -5.664 -8.652 1.00 96.94 384 GLU A CA 1
ATOM 3041 C C . GLU A 1 384 ? 8.374 -6.473 -8.126 1.00 96.94 384 GLU A C 1
ATOM 3043 O O . GLU A 1 384 ? 8.410 -7.706 -8.103 1.00 96.94 384 GLU A O 1
ATOM 3048 N N . PHE A 1 385 ? 7.300 -5.788 -7.711 1.00 97.94 385 PHE A N 1
ATOM 3049 C CA . PHE A 1 385 ? 6.079 -6.442 -7.235 1.00 97.94 385 PHE A CA 1
ATOM 3050 C C . PHE A 1 385 ? 5.487 -7.338 -8.325 1.00 97.94 385 PHE A C 1
ATOM 3052 O O . PHE A 1 385 ? 5.193 -8.505 -8.078 1.00 97.94 385 PHE A O 1
ATOM 3059 N N . VAL A 1 386 ? 5.374 -6.808 -9.543 1.00 98.06 386 VAL A N 1
ATOM 3060 C CA . VAL A 1 386 ? 4.788 -7.503 -10.693 1.00 98.06 386 VAL A CA 1
ATOM 3061 C C . VAL A 1 386 ? 5.613 -8.724 -11.098 1.00 98.06 386 VAL A C 1
ATOM 3063 O O . VAL A 1 386 ? 5.050 -9.797 -11.283 1.00 98.06 386 VAL A O 1
ATOM 3066 N N . LEU A 1 387 ? 6.942 -8.595 -11.162 1.00 96.00 387 LEU A N 1
ATOM 3067 C CA . LEU A 1 387 ? 7.850 -9.706 -11.477 1.00 96.00 387 LEU A CA 1
ATOM 3068 C C . LEU A 1 387 ? 7.816 -10.823 -10.426 1.00 96.00 387 LEU A C 1
ATOM 3070 O O . LEU A 1 387 ? 8.144 -11.961 -10.734 1.00 96.00 387 LEU A O 1
ATOM 3074 N N . THR A 1 388 ? 7.438 -10.501 -9.187 1.00 94.62 388 THR A N 1
ATOM 3075 C CA . THR A 1 388 ? 7.273 -11.493 -8.114 1.00 94.62 388 THR A CA 1
ATOM 3076 C C . THR A 1 388 ? 5.907 -12.182 -8.178 1.00 94.62 388 THR A C 1
ATOM 3078 O O . THR A 1 388 ? 5.771 -13.331 -7.766 1.00 94.62 388 THR A O 1
ATOM 3081 N N . ALA A 1 389 ? 4.882 -11.463 -8.636 1.00 96.25 389 ALA A N 1
ATOM 3082 C CA . ALA A 1 389 ? 3.489 -11.887 -8.575 1.00 96.25 389 ALA A CA 1
ATOM 3083 C C . ALA A 1 389 ? 3.017 -12.658 -9.814 1.00 96.25 389 ALA A C 1
ATOM 3085 O O . ALA A 1 389 ? 2.198 -13.570 -9.697 1.00 96.25 389 ALA A O 1
ATOM 3086 N N . VAL A 1 390 ? 3.481 -12.255 -10.998 1.00 96.25 390 VAL A N 1
ATOM 3087 C CA . VAL A 1 390 ? 3.035 -12.815 -12.276 1.00 96.25 390 VAL A CA 1
ATOM 3088 C C . VAL A 1 390 ? 3.809 -14.110 -12.572 1.00 96.25 390 VAL A C 1
ATOM 3090 O O . VAL A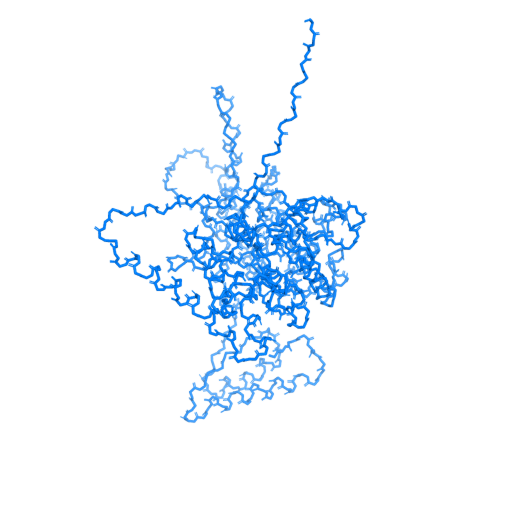 1 390 ? 5.026 -14.140 -12.386 1.00 96.25 390 VAL A O 1
ATOM 3093 N N . PRO A 1 391 ? 3.141 -15.186 -13.028 1.00 95.38 391 PRO A N 1
ATOM 3094 C CA . PRO A 1 391 ? 3.790 -16.433 -13.414 1.00 95.38 391 PRO A CA 1
ATOM 3095 C C . PRO A 1 391 ? 4.867 -16.238 -14.482 1.00 95.38 391 PRO A C 1
ATOM 3097 O O . PRO A 1 391 ? 4.739 -15.412 -15.384 1.00 95.38 391 PRO A O 1
ATOM 3100 N N . GLU A 1 392 ? 5.911 -17.063 -14.414 1.00 91.69 392 GLU A N 1
ATOM 3101 C CA . GLU A 1 392 ? 7.070 -16.977 -15.309 1.00 91.69 392 GLU A CA 1
ATOM 3102 C C . GLU A 1 392 ? 6.694 -17.063 -16.797 1.00 91.69 392 GLU A C 1
ATOM 3104 O O . GLU A 1 392 ? 7.242 -16.313 -17.606 1.00 91.69 392 GLU A O 1
ATOM 3109 N N . ASP A 1 393 ? 5.726 -17.915 -17.153 1.00 91.25 393 ASP A N 1
ATOM 3110 C CA . ASP A 1 393 ? 5.264 -18.102 -18.537 1.00 91.25 393 ASP A CA 1
ATOM 3111 C C . ASP A 1 393 ? 4.713 -16.805 -19.155 1.00 91.25 393 ASP A C 1
ATOM 3113 O O . ASP A 1 393 ? 4.915 -16.542 -20.343 1.00 91.25 393 ASP A O 1
ATOM 3117 N N . ASP A 1 394 ? 4.076 -15.964 -18.338 1.00 93.81 394 ASP A N 1
ATOM 3118 C CA . ASP A 1 394 ? 3.528 -14.678 -18.766 1.00 93.81 394 ASP A CA 1
ATOM 3119 C C . ASP A 1 394 ? 4.595 -13.573 -18.766 1.00 93.81 394 ASP A C 1
ATOM 3121 O O . ASP A 1 394 ? 4.525 -12.648 -19.574 1.00 93.81 394 ASP A O 1
ATOM 3125 N N . LEU A 1 395 ? 5.610 -13.669 -17.898 1.00 93.25 395 LEU A N 1
ATOM 3126 C CA . LEU A 1 395 ? 6.719 -12.711 -17.812 1.00 93.25 395 LEU A CA 1
ATOM 3127 C C . LEU A 1 395 ? 7.722 -12.858 -18.954 1.00 93.25 395 LEU A C 1
ATOM 3129 O O . LEU A 1 395 ? 8.222 -11.857 -19.478 1.00 93.25 395 LEU A O 1
ATOM 3133 N N . LEU A 1 396 ? 8.038 -14.100 -19.327 1.00 89.38 396 LEU A N 1
ATOM 3134 C CA . LEU A 1 396 ? 9.107 -14.413 -20.268 1.00 89.38 396 LEU A CA 1
ATOM 3135 C C . LEU A 1 396 ? 9.012 -13.599 -21.565 1.00 89.38 396 LEU A C 1
ATOM 3137 O O . LEU A 1 396 ? 9.988 -12.917 -21.876 1.00 89.38 396 LEU A O 1
ATOM 3141 N N . PRO A 1 397 ? 7.872 -13.546 -22.285 1.00 89.62 397 PRO A N 1
ATOM 3142 C CA . PRO A 1 397 ? 7.757 -12.771 -23.521 1.00 89.62 397 PRO A CA 1
ATOM 3143 C C . PRO A 1 397 ? 8.156 -11.293 -23.393 1.00 89.62 397 PRO A C 1
ATOM 3145 O O . PRO A 1 397 ? 8.662 -10.721 -24.356 1.00 89.62 397 PRO A O 1
ATOM 3148 N N . HIS A 1 398 ? 7.954 -10.681 -22.222 1.00 90.25 398 HIS A N 1
ATOM 3149 C CA . HIS A 1 398 ? 8.339 -9.293 -21.952 1.00 90.25 398 HIS A CA 1
ATOM 3150 C C . HIS A 1 398 ? 9.834 -9.158 -21.668 1.00 90.25 398 HIS A C 1
ATOM 3152 O O . HIS A 1 398 ? 10.472 -8.217 -22.126 1.00 90.25 398 HIS A O 1
ATOM 3158 N N . LEU A 1 399 ? 10.424 -10.115 -20.949 1.00 88.38 399 LEU A N 1
ATOM 3159 C CA . LEU A 1 399 ? 11.857 -10.114 -20.640 1.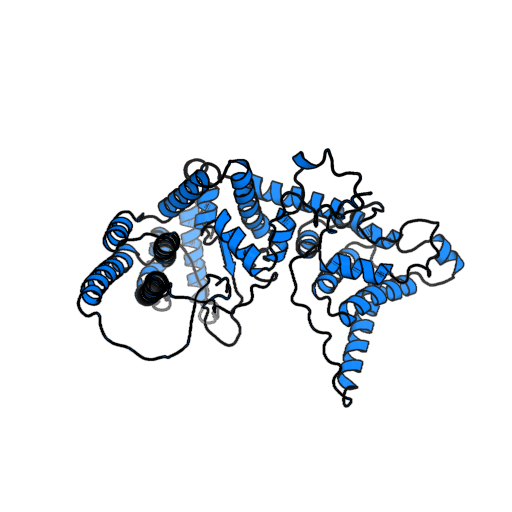00 88.38 399 LEU A CA 1
ATOM 3160 C C . LEU A 1 399 ? 12.726 -10.457 -21.859 1.00 88.38 399 LEU A C 1
ATOM 3162 O O . LEU A 1 399 ? 13.889 -10.058 -21.924 1.00 88.38 399 LEU A O 1
ATOM 3166 N N . MET A 1 400 ? 12.157 -11.110 -22.875 1.00 82.38 400 MET A N 1
ATOM 3167 C CA . MET A 1 400 ? 12.835 -11.379 -24.149 1.00 82.38 400 MET A CA 1
ATOM 3168 C C . MET A 1 400 ? 13.195 -10.111 -24.933 1.00 82.38 400 MET A C 1
ATOM 3170 O O . MET A 1 400 ? 13.998 -10.171 -25.864 1.00 82.38 400 MET A O 1
ATOM 3174 N N . ILE A 1 401 ? 12.683 -8.938 -24.551 1.00 75.75 401 ILE A N 1
ATOM 3175 C CA . ILE A 1 401 ? 13.134 -7.678 -25.147 1.00 75.75 401 ILE A CA 1
ATOM 3176 C C . ILE A 1 401 ? 14.629 -7.413 -24.913 1.00 75.75 401 ILE A C 1
ATOM 3178 O O . ILE A 1 401 ? 15.305 -6.819 -25.755 1.00 75.75 401 ILE A O 1
ATOM 3182 N N . PHE A 1 402 ? 15.181 -7.930 -23.812 1.00 74.69 402 PHE A N 1
ATOM 3183 C CA . PHE A 1 402 ? 16.617 -7.874 -23.564 1.00 74.69 402 PHE A CA 1
ATOM 3184 C C . PHE A 1 402 ? 17.378 -8.835 -24.467 1.00 74.69 402 PHE A C 1
ATOM 3186 O O . PHE A 1 402 ? 18.498 -8.513 -24.834 1.00 74.69 402 PHE A O 1
ATOM 3193 N N . GLU A 1 403 ? 16.785 -9.950 -24.912 1.00 70.19 403 GLU A N 1
ATOM 3194 C CA . GLU A 1 403 ? 17.414 -10.778 -25.948 1.00 70.19 403 GLU A CA 1
ATOM 3195 C C . GLU A 1 403 ? 17.545 -10.026 -27.273 1.00 70.19 403 GLU A C 1
ATOM 3197 O O . GLU A 1 403 ? 18.582 -10.110 -27.917 1.00 70.19 403 GLU A O 1
ATOM 3202 N N . ARG A 1 404 ? 16.543 -9.219 -27.647 1.00 64.44 404 ARG A N 1
ATOM 3203 C CA . ARG A 1 404 ? 16.612 -8.370 -28.853 1.00 64.44 404 ARG A CA 1
ATOM 3204 C C . ARG A 1 404 ? 17.684 -7.282 -28.763 1.00 64.44 404 ARG A C 1
ATOM 3206 O O . ARG A 1 404 ? 18.086 -6.737 -29.785 1.00 64.44 404 ARG A O 1
ATOM 3213 N N . SER A 1 405 ? 18.171 -6.986 -27.555 1.00 61.41 405 SER A N 1
ATOM 3214 C CA . SER A 1 405 ? 19.338 -6.119 -27.361 1.00 61.41 405 SER A CA 1
ATOM 3215 C C . SER A 1 405 ? 20.642 -6.765 -27.844 1.00 61.41 405 SER A C 1
ATOM 3217 O O . SER A 1 405 ? 21.630 -6.062 -28.044 1.00 61.41 405 SER A O 1
ATOM 3219 N N . PHE A 1 406 ? 20.652 -8.085 -28.040 1.00 63.53 406 PHE A N 1
ATOM 3220 C CA . PHE A 1 406 ? 21.753 -8.836 -28.629 1.00 63.53 406 PHE A CA 1
ATOM 3221 C C . PHE A 1 406 ? 21.413 -9.089 -30.096 1.00 63.53 406 PHE A C 1
ATOM 3223 O O . PHE A 1 406 ? 20.430 -9.756 -30.393 1.00 63.53 406 PHE A O 1
ATOM 3230 N N . PHE A 1 407 ? 22.197 -8.544 -31.025 1.00 63.41 407 PHE A N 1
ATOM 3231 C CA . PHE A 1 407 ? 21.963 -8.716 -32.458 1.00 63.41 407 PHE A CA 1
ATOM 3232 C C . PHE A 1 407 ? 22.656 -9.996 -32.959 1.00 63.41 407 PHE A C 1
ATOM 3234 O O . PHE A 1 407 ? 23.879 -9.975 -33.147 1.00 63.41 407 PHE A O 1
ATOM 3241 N N . PRO A 1 408 ? 21.939 -11.115 -33.199 1.00 61.72 408 PRO A N 1
ATOM 3242 C CA . PRO A 1 408 ? 22.580 -12.407 -33.463 1.00 61.72 408 PRO A CA 1
ATOM 3243 C C . PRO A 1 408 ? 23.531 -12.413 -34.679 1.00 61.72 408 PRO A C 1
ATOM 3245 O O . PRO A 1 408 ? 24.630 -12.954 -34.552 1.00 61.72 408 PRO A O 1
ATOM 3248 N N . PRO A 1 409 ? 23.223 -11.746 -35.816 1.00 61.94 409 PRO A N 1
ATOM 3249 C CA . PRO A 1 409 ? 24.138 -11.713 -36.961 1.00 61.94 409 PRO A CA 1
ATOM 3250 C C . PRO A 1 409 ? 25.469 -10.999 -36.683 1.00 61.94 409 PRO A C 1
ATOM 3252 O O . PRO A 1 409 ? 26.500 -11.372 -37.233 1.00 61.94 409 PRO A O 1
ATOM 3255 N N . LEU A 1 410 ? 25.488 -9.986 -35.811 1.00 56.50 410 LEU A N 1
ATOM 3256 C CA . LEU A 1 410 ? 26.730 -9.292 -35.449 1.00 56.50 410 LEU A CA 1
ATOM 3257 C C . LEU A 1 410 ? 27.561 -10.117 -34.463 1.00 56.50 410 LEU A C 1
ATOM 3259 O O . LEU A 1 410 ? 28.785 -10.000 -34.453 1.00 56.50 410 LEU A O 1
ATOM 3263 N N . MET A 1 411 ? 26.918 -10.979 -33.675 1.00 61.34 411 MET A N 1
ATOM 3264 C CA . MET A 1 411 ? 27.614 -11.923 -32.802 1.00 61.34 411 MET A CA 1
ATOM 3265 C C . MET A 1 411 ? 28.335 -13.006 -33.605 1.00 61.34 411 MET A C 1
ATOM 3267 O O . MET A 1 411 ? 29.487 -13.317 -33.306 1.00 61.34 411 MET A O 1
ATOM 3271 N N . GLU A 1 412 ? 27.711 -13.499 -34.678 1.00 67.19 412 GLU A N 1
ATOM 3272 C CA . GLU A 1 412 ? 28.365 -14.406 -35.629 1.00 67.19 412 GLU A CA 1
ATOM 3273 C C . GLU A 1 412 ? 29.563 -13.741 -36.331 1.00 67.19 412 GLU A C 1
ATOM 3275 O O . GLU A 1 412 ? 30.593 -14.383 -36.530 1.00 67.19 412 GLU A O 1
ATOM 3280 N N . ILE A 1 413 ? 29.470 -12.443 -36.648 1.00 66.75 413 ILE A N 1
ATOM 3281 C CA . ILE A 1 413 ? 30.557 -11.677 -37.284 1.00 66.75 413 ILE A CA 1
ATOM 3282 C C . ILE A 1 413 ? 31.714 -11.399 -36.311 1.00 66.75 413 ILE A C 1
ATOM 3284 O O . ILE A 1 413 ? 32.878 -11.440 -36.712 1.00 66.75 413 ILE A O 1
ATOM 3288 N N . ALA A 1 414 ? 31.419 -11.105 -35.042 1.00 66.44 414 ALA A N 1
ATOM 3289 C CA . ALA A 1 414 ? 32.430 -10.742 -34.049 1.00 66.44 414 ALA A CA 1
ATOM 3290 C C . ALA A 1 414 ? 33.202 -11.950 -33.485 1.00 66.44 414 ALA A C 1
ATOM 3292 O O . ALA A 1 414 ? 34.266 -11.769 -32.893 1.00 66.44 414 ALA A O 1
ATOM 3293 N N . GLY A 1 415 ? 32.689 -13.175 -33.658 1.00 79.31 415 GLY A N 1
ATOM 3294 C CA . GLY A 1 415 ? 33.303 -14.393 -33.116 1.00 79.31 415 GLY A CA 1
ATOM 3295 C C . GLY A 1 415 ? 33.353 -14.428 -31.583 1.00 79.31 415 GLY A C 1
ATOM 3296 O O . GLY A 1 415 ? 34.128 -15.194 -31.010 1.00 79.31 415 GLY A O 1
ATOM 3297 N N . THR A 1 416 ? 32.569 -13.577 -30.917 1.00 74.94 416 THR A N 1
ATOM 3298 C CA . THR A 1 416 ? 32.529 -13.460 -29.458 1.00 74.94 416 THR A CA 1
ATOM 3299 C C . THR A 1 416 ? 31.596 -14.511 -28.876 1.00 74.94 416 THR A C 1
ATOM 3301 O O . THR A 1 416 ? 30.486 -14.705 -29.370 1.00 74.94 416 THR A O 1
ATOM 3304 N N . ASP A 1 417 ? 32.024 -15.157 -27.793 1.00 83.00 417 ASP A N 1
ATOM 3305 C CA . ASP A 1 417 ? 31.188 -16.101 -27.058 1.00 83.00 417 ASP A CA 1
ATOM 3306 C C . ASP A 1 417 ? 29.939 -15.403 -26.489 1.00 83.00 417 ASP A C 1
ATOM 3308 O O . ASP A 1 417 ? 30.017 -14.294 -25.943 1.00 83.00 417 ASP A O 1
ATOM 3312 N N . TRP A 1 418 ? 28.782 -16.058 -26.617 1.00 75.88 418 TRP A N 1
ATOM 3313 C CA . TRP A 1 418 ? 27.492 -15.515 -26.187 1.00 75.88 418 TRP A CA 1
ATOM 3314 C C . TRP A 1 418 ? 27.500 -15.181 -24.695 1.00 75.88 418 TRP A C 1
ATOM 3316 O O . TRP A 1 418 ? 27.020 -14.122 -24.283 1.00 75.88 418 TRP A O 1
ATOM 3326 N N . ASP A 1 419 ? 28.112 -16.050 -23.892 1.00 78.44 419 ASP A N 1
ATOM 3327 C CA . ASP A 1 419 ? 28.176 -15.879 -22.444 1.00 78.44 419 ASP A CA 1
ATOM 3328 C C . ASP A 1 419 ? 29.036 -14.670 -22.056 1.00 78.44 419 ASP A C 1
ATOM 3330 O O . ASP A 1 419 ? 28.683 -13.931 -21.134 1.00 78.44 419 ASP A O 1
ATOM 3334 N N . GLN A 1 420 ? 30.113 -14.399 -22.801 1.00 81.38 420 GLN A N 1
ATOM 3335 C CA . GLN A 1 420 ? 30.953 -13.225 -22.579 1.00 81.38 420 GLN A CA 1
ATOM 3336 C C . GLN A 1 420 ? 30.206 -11.924 -22.905 1.00 81.38 420 GLN A C 1
ATOM 3338 O O . GLN A 1 420 ? 30.281 -10.970 -22.130 1.00 81.38 420 GLN A O 1
ATOM 3343 N N . MET A 1 421 ? 29.458 -11.868 -24.012 1.00 76.62 421 MET A N 1
ATOM 3344 C CA . MET A 1 421 ? 28.679 -10.669 -24.354 1.00 76.62 421 MET A CA 1
ATOM 3345 C C . MET A 1 421 ? 27.529 -10.433 -23.376 1.00 76.62 421 MET A C 1
ATOM 3347 O O . MET A 1 421 ? 27.350 -9.306 -22.913 1.00 76.62 421 MET A O 1
ATOM 3351 N N . LEU A 1 422 ? 26.793 -11.484 -23.006 1.00 78.12 422 LEU A N 1
ATOM 3352 C CA . LEU A 1 422 ? 25.750 -11.395 -21.985 1.00 78.12 422 LEU A CA 1
ATOM 3353 C C . LEU A 1 422 ? 26.335 -10.891 -20.660 1.00 78.12 422 LEU A C 1
ATOM 3355 O O . LEU A 1 422 ? 25.775 -9.986 -20.043 1.00 78.12 422 LEU A O 1
ATOM 3359 N N . GLN A 1 423 ? 27.504 -11.401 -20.263 1.00 82.50 423 GLN A N 1
ATOM 3360 C CA . GLN A 1 423 ? 28.208 -10.947 -19.069 1.00 82.50 423 GLN A CA 1
ATOM 3361 C C . GLN A 1 423 ? 28.587 -9.462 -19.145 1.00 82.50 423 GLN A C 1
ATOM 3363 O O . GLN A 1 423 ? 28.378 -8.749 -18.166 1.00 82.50 423 GLN A O 1
ATOM 3368 N N . GLU A 1 424 ? 29.147 -8.981 -20.258 1.00 83.56 424 GLU A N 1
ATOM 3369 C CA . GLU A 1 424 ? 29.546 -7.571 -20.408 1.00 83.56 424 GLU A CA 1
ATOM 3370 C C . GLU A 1 424 ? 28.339 -6.623 -20.435 1.00 83.56 424 GLU A C 1
ATOM 3372 O O . GLU A 1 424 ? 28.360 -5.570 -19.790 1.00 83.56 424 GLU A O 1
ATOM 3377 N N . VAL A 1 425 ? 27.257 -7.002 -21.119 1.00 82.00 425 VAL A N 1
ATOM 3378 C CA . VAL A 1 425 ? 26.022 -6.209 -21.163 1.00 82.00 425 VAL A CA 1
ATOM 3379 C C . VAL A 1 425 ? 25.382 -6.157 -19.779 1.00 82.00 425 VAL A C 1
ATOM 3381 O O . VAL A 1 425 ? 25.164 -5.067 -19.250 1.00 82.00 425 VAL A O 1
ATOM 3384 N N . SER A 1 426 ? 25.155 -7.309 -19.138 1.00 84.94 426 SER A N 1
ATOM 3385 C CA . SER A 1 426 ? 24.622 -7.357 -17.772 1.00 84.94 426 SER A CA 1
ATOM 3386 C C . SER A 1 426 ? 25.509 -6.588 -16.792 1.00 84.94 426 SER A C 1
ATOM 3388 O O . SER A 1 426 ? 24.998 -5.839 -15.959 1.00 84.94 426 SER A O 1
ATOM 3390 N N . PHE A 1 427 ? 26.835 -6.720 -16.906 1.00 88.50 427 PHE A N 1
ATOM 3391 C CA . PHE A 1 427 ? 27.780 -5.956 -16.095 1.00 88.50 427 PHE A CA 1
ATOM 3392 C C . PHE A 1 427 ? 27.599 -4.454 -16.308 1.00 88.50 427 PHE A C 1
ATOM 3394 O O . PHE A 1 427 ? 27.569 -3.728 -15.324 1.00 88.50 427 PHE A O 1
ATOM 3401 N N . SER A 1 428 ? 27.411 -3.994 -17.545 1.00 89.44 428 SER A N 1
ATOM 3402 C CA . SER A 1 428 ? 27.210 -2.575 -17.859 1.00 89.44 428 SER A CA 1
ATOM 3403 C C . SER A 1 428 ? 25.950 -2.006 -17.195 1.00 89.44 428 SER A C 1
ATOM 3405 O O . SER A 1 428 ? 26.020 -0.938 -16.588 1.00 89.44 428 SER A O 1
ATOM 3407 N N . TYR A 1 429 ? 24.829 -2.737 -17.228 1.00 90.38 429 TYR A N 1
ATOM 3408 C CA . TYR A 1 429 ? 23.588 -2.349 -16.539 1.00 90.38 429 TYR A CA 1
ATOM 3409 C C . TYR A 1 429 ? 23.778 -2.246 -15.021 1.00 90.38 429 TYR A C 1
ATOM 3411 O O . TYR A 1 429 ? 23.498 -1.202 -14.426 1.00 90.38 429 TYR A O 1
ATOM 3419 N N . PHE A 1 430 ? 24.302 -3.303 -14.391 1.00 92.31 430 PHE A N 1
ATOM 3420 C CA . PHE A 1 430 ? 24.521 -3.319 -12.942 1.00 92.31 430 PHE A CA 1
ATOM 3421 C C . PHE A 1 430 ? 25.561 -2.292 -12.494 1.00 92.31 430 PHE A C 1
ATOM 3423 O O . PHE A 1 430 ? 25.366 -1.620 -11.481 1.00 92.31 430 PHE A O 1
ATOM 3430 N N . TYR A 1 431 ? 26.649 -2.150 -13.252 1.00 93.31 431 TYR A N 1
ATOM 3431 C CA . TYR A 1 431 ? 27.705 -1.184 -12.982 1.00 93.31 431 TYR A CA 1
ATOM 3432 C C . TYR A 1 431 ? 27.160 0.237 -13.036 1.00 93.31 431 TYR A C 1
ATOM 3434 O O . TYR A 1 431 ? 27.399 0.997 -12.103 1.00 93.31 431 TYR A O 1
ATOM 3442 N N . TYR A 1 432 ? 26.392 0.586 -14.074 1.00 94.25 432 TYR A N 1
ATOM 3443 C CA . TYR A 1 432 ? 25.802 1.915 -14.191 1.00 94.25 432 TYR A CA 1
ATOM 3444 C C . TYR A 1 432 ? 24.827 2.202 -13.039 1.00 94.25 432 TYR A C 1
ATOM 3446 O O . TYR A 1 432 ? 24.957 3.237 -12.384 1.00 94.25 432 TYR A O 1
ATOM 3454 N N . ALA A 1 433 ? 23.919 1.267 -12.722 1.00 94.06 433 ALA A N 1
ATOM 3455 C CA . ALA A 1 433 ? 22.989 1.406 -11.598 1.00 94.06 433 ALA A CA 1
ATOM 3456 C C . ALA A 1 433 ? 23.723 1.626 -10.265 1.00 94.06 433 ALA A C 1
ATOM 3458 O O . ALA A 1 433 ? 23.433 2.580 -9.543 1.00 94.06 433 ALA A O 1
ATOM 3459 N N . CYS A 1 434 ? 24.733 0.800 -9.969 1.00 93.75 434 CYS A N 1
ATOM 3460 C CA . CYS A 1 434 ? 25.542 0.930 -8.756 1.00 93.75 434 CYS A CA 1
ATOM 3461 C C . CYS A 1 434 ? 26.355 2.232 -8.737 1.00 93.75 434 CYS A C 1
ATOM 3463 O O . CYS A 1 434 ? 26.420 2.901 -7.710 1.00 93.75 434 CYS A O 1
ATOM 3465 N N . HIS A 1 435 ? 26.959 2.614 -9.865 1.00 92.88 435 HIS A N 1
ATOM 3466 C CA . HIS A 1 435 ? 27.804 3.806 -9.974 1.00 92.88 435 HIS A CA 1
ATOM 3467 C C . HIS A 1 435 ? 27.011 5.094 -9.769 1.00 92.88 435 HIS A C 1
ATOM 3469 O O . HIS A 1 435 ? 27.523 6.052 -9.196 1.00 92.88 435 HIS A O 1
ATOM 3475 N N . ARG A 1 436 ? 25.751 5.101 -10.204 1.00 95.56 436 ARG A N 1
ATOM 3476 C CA . ARG A 1 436 ? 24.833 6.233 -10.061 1.00 95.56 436 ARG A CA 1
ATOM 3477 C C . ARG A 1 436 ? 24.014 6.192 -8.767 1.00 95.56 436 ARG A C 1
ATOM 3479 O O . ARG A 1 436 ? 23.302 7.150 -8.497 1.00 95.56 436 ARG A O 1
ATOM 3486 N N . GLY A 1 437 ? 24.112 5.120 -7.978 1.00 94.00 437 GLY A N 1
ATOM 3487 C CA . GLY A 1 437 ? 23.323 4.947 -6.754 1.00 94.00 437 GLY A CA 1
ATOM 3488 C C . GLY A 1 437 ? 21.825 4.730 -7.005 1.00 94.00 437 GLY A C 1
ATOM 3489 O O . GLY A 1 437 ? 21.013 5.056 -6.146 1.00 94.00 437 GLY A O 1
ATOM 3490 N N . LEU A 1 438 ? 21.455 4.192 -8.171 1.00 95.06 438 LEU A N 1
ATOM 3491 C CA . LEU A 1 438 ? 20.069 3.968 -8.600 1.00 95.06 438 LEU A CA 1
ATOM 3492 C C . LEU A 1 438 ? 19.541 2.658 -7.996 1.00 95.06 438 LEU A C 1
ATOM 3494 O O . LEU A 1 438 ? 19.594 1.582 -8.602 1.00 95.06 438 LEU A O 1
ATOM 3498 N N . ALA A 1 439 ? 19.120 2.736 -6.732 1.00 93.75 439 ALA A N 1
ATOM 3499 C CA . ALA A 1 439 ? 18.744 1.574 -5.931 1.00 93.75 439 ALA A CA 1
ATOM 3500 C C . ALA A 1 439 ? 17.493 0.857 -6.468 1.00 93.75 439 ALA A C 1
ATOM 3502 O O . ALA A 1 439 ? 17.412 -0.376 -6.395 1.00 93.75 439 ALA A O 1
ATOM 3503 N N . ARG A 1 440 ? 16.526 1.595 -7.031 1.00 94.94 440 ARG A N 1
ATOM 3504 C CA . ARG A 1 440 ? 15.306 0.990 -7.576 1.00 94.94 440 ARG A CA 1
ATOM 3505 C C . ARG A 1 440 ? 15.602 0.251 -8.875 1.00 94.94 440 ARG A C 1
ATOM 3507 O O . ARG A 1 440 ? 15.189 -0.898 -9.015 1.00 94.94 440 ARG A O 1
ATOM 3514 N N . ALA A 1 441 ? 16.386 0.846 -9.768 1.00 95.62 441 ALA A N 1
ATOM 3515 C CA . ALA A 1 441 ? 16.839 0.203 -10.992 1.00 95.62 441 ALA A CA 1
ATOM 3516 C C . ALA A 1 441 ? 17.634 -1.070 -10.685 1.00 95.62 441 ALA A C 1
ATOM 3518 O O . ALA A 1 441 ? 17.397 -2.101 -11.306 1.00 95.62 441 ALA A O 1
ATOM 3519 N N . MET A 1 442 ? 18.516 -1.033 -9.678 1.00 94.81 442 MET A N 1
ATOM 3520 C CA . MET A 1 442 ? 19.242 -2.217 -9.210 1.00 94.81 442 MET A CA 1
ATOM 3521 C C . MET A 1 442 ? 18.288 -3.332 -8.761 1.00 94.81 442 MET A C 1
ATOM 3523 O O . MET A 1 442 ? 18.465 -4.487 -9.141 1.00 94.81 442 MET A O 1
ATOM 3527 N N . THR A 1 443 ? 17.265 -2.991 -7.977 1.00 94.56 443 THR A N 1
ATOM 3528 C CA . THR A 1 443 ? 16.273 -3.954 -7.473 1.00 94.56 443 THR A CA 1
ATOM 3529 C C . THR A 1 443 ? 15.453 -4.567 -8.612 1.00 94.56 443 THR A C 1
ATOM 3531 O O . THR A 1 443 ? 15.268 -5.784 -8.665 1.00 94.56 443 THR A O 1
ATOM 3534 N N . ASN A 1 444 ? 15.042 -3.746 -9.579 1.00 95.44 444 ASN A N 1
ATOM 3535 C CA . ASN A 1 444 ? 14.345 -4.203 -10.778 1.00 95.44 444 ASN A CA 1
ATOM 3536 C C . ASN A 1 444 ? 15.230 -5.122 -11.628 1.00 95.44 444 ASN A C 1
ATOM 3538 O O . ASN A 1 444 ? 14.809 -6.224 -11.966 1.00 95.44 444 ASN A O 1
ATOM 3542 N N . LEU A 1 445 ? 16.481 -4.734 -11.896 1.00 93.00 445 LEU A N 1
ATOM 3543 C CA . LEU A 1 445 ? 17.439 -5.562 -12.633 1.00 93.00 445 LEU A CA 1
ATOM 3544 C C . LEU A 1 445 ? 17.692 -6.907 -11.940 1.00 93.00 445 LEU A C 1
ATOM 3546 O O . LEU A 1 445 ? 17.762 -7.931 -12.615 1.00 93.00 445 LEU A O 1
ATOM 3550 N N . LEU A 1 446 ? 17.802 -6.928 -10.607 1.00 92.06 446 LEU A N 1
ATOM 3551 C CA . LEU A 1 446 ? 17.942 -8.164 -9.830 1.00 92.06 446 LEU A CA 1
ATOM 3552 C C . LEU A 1 446 ? 16.696 -9.055 -9.920 1.00 92.06 446 LEU A C 1
ATOM 3554 O O . LEU A 1 446 ? 16.835 -10.268 -10.049 1.00 92.06 446 LEU A O 1
ATOM 3558 N N . SER A 1 447 ? 15.503 -8.463 -9.895 1.00 92.69 447 SER A N 1
ATOM 3559 C CA . SER A 1 447 ? 14.234 -9.196 -10.013 1.00 92.69 447 SER A CA 1
ATOM 3560 C C . SER A 1 447 ? 14.076 -9.818 -11.404 1.00 92.69 447 SER A C 1
ATOM 3562 O O . SER A 1 447 ? 13.732 -10.990 -11.547 1.00 92.69 447 SER A O 1
ATOM 3564 N N . MET A 1 448 ? 14.416 -9.065 -12.451 1.00 90.94 448 MET A N 1
ATOM 3565 C CA . MET A 1 448 ? 14.417 -9.562 -13.831 1.00 90.94 448 MET A CA 1
ATOM 3566 C C . MET A 1 448 ? 15.455 -10.670 -14.012 1.00 90.94 448 MET A C 1
ATOM 3568 O O . MET A 1 448 ? 15.168 -11.713 -14.593 1.00 90.94 448 MET A O 1
ATOM 3572 N N . ALA A 1 449 ? 16.649 -10.463 -13.454 1.00 87.12 449 ALA A N 1
ATOM 3573 C CA . ALA A 1 449 ? 17.712 -11.451 -13.416 1.00 87.12 449 ALA A CA 1
ATOM 3574 C C . ALA A 1 449 ? 17.263 -12.751 -12.738 1.00 87.12 449 ALA A C 1
ATOM 3576 O O . ALA A 1 449 ? 17.529 -13.821 -13.276 1.00 87.12 449 ALA A O 1
ATOM 3577 N N . SER A 1 450 ? 16.569 -12.691 -11.596 1.00 87.19 450 SER A N 1
ATOM 3578 C CA . SER A 1 450 ? 16.099 -13.905 -10.919 1.00 87.19 450 SER A CA 1
ATOM 3579 C C . SER A 1 450 ? 15.110 -14.708 -11.758 1.00 87.19 450 SER A C 1
ATOM 3581 O O . SER A 1 450 ? 15.242 -15.928 -11.803 1.00 87.19 450 SER A O 1
ATOM 3583 N N . VAL A 1 451 ? 14.190 -14.044 -12.468 1.00 86.31 451 VAL A N 1
ATOM 3584 C CA . VAL A 1 451 ? 13.245 -14.726 -13.369 1.00 86.31 451 VAL A CA 1
ATOM 3585 C C . VAL A 1 451 ? 14.003 -15.380 -14.526 1.00 86.31 451 VAL A C 1
ATOM 3587 O O . VAL A 1 451 ? 13.877 -16.578 -14.758 1.00 86.31 451 VAL A O 1
ATOM 3590 N N . LEU A 1 452 ? 14.885 -14.630 -15.197 1.00 82.12 452 LEU A N 1
ATOM 3591 C CA . LEU A 1 452 ? 15.679 -15.150 -16.317 1.00 82.12 452 LEU A CA 1
ATOM 3592 C C . LEU A 1 452 ? 16.594 -16.315 -15.922 1.00 82.12 452 LEU A C 1
ATOM 3594 O O . LEU A 1 452 ? 16.837 -17.200 -16.737 1.00 82.12 452 LEU A O 1
ATOM 3598 N N . LEU A 1 453 ? 17.110 -16.330 -14.689 1.00 75.69 453 LEU A N 1
ATOM 3599 C CA . LEU A 1 453 ? 17.905 -17.451 -14.197 1.00 75.69 453 LEU A CA 1
ATOM 3600 C C . LEU A 1 453 ? 17.045 -18.714 -14.095 1.00 75.69 453 LEU A C 1
ATOM 3602 O O . LEU A 1 453 ? 17.429 -19.742 -14.646 1.00 75.69 453 LEU A O 1
ATOM 3606 N N . VAL A 1 454 ? 15.888 -18.650 -13.434 1.00 74.75 454 VAL A N 1
ATOM 3607 C CA . VAL A 1 454 ? 15.048 -19.832 -13.173 1.00 74.75 454 VAL A CA 1
ATOM 3608 C C . VAL A 1 454 ? 14.467 -20.418 -14.461 1.00 74.75 454 VAL A C 1
ATOM 3610 O O . VAL A 1 454 ? 14.514 -21.635 -14.647 1.00 74.75 454 VAL A O 1
ATOM 3613 N N . SER A 1 455 ? 13.982 -19.569 -15.367 1.00 67.69 455 SER A N 1
ATOM 3614 C CA . SER A 1 455 ? 13.153 -20.010 -16.494 1.00 67.69 455 SER A CA 1
ATOM 3615 C C . SER A 1 455 ? 13.931 -20.361 -17.773 1.00 67.69 455 SER A C 1
ATOM 3617 O O . SER A 1 455 ? 13.353 -20.913 -18.710 1.00 67.69 455 SER A O 1
ATOM 3619 N N . TRP A 1 456 ? 15.233 -20.058 -17.869 1.00 64.69 456 TRP A N 1
ATOM 3620 C CA . TRP A 1 456 ? 16.028 -20.381 -19.063 1.00 64.69 456 TRP A CA 1
ATOM 3621 C C . TRP A 1 456 ? 16.675 -21.777 -19.006 1.00 64.69 456 TRP A C 1
ATOM 3623 O O . TRP A 1 456 ? 17.198 -22.177 -17.962 1.00 64.69 456 TRP A O 1
ATOM 3633 N N . PRO A 1 457 ? 16.732 -22.516 -20.137 1.00 62.34 457 PRO A N 1
ATOM 3634 C CA . PRO A 1 457 ? 17.407 -23.813 -20.212 1.00 62.34 457 PRO A CA 1
ATOM 3635 C C . PRO A 1 457 ? 18.850 -23.770 -19.661 1.00 62.34 457 PRO A C 1
ATOM 3637 O O . PRO A 1 457 ? 19.688 -22.963 -20.065 1.00 62.34 457 PRO A O 1
ATOM 3640 N N . THR A 1 458 ? 19.137 -24.668 -18.718 1.00 53.38 458 THR A N 1
ATOM 3641 C CA . THR A 1 458 ? 19.882 -24.405 -17.470 1.00 53.38 458 THR A CA 1
ATOM 3642 C C . THR A 1 458 ? 21.408 -24.604 -17.486 1.00 53.38 458 THR A C 1
ATOM 3644 O O . THR A 1 458 ? 21.982 -24.798 -16.420 1.00 53.38 458 THR A O 1
ATOM 3647 N N . LEU A 1 459 ? 22.124 -24.573 -18.618 1.00 44.22 459 LEU A N 1
ATOM 3648 C CA . LEU A 1 459 ? 23.559 -24.960 -18.598 1.00 44.22 459 LEU A CA 1
ATOM 3649 C C . LEU A 1 459 ? 24.595 -23.924 -19.043 1.00 44.22 459 LEU A C 1
ATOM 3651 O O . LEU A 1 459 ? 25.747 -24.070 -18.647 1.00 44.22 459 LEU A O 1
ATOM 3655 N N . LEU A 1 460 ? 24.231 -22.868 -19.775 1.00 48.66 460 LEU A N 1
ATOM 3656 C CA . LEU A 1 460 ? 25.239 -21.926 -20.299 1.00 48.66 460 LEU A CA 1
ATOM 3657 C C . LEU A 1 460 ? 25.214 -20.539 -19.626 1.00 48.66 460 LEU A C 1
ATOM 3659 O O . LEU A 1 460 ? 26.251 -19.934 -19.396 1.00 48.66 460 LEU A O 1
ATOM 3663 N N . ARG A 1 461 ? 24.060 -20.056 -19.148 1.00 59.53 461 ARG A N 1
ATOM 3664 C CA . ARG A 1 461 ? 23.889 -18.604 -18.920 1.00 59.53 461 ARG A CA 1
ATOM 3665 C C . ARG A 1 461 ? 23.873 -18.131 -17.459 1.00 59.53 461 ARG A C 1
ATOM 3667 O O . ARG A 1 461 ? 24.044 -16.940 -17.202 1.00 59.53 461 ARG A O 1
ATOM 3674 N N . TYR A 1 462 ? 23.770 -19.045 -16.486 1.00 60.09 462 TYR A N 1
ATOM 3675 C CA . TYR A 1 462 ? 23.908 -18.719 -15.052 1.00 60.09 462 TYR A CA 1
ATOM 3676 C C . TYR A 1 462 ? 25.268 -18.087 -14.733 1.00 60.09 462 TYR A C 1
ATOM 3678 O O . TYR A 1 462 ? 25.373 -17.211 -13.871 1.00 60.09 462 TYR A O 1
ATOM 3686 N N . GLY A 1 463 ? 26.310 -18.524 -15.450 1.00 68.69 463 GLY A N 1
ATOM 3687 C CA . GLY A 1 463 ? 27.667 -18.019 -15.292 1.00 68.69 463 GLY A CA 1
ATOM 3688 C C . GLY A 1 463 ? 27.760 -16.528 -15.592 1.00 68.69 463 GLY A C 1
ATOM 3689 O O . GLY A 1 463 ? 28.306 -15.788 -14.778 1.00 68.69 463 GLY A O 1
ATOM 3690 N N . ALA A 1 464 ? 27.185 -16.071 -16.704 1.00 73.19 464 ALA A N 1
ATOM 3691 C CA . ALA A 1 464 ? 27.339 -14.700 -17.181 1.00 73.19 464 ALA A CA 1
ATOM 3692 C C . ALA A 1 464 ? 26.778 -13.661 -16.197 1.00 73.19 464 ALA A C 1
ATOM 3694 O O . ALA A 1 464 ? 27.489 -12.748 -15.773 1.00 73.19 464 ALA A O 1
ATOM 3695 N N . LEU A 1 465 ? 25.529 -13.837 -15.760 1.00 76.25 465 LEU A N 1
ATOM 3696 C CA . LEU A 1 465 ? 24.841 -12.888 -14.882 1.00 76.25 465 LEU A CA 1
ATOM 3697 C C . LEU A 1 465 ? 25.422 -12.880 -13.461 1.00 76.25 465 LEU A C 1
ATOM 3699 O O . LEU A 1 465 ? 25.700 -11.819 -12.896 1.00 76.25 465 LEU A O 1
ATOM 3703 N N . ALA A 1 466 ? 25.682 -14.064 -12.898 1.00 78.81 466 ALA A N 1
ATOM 3704 C CA . ALA A 1 466 ? 26.324 -14.186 -11.593 1.00 78.81 466 ALA A CA 1
ATOM 3705 C C . ALA A 1 466 ? 27.756 -13.624 -11.616 1.00 78.81 466 ALA A C 1
ATOM 3707 O O . ALA A 1 466 ? 28.182 -12.963 -10.665 1.00 78.81 466 ALA A O 1
ATOM 3708 N N . THR A 1 467 ? 28.496 -13.830 -12.711 1.00 83.00 467 THR A N 1
ATOM 3709 C CA . THR A 1 467 ? 29.845 -13.272 -12.885 1.00 83.00 467 THR A CA 1
ATOM 3710 C C . THR A 1 467 ? 29.802 -11.758 -13.059 1.00 83.00 467 THR A C 1
ATOM 3712 O O . THR A 1 467 ? 30.627 -11.074 -12.456 1.00 83.00 467 THR A O 1
ATOM 3715 N N . ALA A 1 468 ? 28.826 -11.211 -13.787 1.00 83.56 468 ALA A N 1
ATOM 3716 C CA . ALA A 1 468 ? 28.605 -9.771 -13.902 1.00 83.56 468 ALA A CA 1
ATOM 3717 C C . ALA A 1 468 ? 28.337 -9.125 -12.533 1.00 83.56 468 ALA A C 1
ATOM 3719 O O . ALA A 1 468 ? 29.017 -8.166 -12.158 1.00 83.56 468 ALA A O 1
ATOM 3720 N N . LEU A 1 469 ? 27.428 -9.698 -11.737 1.00 83.56 469 LEU A N 1
ATOM 3721 C CA . LEU A 1 469 ? 27.139 -9.240 -10.373 1.00 83.56 469 LEU A CA 1
ATOM 3722 C C . LEU A 1 469 ? 28.362 -9.345 -9.455 1.00 83.56 469 LEU A C 1
ATOM 3724 O O . LEU A 1 469 ? 28.692 -8.397 -8.738 1.00 83.56 469 LEU A O 1
ATOM 3728 N N . LYS A 1 470 ? 29.085 -10.470 -9.506 1.00 86.62 470 LYS A N 1
ATOM 3729 C CA . LYS A 1 470 ? 30.320 -10.673 -8.736 1.00 86.62 470 LYS A CA 1
ATOM 3730 C C . LYS A 1 470 ? 31.400 -9.665 -9.132 1.00 86.62 470 LYS A C 1
ATOM 3732 O O . LYS A 1 470 ? 32.059 -9.109 -8.253 1.00 86.62 470 LYS A O 1
ATOM 3737 N N . ARG A 1 471 ? 31.565 -9.398 -10.432 1.00 87.00 471 ARG A N 1
ATOM 3738 C CA . ARG A 1 471 ? 32.504 -8.403 -10.968 1.00 87.00 471 ARG A CA 1
ATOM 3739 C C . ARG A 1 471 ? 32.132 -7.005 -10.487 1.00 87.00 471 ARG A C 1
ATOM 3741 O O . ARG A 1 471 ? 32.999 -6.328 -9.937 1.00 87.00 471 ARG A O 1
ATOM 3748 N N . CYS A 1 472 ? 30.863 -6.614 -10.594 1.00 86.88 472 CYS A N 1
ATOM 3749 C CA . CYS A 1 472 ? 30.362 -5.338 -10.081 1.00 86.88 472 CYS A CA 1
ATOM 3750 C C . CYS A 1 472 ? 30.641 -5.200 -8.575 1.00 86.88 472 CYS A C 1
ATOM 3752 O O . CYS A 1 472 ? 31.316 -4.264 -8.150 1.00 86.88 472 CYS A O 1
ATOM 3754 N N . SER A 1 473 ? 30.259 -6.200 -7.773 1.00 86.81 473 SER A N 1
ATOM 3755 C CA . SER A 1 473 ? 30.522 -6.223 -6.327 1.00 86.81 473 SER A CA 1
ATOM 3756 C C . SER A 1 473 ? 32.015 -6.102 -5.993 1.00 86.81 473 SER A C 1
ATOM 3758 O O . SER A 1 473 ? 32.392 -5.355 -5.089 1.00 86.81 473 SER A O 1
ATOM 3760 N N . SER A 1 474 ? 32.884 -6.795 -6.739 1.00 87.31 474 SER A N 1
ATOM 3761 C CA . SER A 1 474 ? 34.335 -6.737 -6.530 1.00 87.31 474 SER A CA 1
ATOM 3762 C C . SER A 1 474 ? 34.926 -5.357 -6.830 1.00 87.31 474 SER A C 1
ATOM 3764 O O . SER A 1 474 ? 35.762 -4.883 -6.065 1.00 87.31 474 SER A O 1
ATOM 3766 N N . GLN A 1 475 ? 34.462 -4.679 -7.886 1.00 87.25 475 GLN A N 1
ATOM 3767 C CA . GLN A 1 475 ? 34.946 -3.344 -8.235 1.00 87.25 475 GLN A CA 1
ATOM 3768 C C . GLN A 1 475 ? 34.563 -2.306 -7.178 1.00 87.25 475 GLN A C 1
ATOM 3770 O O . GLN A 1 475 ? 35.425 -1.540 -6.752 1.00 87.25 475 GLN A O 1
ATOM 3775 N N . PHE A 1 476 ? 33.320 -2.326 -6.686 1.00 83.88 476 PHE A N 1
ATOM 3776 C CA . PHE A 1 476 ? 32.892 -1.416 -5.617 1.00 83.88 476 PHE A CA 1
ATOM 3777 C C . PHE A 1 476 ? 33.587 -1.704 -4.285 1.00 83.88 476 PHE A C 1
ATOM 3779 O O . PHE A 1 476 ? 33.976 -0.774 -3.580 1.00 83.88 476 PHE A O 1
ATOM 3786 N N . ARG A 1 477 ? 33.817 -2.983 -3.957 1.00 86.06 477 ARG A N 1
ATOM 3787 C CA . ARG A 1 477 ? 34.590 -3.357 -2.764 1.00 86.06 477 ARG A CA 1
ATOM 3788 C C . ARG A 1 477 ? 36.024 -2.834 -2.839 1.00 86.06 477 ARG A C 1
ATOM 3790 O O . ARG A 1 477 ? 36.515 -2.280 -1.863 1.00 86.06 477 ARG A O 1
ATOM 3797 N N . ASN A 1 478 ? 36.682 -2.989 -3.985 1.00 82.75 478 ASN A N 1
ATOM 3798 C CA . ASN A 1 478 ? 38.055 -2.524 -4.172 1.00 82.75 478 ASN A CA 1
ATOM 3799 C C . ASN A 1 478 ? 38.142 -0.990 -4.159 1.00 82.75 478 ASN A C 1
ATOM 3801 O O . ASN A 1 478 ? 39.072 -0.451 -3.565 1.00 82.75 478 ASN A O 1
ATOM 3805 N N . ALA A 1 479 ? 37.152 -0.293 -4.731 1.00 79.19 479 ALA A N 1
ATOM 3806 C CA . ALA A 1 479 ? 37.063 1.165 -4.672 1.00 79.19 479 ALA A CA 1
ATOM 3807 C C . ALA A 1 479 ? 36.966 1.672 -3.221 1.00 79.19 479 ALA A C 1
ATOM 3809 O O . ALA A 1 479 ? 37.723 2.563 -2.843 1.00 79.19 479 ALA A O 1
ATOM 3810 N N . ALA A 1 480 ? 36.125 1.046 -2.390 1.00 77.44 480 ALA A N 1
ATOM 3811 C CA . ALA A 1 480 ? 35.962 1.407 -0.978 1.00 77.44 480 ALA A CA 1
ATOM 3812 C C . ALA A 1 480 ? 37.218 1.160 -0.117 1.00 77.44 480 ALA A C 1
ATOM 3814 O O . ALA A 1 480 ? 37.426 1.844 0.879 1.00 77.44 480 ALA A O 1
ATOM 3815 N N . VAL A 1 481 ? 38.061 0.189 -0.486 1.00 77.19 481 VAL A N 1
ATOM 3816 C CA . VAL A 1 481 ? 39.331 -0.096 0.212 1.00 77.19 481 VAL A CA 1
ATOM 3817 C C . VAL A 1 481 ? 40.453 0.849 -0.239 1.00 77.19 481 VAL A C 1
ATOM 3819 O O . VAL A 1 481 ? 41.383 1.103 0.517 1.00 77.19 481 VAL A O 1
ATOM 3822 N N . SER A 1 482 ? 40.373 1.391 -1.458 1.00 66.56 482 SER A N 1
ATOM 3823 C CA . SER A 1 482 ? 41.395 2.286 -2.026 1.00 66.56 482 SER A CA 1
ATOM 3824 C C . SER A 1 482 ? 41.273 3.760 -1.613 1.00 66.56 482 SER A C 1
ATOM 3826 O O . SER A 1 482 ? 42.162 4.559 -1.909 1.00 66.56 482 SER A O 1
ATOM 3828 N N . THR A 1 483 ? 40.198 4.146 -0.925 1.00 53.91 483 THR A N 1
ATOM 3829 C CA . THR A 1 483 ? 39.957 5.526 -0.485 1.00 53.91 483 THR A CA 1
ATOM 3830 C C . THR A 1 483 ? 40.602 5.828 0.873 1.00 53.91 483 THR A C 1
ATOM 3832 O O . THR A 1 483 ? 39.904 6.023 1.860 1.00 53.91 483 THR A O 1
ATOM 3835 N N . ASP A 1 484 ? 41.935 5.920 0.889 1.00 51.97 484 ASP A N 1
ATOM 3836 C CA . ASP A 1 484 ? 42.699 6.811 1.794 1.00 51.97 484 ASP A CA 1
ATOM 3837 C C . ASP A 1 484 ? 42.948 8.196 1.133 1.00 51.97 484 ASP A C 1
ATOM 3839 O O . ASP A 1 484 ? 43.685 9.042 1.639 1.00 51.97 484 ASP A O 1
ATOM 3843 N N . GLY A 1 485 ? 42.336 8.444 -0.033 1.00 53.47 485 GLY A N 1
ATOM 3844 C CA . GLY A 1 485 ? 42.293 9.739 -0.722 1.00 53.47 485 GLY A CA 1
ATOM 3845 C C . GLY A 1 485 ? 41.017 10.534 -0.404 1.00 53.47 485 GLY A C 1
ATOM 3846 O O . GLY A 1 485 ? 40.064 9.961 0.127 1.00 53.47 485 GLY A O 1
ATOM 3847 N N . PRO A 1 486 ? 40.975 11.847 -0.720 1.00 44.31 486 PRO A N 1
ATOM 3848 C CA . PRO A 1 486 ? 39.881 12.735 -0.331 1.00 44.31 486 PRO A CA 1
ATOM 3849 C C . PRO A 1 486 ? 38.540 12.165 -0.792 1.00 44.31 486 PRO A C 1
ATOM 3851 O O . PRO A 1 486 ? 38.387 11.802 -1.959 1.00 44.31 486 PRO A O 1
ATOM 3854 N N . ALA A 1 487 ? 37.605 12.059 0.154 1.00 42.38 487 ALA A N 1
ATOM 3855 C CA . ALA A 1 487 ? 36.298 11.449 -0.029 1.00 42.38 487 ALA A CA 1
ATOM 3856 C C . ALA A 1 487 ? 35.651 11.917 -1.339 1.00 42.38 487 ALA A C 1
ATOM 3858 O O . ALA A 1 487 ? 35.432 13.114 -1.538 1.00 42.38 487 ALA A O 1
ATOM 3859 N N . VAL A 1 488 ? 35.331 10.965 -2.219 1.00 44.88 488 VAL A N 1
ATOM 3860 C CA . VAL A 1 488 ? 34.372 11.195 -3.299 1.00 44.88 488 VAL A CA 1
ATOM 3861 C C . VAL A 1 488 ? 33.095 11.642 -2.604 1.00 44.88 488 VAL A C 1
ATOM 3863 O O . VAL A 1 488 ? 32.475 10.853 -1.890 1.00 44.88 488 VAL A O 1
ATOM 3866 N N . GLN A 1 489 ? 32.761 12.929 -2.727 1.00 41.75 489 GLN A N 1
ATOM 3867 C CA . GLN A 1 489 ? 31.487 13.432 -2.240 1.00 41.75 489 GLN A CA 1
ATOM 3868 C C . GLN A 1 489 ? 30.408 12.562 -2.890 1.00 41.75 489 GLN A C 1
ATOM 3870 O O . GLN A 1 489 ? 30.424 12.434 -4.120 1.00 41.75 489 GLN A O 1
ATOM 3875 N N . PRO A 1 490 ? 29.527 11.907 -2.109 1.00 39.78 490 PRO A N 1
ATOM 3876 C CA . PRO A 1 490 ? 28.361 11.270 -2.692 1.00 39.78 490 PRO A CA 1
ATOM 3877 C C . PRO A 1 490 ? 27.689 12.340 -3.545 1.00 39.78 490 PRO A C 1
ATOM 3879 O O . PRO A 1 490 ? 27.449 13.441 -3.047 1.00 39.78 490 PRO A O 1
ATOM 3882 N N . ALA A 1 491 ? 27.509 12.057 -4.839 1.00 42.69 491 ALA A N 1
ATOM 3883 C CA . ALA A 1 491 ? 26.776 12.947 -5.725 1.00 42.69 491 ALA A CA 1
ATOM 3884 C C . ALA A 1 491 ? 25.503 13.343 -4.982 1.00 42.69 491 ALA A C 1
ATOM 3886 O O . ALA A 1 491 ? 24.824 12.436 -4.496 1.00 42.69 491 ALA A O 1
ATOM 3887 N N . ASP A 1 492 ? 25.273 14.652 -4.818 1.00 34.75 492 ASP A N 1
ATOM 3888 C CA . ASP A 1 492 ? 24.112 15.194 -4.117 1.00 34.75 492 ASP A CA 1
ATOM 3889 C C . ASP A 1 492 ? 22.912 14.325 -4.471 1.00 34.75 492 ASP A C 1
ATOM 3891 O O . ASP A 1 492 ? 22.485 14.294 -5.629 1.00 34.75 492 ASP A O 1
ATOM 3895 N N . ALA A 1 493 ? 22.447 13.538 -3.496 1.00 37.66 493 ALA A N 1
ATOM 3896 C CA . ALA A 1 493 ? 21.240 12.757 -3.638 1.00 37.66 493 ALA A CA 1
ATOM 3897 C C . ALA A 1 493 ? 20.140 13.799 -3.798 1.00 37.66 493 ALA A C 1
ATOM 3899 O O . ALA A 1 493 ? 19.650 14.359 -2.817 1.00 37.66 493 ALA A O 1
ATOM 3900 N N . ALA A 1 494 ? 19.857 14.161 -5.050 1.00 37.22 494 ALA A N 1
ATOM 3901 C CA . ALA A 1 494 ? 18.797 15.084 -5.369 1.00 37.22 494 ALA A CA 1
ATOM 3902 C C . ALA A 1 494 ? 17.556 14.531 -4.664 1.00 37.22 494 ALA A C 1
ATOM 3904 O O . ALA A 1 494 ? 17.287 13.333 -4.804 1.00 37.22 494 ALA A O 1
ATOM 3905 N N . PRO A 1 495 ? 16.839 15.340 -3.863 1.00 37.78 495 PRO A N 1
ATOM 3906 C CA . PRO A 1 495 ? 15.639 14.859 -3.200 1.00 37.78 495 PRO A CA 1
ATOM 3907 C C . PRO A 1 495 ? 14.776 14.206 -4.274 1.00 37.78 495 PRO A C 1
ATOM 3909 O O . PRO A 1 495 ? 14.551 14.834 -5.311 1.00 37.78 495 PRO A O 1
ATOM 3912 N N . HIS A 1 496 ? 14.375 12.945 -4.066 1.00 45.19 496 HIS A N 1
ATOM 3913 C CA . HIS A 1 496 ? 13.525 12.193 -4.989 1.00 45.19 496 HIS A CA 1
ATOM 3914 C C . HIS A 1 496 ? 12.196 12.947 -5.135 1.00 45.19 496 HIS A C 1
ATOM 3916 O O . HIS A 1 496 ? 11.214 12.690 -4.436 1.00 45.19 496 HIS A O 1
ATOM 3922 N N . GLN A 1 497 ? 12.182 13.946 -6.014 1.00 46.69 497 GLN A N 1
ATOM 3923 C CA . GLN A 1 497 ? 10.993 14.664 -6.412 1.00 46.69 497 GLN A CA 1
ATOM 3924 C C . GLN A 1 497 ? 10.169 13.680 -7.223 1.00 46.69 497 GLN A C 1
ATOM 3926 O O . GLN A 1 497 ? 10.666 13.058 -8.161 1.00 46.69 497 GLN A O 1
ATOM 3931 N N . ILE A 1 498 ? 8.897 13.543 -6.863 1.00 56.56 498 ILE A N 1
ATOM 3932 C CA . ILE A 1 498 ? 7.936 12.877 -7.732 1.00 56.56 498 ILE A CA 1
ATOM 3933 C C . ILE A 1 498 ? 7.921 13.697 -9.024 1.00 56.56 498 ILE A C 1
ATOM 3935 O O . ILE A 1 498 ? 7.472 14.841 -8.991 1.00 56.56 498 ILE A O 1
ATOM 3939 N N . LEU A 1 499 ? 8.496 13.130 -10.095 1.00 49.31 499 LEU A N 1
ATOM 3940 C CA . LEU A 1 499 ? 8.732 13.711 -11.426 1.00 49.31 499 LEU A CA 1
ATOM 3941 C C . LEU A 1 499 ? 8.007 15.049 -11.641 1.00 49.31 499 LEU A C 1
ATOM 3943 O O . LEU A 1 499 ? 6.819 15.086 -11.971 1.00 49.31 499 LEU A O 1
ATOM 3947 N N . SER A 1 500 ? 8.738 16.140 -11.405 1.00 37.69 500 SER A N 1
ATOM 3948 C CA . SER A 1 500 ? 8.329 17.505 -11.723 1.00 37.69 500 SER A CA 1
ATOM 3949 C C . SER A 1 500 ? 8.673 17.772 -13.189 1.00 37.69 500 SER A C 1
ATOM 3951 O O . SER A 1 500 ? 9.745 18.304 -13.490 1.00 37.69 500 SER A O 1
ATOM 3953 N N . ASP A 1 501 ? 7.764 17.450 -14.106 1.00 40.69 501 ASP A N 1
ATOM 3954 C CA . ASP A 1 501 ? 7.890 17.919 -15.484 1.00 40.69 501 ASP A CA 1
ATOM 3955 C C . ASP A 1 501 ? 7.689 19.439 -15.528 1.00 40.69 501 ASP A C 1
ATOM 3957 O O . ASP A 1 501 ? 6.596 19.972 -15.309 1.00 40.69 501 ASP A O 1
ATOM 3961 N N . ARG A 1 502 ? 8.769 20.174 -15.822 1.00 34.09 502 ARG A N 1
ATOM 3962 C CA . ARG A 1 502 ? 8.669 21.563 -16.280 1.00 34.09 502 ARG A CA 1
ATOM 3963 C C . ARG A 1 502 ? 8.027 21.542 -17.665 1.00 34.09 502 ARG A C 1
ATOM 3965 O O . ARG A 1 502 ? 8.719 21.389 -18.667 1.00 34.09 502 ARG A O 1
ATOM 3972 N N . ALA A 1 503 ? 6.713 21.745 -17.726 1.00 32.69 503 ALA A N 1
ATOM 3973 C CA . ALA A 1 503 ? 6.037 22.037 -18.983 1.00 32.69 503 ALA A CA 1
ATOM 3974 C C . ALA A 1 503 ? 6.712 23.245 -19.680 1.00 32.69 503 ALA A C 1
ATOM 3976 O O . ALA A 1 503 ? 7.041 24.235 -19.008 1.00 32.69 503 ALA A O 1
ATOM 3977 N N . PRO A 1 504 ? 6.930 23.206 -21.008 1.00 32.88 504 PRO A N 1
ATOM 3978 C CA . PRO A 1 504 ? 7.459 24.348 -21.739 1.00 32.88 504 PRO A CA 1
ATOM 3979 C C . PRO A 1 504 ? 6.485 25.525 -21.609 1.00 32.88 504 PRO A C 1
ATOM 3981 O O . PRO A 1 504 ? 5.293 25.403 -21.890 1.00 32.88 504 PRO A O 1
ATOM 3984 N N . ARG A 1 505 ? 6.991 26.680 -21.157 1.00 31.89 505 ARG A N 1
ATOM 3985 C CA . ARG A 1 505 ? 6.205 27.921 -21.092 1.00 31.89 505 ARG A CA 1
ATOM 3986 C C . ARG A 1 505 ? 5.644 28.223 -22.490 1.00 31.89 505 ARG A C 1
ATOM 3988 O O . ARG A 1 505 ? 6.438 28.274 -23.431 1.00 31.89 505 ARG A O 1
ATOM 3995 N N . PRO A 1 506 ? 4.332 28.474 -22.651 1.00 33.66 506 PRO A N 1
ATOM 3996 C CA . PRO A 1 506 ? 3.799 28.914 -23.931 1.00 33.66 506 PRO A CA 1
ATOM 3997 C C . PRO A 1 506 ? 4.453 30.250 -24.302 1.00 33.66 506 PRO A C 1
ATOM 3999 O O . PRO A 1 506 ? 4.499 31.185 -23.497 1.00 33.66 506 PRO A O 1
ATOM 4002 N N . GLY A 1 507 ? 5.024 30.305 -25.506 1.00 39.50 507 GLY A N 1
ATOM 4003 C CA . GLY A 1 507 ? 5.702 31.485 -26.027 1.00 39.50 507 GLY A CA 1
ATOM 4004 C C . GLY A 1 507 ? 4.789 32.709 -25.988 1.00 39.50 507 GLY A C 1
ATOM 4005 O O . GLY A 1 507 ? 3.640 32.659 -26.425 1.00 39.50 507 GLY A O 1
ATOM 4006 N N . ARG A 1 508 ? 5.311 33.820 -25.459 1.00 35.91 508 ARG A N 1
ATOM 4007 C CA . ARG A 1 508 ? 4.667 35.135 -25.557 1.00 35.91 508 ARG A CA 1
ATOM 4008 C C . ARG A 1 508 ? 4.407 35.459 -27.036 1.00 35.91 508 ARG A C 1
ATOM 4010 O O . ARG A 1 508 ? 5.346 35.354 -27.826 1.00 35.91 508 ARG A O 1
ATOM 4017 N N . PRO A 1 509 ? 3.202 35.914 -27.414 1.00 35.66 509 PRO A N 1
ATOM 4018 C CA . PRO A 1 509 ? 2.965 36.408 -28.760 1.00 35.66 509 PRO A CA 1
ATOM 4019 C C . PRO A 1 509 ? 3.774 37.693 -28.962 1.00 35.66 509 PRO A C 1
ATOM 4021 O O . PRO A 1 509 ? 3.622 38.670 -28.226 1.00 35.66 509 PRO A O 1
ATOM 4024 N N . THR A 1 510 ? 4.663 37.689 -29.951 1.00 42.34 510 THR A N 1
ATOM 4025 C CA . THR A 1 510 ? 5.340 38.893 -30.425 1.00 42.34 510 THR A CA 1
ATOM 4026 C C . THR A 1 510 ? 4.325 39.755 -31.167 1.00 42.34 510 THR A C 1
ATOM 4028 O O . THR A 1 510 ? 3.890 39.446 -32.276 1.00 42.34 510 THR A O 1
ATOM 4031 N N . ALA A 1 511 ? 3.921 40.855 -30.533 1.00 41.88 511 ALA A N 1
ATOM 4032 C CA . ALA A 1 511 ? 3.186 41.916 -31.198 1.00 41.88 511 ALA A CA 1
ATOM 4033 C C . ALA A 1 511 ? 4.091 42.551 -32.265 1.00 41.88 511 ALA A C 1
ATOM 4035 O O . ALA A 1 511 ? 5.122 43.142 -31.945 1.00 41.88 511 ALA A O 1
ATOM 4036 N N . ARG A 1 512 ? 3.705 42.413 -33.537 1.00 43.94 512 ARG A N 1
ATOM 4037 C CA . ARG A 1 512 ? 4.242 43.215 -34.640 1.00 43.94 512 ARG A CA 1
ATOM 4038 C C . ARG A 1 512 ? 3.678 44.635 -34.553 1.00 43.94 512 ARG A C 1
ATOM 4040 O O . ARG A 1 512 ? 2.459 44.809 -34.549 1.00 43.94 512 ARG A O 1
ATOM 4047 N N . ARG A 1 513 ? 4.568 45.624 -34.573 1.00 45.91 513 ARG A N 1
ATOM 4048 C CA . ARG A 1 513 ? 4.361 46.915 -35.233 1.00 45.91 513 ARG A CA 1
ATOM 4049 C C . ARG A 1 513 ? 5.571 47.205 -36.096 1.00 45.91 513 ARG A C 1
ATOM 4051 O O . ARG A 1 513 ? 6.686 46.908 -35.614 1.00 45.91 513 ARG A O 1
#

Nearest PDB structures (foldseek):
  4g2v-assembly1_A  TM=2.390E-01  e=6.058E+00  Mus musculus

InterPro domains:
  IPR056693 Domain of unknown function DUF7791 [PF25053] (264-318)